Protein AF-A0A956DE21-F1 (afdb_monomer_lite)

Sequence (713 aa):
ADLAAIERRLLRELGPLFAAHRTHAARNLVLLPLVAMPHPAAAKDGADIAAKARELARSIAKTPSRERAIPQLFLVEDVSELTVLSEPELAQQVRNFASFVLYGLPALESGEALLYGREPHEPLATFACATAEIPRSKLRRYGTARVALEVLDAVVDAPRQDAELARIDVLEEVELAGLDAIDSSEGDVRALLERYAPTVERDDEPRWWTRGETLRERYGPDHGDASRDPAQPPPDVPMGWALERMQEIEKGWRLLQRRRFDDLVARERRAVEEARDRVLGQVKSFVDRTLWQRPDPEAFRRASELVALVARHVDDRLAEAVRERDAIAPPPAPSFDAFRDAHAEFLDAARRKPDLGRLLVFGALAVAGFVSFGPELLVALADVLGVGQGDALDAVLRDQAPWTAFGLGTVFVIGTLAPRFRKAVRAVRERFHAMFAALEQTVVGANGSLLDYFRSRLRLARQVARVEALLALQATVRRDAERLALLDRAARRARADLKDELRRLGVVDDDPSGVLGAGDESLVEPLVGPEGGDRLRALLPSSERRTRVLDVLGTLATESGFAQRWREEVPFTDVAALRRATTEHAAPVIEWDPTATPEGADAVARQIATFVRRQARSLGVALGYRAHEARDTTGVSTFARGDAVVPRALVEPVRRALAEDGAAGRAVVTVHAGPEPDRAYYLVAHGDIAEAAVASLAVGDDLRFEIEEGEDA

Foldseek 3Di:
DDPVVVQVVLCVVQVVQVPPDDDDDDLDDQPQQADEQEFCVPDPCLQVSLVVLVVVQQVQLPAFLVRDNHQAHEYHYQDFPPDGNDPLQSVQQVVQVSVCLRFVLVQFPCSVCLRRPPDSRFRYKYKGKFKAFFPLVLLLLLLLLVLLLLQLCLLLVPDADPCPVVLVVLCVLLPPVLLVDDQCLLVVLVVVCVVQADDPDADDFDDLQDALVNVDVQLHPDPDDLPDPDQDAFDPDDDDNLVVLVVSRVVSLVVCVPPVLVVVLVVLLVSSVVSLVSSLVSLVVVLLCLCAVQHASNSLSVSLVSLVSLLVVLVVVLVVLVVQLVPQDQDPAFDCNQLSRLSSQLSSLSSNQDNPVVLVVVLVVQLVVLLVPQLVVLLVVCVVVVPDPPDPSCCLSHVCRNVNSSVVSNCVSCVPVVVVNVVSSVSNSVSSVSNSVSSVCQDSNDPSHSSSNSSSVSSSSSSVSSSVSSVVVSVSSVLVSVLSVVLSVLSVVLSVVSVVVQVVCPQDPNQNQSVQPPDPNPRYHRLAPSCVRVVLVVLQDPVCSNVSNSQLSNCLVPVVVCSPCSSPDRSSNPSVSSSVSSSVVSCSSSVPDLCPDVVSLLRSLLSLLVVLLVCCVPVLSRPNLVVLQVVFPPGKDWSANFAKAAAQVNQVSNQVSCVVVDSPPDDDHHYTHGPDHGMMMTMTMITSGDLRSDPSSVPDDDDDDPPPPPPDD

pLDDT: mean 78.58, std 14.47, range [29.14, 95.44]

Radius of gyration: 59.22 Å; chains: 1; bounding box: 106×65×191 Å

Structure (mmCIF, N/CA/C/O backbone):
data_AF-A0A956DE21-F1
#
_entry.id   AF-A0A956DE21-F1
#
loop_
_atom_site.group_PDB
_atom_site.id
_atom_site.type_symbol
_atom_site.label_atom_id
_atom_site.label_alt_id
_atom_site.label_comp_id
_atom_site.label_asym_id
_atom_site.label_entity_id
_atom_site.label_seq_id
_atom_site.pdbx_PDB_ins_code
_atom_site.Cartn_x
_atom_site.Cartn_y
_atom_site.Cartn_z
_atom_site.occupancy
_atom_site.B_iso_or_equiv
_atom_site.auth_seq_id
_atom_site.auth_comp_id
_atom_site.auth_asym_id
_atom_site.auth_atom_id
_atom_site.pdbx_PDB_model_num
ATOM 1 N N . ALA A 1 1 ? 1.057 -1.438 -47.981 1.00 39.25 1 ALA A N 1
ATOM 2 C CA . ALA A 1 1 ? 0.556 -0.362 -47.095 1.00 39.25 1 ALA A CA 1
ATOM 3 C C . ALA A 1 1 ? 0.990 0.981 -47.672 1.00 39.25 1 ALA A C 1
ATOM 5 O O . ALA A 1 1 ? 2.047 1.050 -48.277 1.00 39.25 1 ALA A O 1
ATOM 6 N N . ASP A 1 2 ? 0.126 1.989 -47.580 1.00 40.19 2 ASP A N 1
ATOM 7 C CA . ASP A 1 2 ? 0.072 3.148 -48.482 1.00 40.19 2 ASP A CA 1
ATOM 8 C C . ASP A 1 2 ? 1.381 3.964 -48.515 1.00 40.19 2 ASP A C 1
ATOM 10 O O . ASP A 1 2 ? 1.769 4.547 -47.500 1.00 40.19 2 ASP A O 1
ATOM 14 N N . LEU A 1 3 ? 2.037 4.053 -49.679 1.00 37.69 3 LEU A N 1
ATOM 15 C CA . LEU A 1 3 ? 3.184 4.943 -49.947 1.00 37.69 3 LEU A CA 1
ATOM 16 C C . LEU A 1 3 ? 2.921 6.368 -49.423 1.00 37.69 3 LEU A C 1
ATOM 18 O O . LEU A 1 3 ? 3.796 6.994 -48.827 1.00 37.69 3 LEU A O 1
ATOM 22 N N . ALA A 1 4 ? 1.664 6.808 -49.506 1.00 39.53 4 ALA A N 1
ATOM 23 C CA . ALA A 1 4 ? 1.168 8.076 -48.985 1.00 39.53 4 ALA A CA 1
ATOM 24 C C . ALA A 1 4 ? 1.316 8.254 -47.456 1.00 39.53 4 ALA A C 1
ATOM 26 O O . ALA A 1 4 ? 1.310 9.378 -46.955 1.00 39.53 4 ALA A O 1
ATOM 27 N N . ALA A 1 5 ? 1.386 7.184 -46.658 1.00 40.78 5 ALA A N 1
ATOM 28 C CA . ALA A 1 5 ? 1.588 7.263 -45.206 1.00 40.78 5 ALA A CA 1
ATOM 29 C C . ALA A 1 5 ? 3.070 7.446 -44.839 1.00 40.78 5 ALA A C 1
ATOM 31 O O . ALA A 1 5 ? 3.382 8.216 -43.926 1.00 40.78 5 ALA A O 1
ATOM 32 N N . ILE A 1 6 ? 3.968 6.784 -45.575 1.00 42.41 6 ILE A N 1
ATOM 33 C CA . ILE A 1 6 ? 5.424 6.946 -45.455 1.00 42.41 6 ILE A CA 1
ATOM 34 C C . ILE A 1 6 ? 5.821 8.333 -45.966 1.00 42.41 6 ILE A C 1
ATOM 36 O O . ILE A 1 6 ? 6.495 9.073 -45.255 1.00 42.41 6 ILE A O 1
ATOM 40 N N . GLU A 1 7 ? 5.295 8.742 -47.121 1.00 44.06 7 GLU A N 1
ATOM 41 C CA . GLU A 1 7 ? 5.448 10.082 -47.692 1.00 44.06 7 GLU A CA 1
ATOM 42 C C . GLU A 1 7 ? 4.989 11.174 -46.712 1.00 44.06 7 GLU A C 1
ATOM 44 O O . GLU A 1 7 ? 5.756 12.074 -46.382 1.00 44.06 7 GLU A O 1
ATOM 49 N N . ARG A 1 8 ? 3.782 11.064 -46.134 1.00 45.72 8 ARG A N 1
ATOM 50 C CA . ARG A 1 8 ? 3.286 12.023 -45.123 1.00 45.72 8 ARG A CA 1
ATOM 51 C C . ARG A 1 8 ? 4.151 12.094 -43.866 1.00 45.72 8 ARG A C 1
ATOM 53 O O . ARG A 1 8 ? 4.140 13.121 -43.185 1.00 45.72 8 ARG A O 1
ATOM 60 N N . ARG A 1 9 ? 4.845 11.013 -43.512 1.00 45.00 9 ARG A N 1
ATOM 61 C CA . ARG A 1 9 ? 5.749 10.977 -42.360 1.00 45.00 9 ARG A CA 1
ATOM 62 C C . ARG A 1 9 ? 7.097 11.610 -42.696 1.00 45.00 9 ARG A C 1
ATOM 64 O O . ARG A 1 9 ? 7.533 12.474 -41.941 1.00 45.00 9 ARG A O 1
ATOM 71 N N . LEU A 1 10 ? 7.675 11.274 -43.851 1.00 45.25 10 LEU A N 1
ATOM 72 C CA . LEU A 1 10 ? 8.877 11.917 -44.386 1.00 45.25 10 LEU A CA 1
ATOM 73 C C . LEU A 1 10 ? 8.643 13.428 -44.546 1.00 45.25 10 LEU A C 1
ATOM 75 O O . LEU A 1 10 ? 9.401 14.234 -44.031 1.00 45.25 10 LEU A O 1
ATOM 79 N N . LEU A 1 11 ? 7.522 13.863 -45.114 1.00 47.97 11 LEU A N 1
ATOM 80 C CA . LEU A 1 11 ? 7.223 15.295 -45.224 1.00 47.97 11 LEU A CA 1
ATOM 81 C C . LEU A 1 11 ? 7.140 16.019 -43.871 1.00 47.97 11 LEU A C 1
ATOM 83 O O . LEU A 1 11 ? 7.554 17.174 -43.760 1.00 47.97 11 LEU A O 1
ATOM 87 N N . ARG A 1 12 ? 6.619 15.347 -42.839 1.00 49.06 12 ARG A N 1
ATOM 88 C CA . ARG A 1 12 ? 6.460 15.916 -41.494 1.00 49.06 12 ARG A CA 1
ATOM 89 C C . ARG A 1 12 ? 7.783 16.005 -40.737 1.00 49.06 12 ARG A C 1
ATOM 91 O O . ARG A 1 12 ? 8.005 16.988 -40.039 1.00 49.06 12 ARG A O 1
ATOM 98 N N . GLU A 1 13 ? 8.630 14.988 -40.858 1.00 45.34 13 GLU A N 1
ATOM 99 C CA . GLU A 1 13 ? 9.920 14.914 -40.164 1.00 45.34 13 GLU A CA 1
ATOM 100 C C . GLU A 1 13 ? 11.003 15.734 -40.896 1.00 45.34 13 GLU A C 1
ATOM 102 O O . GLU A 1 13 ? 11.860 16.334 -40.252 1.00 45.34 13 GLU A O 1
ATOM 107 N N . LEU A 1 14 ? 10.949 15.803 -42.234 1.00 46.34 14 LEU A N 1
ATOM 108 C CA . LEU A 1 14 ? 12.048 16.294 -43.079 1.00 46.34 14 LEU A CA 1
ATOM 109 C C . LEU A 1 14 ? 11.824 17.713 -43.623 1.00 46.34 14 LEU A C 1
ATOM 111 O O . LEU A 1 14 ? 12.777 18.407 -43.974 1.00 46.34 14 LEU A O 1
ATOM 115 N N . GLY A 1 15 ? 10.571 18.178 -43.657 1.00 44.34 15 GLY A N 1
ATOM 116 C CA . GLY A 1 15 ? 10.193 19.514 -44.134 1.00 44.34 15 GLY A CA 1
ATOM 117 C C . GLY A 1 15 ? 10.964 20.698 -43.512 1.00 44.34 15 GLY A C 1
ATOM 118 O O . GLY A 1 15 ? 11.302 21.622 -44.255 1.00 44.34 15 GLY A O 1
ATOM 119 N N . PRO A 1 16 ? 11.290 20.702 -42.200 1.00 48.03 16 PRO A N 1
ATOM 120 C CA . PRO A 1 16 ? 12.010 21.809 -41.557 1.00 48.03 16 PRO A CA 1
ATOM 121 C C . PRO A 1 16 ? 13.488 21.961 -41.960 1.00 48.03 16 PRO A C 1
ATOM 123 O O . PRO A 1 16 ? 14.031 23.058 -41.854 1.00 48.03 16 PRO A O 1
ATOM 126 N N . LEU A 1 17 ? 14.149 20.895 -42.429 1.00 43.84 17 LEU A N 1
ATOM 127 C CA . LEU A 1 17 ? 15.589 20.899 -42.744 1.00 43.84 17 LEU A CA 1
ATOM 128 C C . LEU A 1 17 ? 15.919 21.660 -44.041 1.00 43.84 17 LEU A C 1
ATOM 130 O O . LEU A 1 17 ? 16.997 22.231 -44.178 1.00 43.84 17 LEU A O 1
ATOM 134 N N . PHE A 1 18 ? 14.964 21.767 -44.966 1.00 48.78 18 PHE A N 1
ATOM 135 C CA . PHE A 1 18 ? 15.138 22.457 -46.252 1.00 48.78 18 PHE A CA 1
ATOM 136 C C . PHE A 1 18 ? 14.811 23.967 -46.195 1.00 48.78 18 PHE A C 1
ATOM 138 O O . PHE A 1 18 ? 14.628 24.615 -47.231 1.00 48.78 18 PHE A O 1
ATOM 145 N N . ALA A 1 19 ? 14.711 24.536 -44.986 1.00 40.81 19 ALA A N 1
ATOM 146 C CA . ALA A 1 19 ? 14.233 25.895 -44.733 1.00 40.81 19 ALA A CA 1
ATOM 147 C C . ALA A 1 19 ? 15.251 27.014 -45.040 1.00 40.81 19 ALA A C 1
ATOM 149 O O . ALA A 1 19 ? 14.840 28.118 -45.392 1.00 40.81 19 ALA A O 1
ATOM 150 N N . ALA A 1 20 ? 16.563 26.763 -44.956 1.00 39.16 20 ALA A N 1
ATOM 151 C CA . ALA A 1 20 ? 17.572 27.837 -44.949 1.00 39.16 20 ALA A CA 1
ATOM 152 C C . ALA A 1 20 ? 17.877 28.480 -46.319 1.00 39.16 20 ALA A C 1
ATOM 154 O O . ALA A 1 20 ? 18.581 29.484 -46.389 1.00 39.16 20 ALA A O 1
ATOM 155 N N . HIS A 1 21 ? 17.345 27.947 -47.419 1.00 42.78 21 HIS A N 1
ATOM 156 C CA . HIS A 1 21 ? 17.734 28.372 -48.765 1.00 42.78 21 HIS A CA 1
ATOM 157 C C . HIS A 1 21 ? 16.591 28.951 -49.600 1.00 42.78 21 HIS A C 1
ATOM 159 O O . HIS A 1 21 ? 16.525 28.568 -50.754 1.00 42.78 21 HIS A O 1
ATOM 165 N N . ARG A 1 22 ? 15.644 29.785 -49.119 1.00 47.06 22 ARG A N 1
ATOM 166 C CA . ARG A 1 22 ? 14.419 30.063 -49.922 1.00 47.06 22 ARG A CA 1
ATOM 167 C C . ARG A 1 22 ? 13.854 31.497 -49.953 1.00 47.06 22 ARG A C 1
ATOM 169 O O . ARG A 1 22 ? 13.462 32.010 -48.918 1.00 47.06 22 ARG A O 1
ATOM 176 N N . THR A 1 23 ? 13.640 32.011 -51.181 1.00 37.53 23 THR A N 1
ATOM 177 C CA . THR A 1 23 ? 12.439 32.726 -51.716 1.00 37.53 23 THR A CA 1
ATOM 178 C C . THR A 1 23 ? 12.293 32.372 -53.229 1.00 37.53 23 THR A C 1
ATOM 180 O O . THR A 1 23 ? 13.266 31.891 -53.808 1.00 37.53 23 THR A O 1
ATOM 183 N N . HIS A 1 24 ? 11.134 32.397 -53.926 1.00 40.81 24 HIS A N 1
ATOM 184 C CA . HIS A 1 24 ? 10.095 33.441 -53.908 1.00 40.81 24 HIS A CA 1
ATOM 185 C C . HIS A 1 24 ? 8.598 33.089 -54.140 1.00 40.81 24 HIS A C 1
ATOM 187 O O . HIS A 1 24 ? 7.815 34.032 -54.106 1.00 40.81 24 HIS A O 1
ATOM 193 N N . ALA A 1 25 ? 8.119 31.844 -54.309 1.00 34.69 25 ALA A N 1
ATOM 194 C CA . ALA A 1 25 ? 6.644 31.645 -54.290 1.00 34.69 25 ALA A CA 1
ATOM 195 C C . ALA A 1 25 ? 6.115 30.288 -53.800 1.00 34.69 25 ALA A C 1
ATOM 197 O O . ALA A 1 25 ? 5.094 30.257 -53.126 1.00 34.69 25 ALA A O 1
ATOM 198 N N . ALA A 1 26 ? 6.774 29.168 -54.086 1.00 44.12 26 ALA A N 1
ATOM 199 C CA . ALA A 1 26 ? 6.237 27.853 -53.726 1.00 44.12 26 ALA A CA 1
ATOM 200 C C . ALA A 1 26 ? 7.331 26.789 -53.770 1.00 44.12 26 ALA A C 1
ATOM 202 O O . ALA A 1 26 ? 7.230 25.794 -54.472 1.00 44.12 26 ALA A O 1
ATOM 203 N N . ARG A 1 27 ? 8.405 26.965 -53.001 1.00 44.28 27 ARG A N 1
ATOM 204 C CA . ARG A 1 27 ? 9.458 25.943 -52.910 1.00 44.28 27 ARG A CA 1
ATOM 205 C C . ARG A 1 27 ? 8.957 24.672 -52.173 1.00 44.28 27 ARG A C 1
ATOM 207 O O . ARG A 1 27 ? 9.739 23.786 -51.879 1.00 44.28 27 ARG A O 1
ATOM 214 N N . ASN A 1 28 ? 7.666 24.605 -51.833 1.00 36.28 28 ASN A N 1
ATOM 215 C CA . ASN A 1 28 ? 6.866 23.439 -51.454 1.00 36.28 28 ASN A CA 1
ATOM 216 C C . ASN A 1 28 ? 7.575 22.099 -51.686 1.00 36.28 28 ASN A C 1
ATOM 218 O O . ASN A 1 28 ? 7.752 21.690 -52.822 1.00 36.28 28 ASN A O 1
ATOM 222 N N . LEU A 1 29 ? 7.955 21.480 -50.559 1.00 41.91 29 LEU A N 1
ATOM 223 C CA . LEU A 1 29 ? 8.242 20.056 -50.378 1.00 41.91 29 LEU A CA 1
ATOM 224 C C . LEU A 1 29 ? 9.246 19.471 -51.391 1.00 41.91 29 LEU A C 1
ATOM 226 O O . LEU A 1 29 ? 8.856 19.090 -52.486 1.00 41.91 29 LEU A O 1
ATOM 230 N N . VAL A 1 30 ? 10.521 19.295 -50.999 1.00 46.72 30 VAL A N 1
ATOM 231 C CA . VAL A 1 30 ? 11.379 18.304 -51.682 1.00 46.72 30 VAL A CA 1
ATOM 232 C C . VAL A 1 30 ? 10.818 16.929 -51.316 1.00 46.72 30 VAL A C 1
ATOM 234 O O . VAL A 1 30 ? 11.260 16.276 -50.377 1.00 46.72 30 VAL A O 1
ATOM 237 N N . LEU A 1 31 ? 9.752 16.543 -52.010 1.00 49.34 31 LEU A N 1
ATOM 238 C CA . LEU A 1 31 ? 9.394 15.154 -52.189 1.00 49.34 31 LEU A CA 1
ATOM 239 C C . LEU A 1 31 ? 10.507 14.583 -53.053 1.00 49.34 31 LEU A C 1
ATOM 241 O O . LEU A 1 31 ? 10.649 14.962 -54.211 1.00 49.34 31 LEU A O 1
ATOM 245 N N . LEU A 1 32 ? 11.334 13.725 -52.469 1.00 56.88 32 LEU A N 1
ATOM 246 C CA . LEU A 1 32 ? 12.062 12.737 -53.247 1.00 56.88 32 LEU A CA 1
ATOM 247 C C . LEU A 1 32 ? 11.009 11.683 -53.590 1.00 56.88 32 LEU A C 1
ATOM 249 O O . LEU A 1 32 ? 10.643 10.924 -52.688 1.00 56.88 32 LEU A O 1
ATOM 253 N N . PRO A 1 33 ? 10.429 11.647 -54.804 1.00 58.09 33 PRO A N 1
ATOM 254 C CA . PRO A 1 33 ? 9.650 10.490 -55.185 1.00 58.09 33 PRO A CA 1
ATOM 255 C C . PRO A 1 33 ? 10.632 9.326 -55.261 1.00 58.09 33 PRO A C 1
ATOM 257 O O . PRO A 1 33 ? 11.484 9.243 -56.146 1.00 58.09 33 PRO A O 1
ATOM 260 N N . LEU A 1 34 ? 10.542 8.478 -54.249 1.00 64.75 34 LEU A N 1
ATOM 261 C CA . LEU A 1 34 ? 11.227 7.207 -54.190 1.00 64.75 34 LEU A CA 1
ATOM 262 C C . LEU A 1 34 ? 10.227 6.192 -54.717 1.00 64.75 34 LEU A C 1
ATOM 264 O O . LEU A 1 34 ? 9.236 5.883 -54.052 1.00 64.75 34 LEU A O 1
ATOM 268 N N . VAL A 1 35 ? 10.449 5.739 -55.942 1.00 65.56 35 VAL A N 1
ATOM 269 C CA . VAL A 1 35 ? 9.608 4.732 -56.571 1.00 65.56 35 VAL A CA 1
ATOM 270 C C . VAL A 1 35 ? 10.406 3.442 -56.592 1.00 65.56 35 VAL A C 1
ATOM 272 O O . VAL A 1 35 ? 11.349 3.275 -57.362 1.00 65.56 35 VAL A O 1
ATOM 275 N N . ALA A 1 36 ? 10.028 2.535 -55.701 1.00 66.19 36 ALA A N 1
ATOM 276 C CA . ALA A 1 36 ? 10.477 1.163 -55.787 1.00 66.19 36 ALA A CA 1
ATOM 277 C C . ALA A 1 36 ? 9.646 0.450 -56.852 1.00 66.19 36 ALA A C 1
ATOM 279 O O . ALA A 1 36 ? 8.420 0.365 -56.738 1.00 66.19 36 ALA A O 1
ATOM 280 N N . MET A 1 37 ? 10.310 -0.005 -57.905 1.00 63.72 37 MET A N 1
ATOM 281 C CA . MET A 1 37 ? 9.672 -0.688 -59.017 1.00 63.72 37 MET A CA 1
ATOM 282 C C . MET A 1 37 ? 9.733 -2.194 -58.756 1.00 63.72 37 MET A C 1
ATOM 284 O O . MET A 1 37 ? 10.836 -2.743 -58.806 1.00 63.72 37 MET A O 1
ATOM 288 N N . PRO A 1 38 ? 8.596 -2.879 -58.509 1.00 56.69 38 PRO A N 1
ATOM 289 C CA . PRO A 1 38 ? 8.599 -4.336 -58.497 1.00 56.69 38 PRO A CA 1
ATOM 290 C C . PRO A 1 38 ? 9.046 -4.832 -59.874 1.00 56.69 38 PRO A C 1
ATOM 292 O O . PRO A 1 38 ? 8.777 -4.169 -60.885 1.00 56.69 38 PRO A O 1
ATOM 295 N N . HIS A 1 39 ? 9.691 -6.000 -59.943 1.00 56.00 39 HIS A N 1
ATOM 296 C CA . HIS A 1 39 ? 10.015 -6.590 -61.242 1.00 56.00 39 HIS A CA 1
ATOM 297 C C . HIS A 1 39 ? 8.731 -6.641 -62.096 1.00 56.00 39 HIS A C 1
ATOM 299 O O . HIS A 1 39 ? 7.709 -7.143 -61.619 1.00 56.00 39 HIS A O 1
ATOM 305 N N . PRO A 1 40 ? 8.746 -6.178 -63.362 1.00 50.22 40 PRO A N 1
ATOM 306 C CA . PRO A 1 40 ? 7.546 -6.168 -64.200 1.00 50.22 40 PRO A CA 1
ATOM 307 C C . PRO A 1 40 ? 6.859 -7.532 -64.387 1.00 50.22 40 PRO A C 1
ATOM 309 O O . PRO A 1 40 ? 5.675 -7.578 -64.701 1.00 50.22 40 PRO A O 1
ATOM 312 N N . ALA A 1 41 ? 7.582 -8.636 -64.173 1.00 50.22 41 ALA A N 1
ATOM 313 C CA . ALA A 1 41 ? 7.067 -10.001 -64.230 1.00 50.22 41 ALA A CA 1
ATOM 314 C C . ALA A 1 41 ? 6.409 -10.466 -62.911 1.00 50.22 41 ALA A C 1
ATOM 316 O O . ALA A 1 41 ? 5.707 -11.472 -62.903 1.00 50.22 41 ALA A O 1
ATOM 317 N N . ALA A 1 42 ? 6.614 -9.744 -61.803 1.00 51.75 42 ALA A N 1
ATOM 318 C CA . ALA A 1 42 ? 6.191 -10.138 -60.458 1.00 51.75 42 ALA A CA 1
ATOM 319 C C . ALA A 1 42 ? 4.905 -9.438 -59.969 1.00 51.75 42 ALA A C 1
ATOM 321 O O . ALA A 1 42 ? 4.287 -9.899 -59.009 1.00 51.75 42 ALA A O 1
ATOM 322 N N . ALA A 1 43 ? 4.466 -8.347 -60.612 1.00 59.56 43 ALA A N 1
ATOM 323 C CA . ALA A 1 43 ? 3.331 -7.539 -60.153 1.00 59.56 43 ALA A CA 1
ATOM 324 C C . ALA A 1 43 ? 2.239 -7.377 -61.224 1.00 59.56 43 ALA A C 1
ATOM 326 O O . ALA A 1 43 ? 2.502 -6.911 -62.330 1.00 59.56 43 ALA A O 1
ATOM 327 N N . LYS A 1 44 ? 0.983 -7.680 -60.859 1.00 61.53 44 LYS A N 1
ATOM 328 C CA . LYS A 1 44 ? -0.195 -7.557 -61.747 1.00 61.53 44 LYS A CA 1
ATOM 329 C C . LYS A 1 44 ? -0.423 -6.134 -62.279 1.00 61.53 44 LYS A C 1
ATOM 331 O O . LYS A 1 44 ? -0.920 -5.990 -63.388 1.00 61.53 44 LYS A O 1
ATOM 336 N N . ASP A 1 45 ? 0.001 -5.121 -61.525 1.00 63.03 45 ASP A N 1
ATOM 337 C CA . ASP A 1 45 ? -0.154 -3.699 -61.869 1.00 63.03 45 ASP A CA 1
ATOM 338 C C . ASP A 1 45 ? 1.145 -3.075 -62.433 1.00 63.03 45 ASP A C 1
ATOM 340 O O . ASP A 1 45 ? 1.254 -1.855 -62.566 1.00 63.03 45 ASP A O 1
ATOM 344 N N . GLY A 1 46 ? 2.163 -3.887 -62.754 1.00 64.88 46 GLY A N 1
ATOM 345 C CA . GLY A 1 46 ? 3.503 -3.409 -63.126 1.00 64.88 46 GLY A CA 1
ATOM 346 C C . GLY A 1 46 ? 3.530 -2.491 -64.356 1.00 64.88 46 GLY A C 1
ATOM 347 O O . GLY A 1 46 ? 4.265 -1.503 -64.372 1.00 64.88 46 GLY A O 1
ATOM 348 N N . ALA A 1 47 ? 2.685 -2.760 -65.357 1.00 68.25 47 ALA A N 1
ATOM 349 C CA . ALA A 1 47 ? 2.589 -1.942 -66.569 1.00 68.25 47 ALA A CA 1
ATOM 350 C C . ALA A 1 47 ? 2.032 -0.532 -66.293 1.00 68.25 47 ALA A C 1
ATOM 352 O O . ALA A 1 47 ? 2.548 0.453 -66.827 1.00 68.25 47 ALA A O 1
ATOM 353 N N . ASP A 1 48 ? 1.030 -0.421 -65.416 1.00 69.25 48 ASP A N 1
ATOM 354 C CA . ASP A 1 48 ? 0.423 0.859 -65.032 1.00 69.25 48 ASP A CA 1
ATOM 355 C C . ASP A 1 48 ? 1.388 1.709 -64.197 1.00 69.25 48 ASP A C 1
ATOM 357 O O . ASP A 1 48 ? 1.464 2.930 -64.370 1.00 69.25 48 ASP A O 1
ATOM 361 N N . ILE A 1 49 ? 2.155 1.074 -63.305 1.00 69.12 49 ILE A N 1
ATOM 362 C CA . ILE A 1 49 ? 3.187 1.744 -62.502 1.00 69.12 49 ILE A CA 1
ATOM 363 C C . ILE A 1 49 ? 4.309 2.261 -63.414 1.00 69.12 49 ILE A C 1
ATOM 365 O O . ILE A 1 49 ? 4.683 3.431 -63.309 1.00 69.12 49 ILE A O 1
ATOM 369 N N . ALA A 1 50 ? 4.793 1.442 -64.354 1.00 71.44 50 ALA A N 1
ATOM 370 C CA . ALA A 1 50 ? 5.813 1.849 -65.319 1.00 71.44 50 ALA A CA 1
ATOM 371 C C . ALA A 1 50 ? 5.333 3.010 -66.208 1.00 71.44 50 ALA A C 1
ATOM 373 O O . ALA A 1 50 ? 6.066 3.979 -66.409 1.00 71.44 50 ALA A O 1
ATOM 374 N N . ALA A 1 51 ? 4.086 2.971 -66.691 1.00 74.06 51 ALA A N 1
ATOM 375 C CA . ALA A 1 51 ? 3.506 4.055 -67.483 1.00 74.06 51 ALA A CA 1
ATOM 376 C C . ALA A 1 51 ? 3.455 5.384 -66.707 1.00 74.06 51 ALA A C 1
ATOM 378 O O . ALA A 1 51 ? 3.869 6.418 -67.236 1.00 74.06 51 ALA A O 1
ATOM 379 N N . LYS A 1 52 ? 3.025 5.354 -65.438 1.00 74.25 52 LYS A N 1
ATOM 380 C CA . LYS A 1 52 ? 3.005 6.536 -64.557 1.00 74.25 52 LYS A CA 1
ATOM 381 C C . LYS A 1 52 ? 4.406 7.054 -64.240 1.00 74.25 52 LYS A C 1
ATOM 383 O O . LYS A 1 52 ? 4.614 8.265 -64.220 1.00 74.25 52 LYS A O 1
ATOM 388 N N . ALA A 1 53 ? 5.373 6.163 -64.021 1.00 75.25 53 ALA A N 1
ATOM 389 C CA . ALA A 1 53 ? 6.764 6.543 -63.792 1.00 75.25 53 ALA A CA 1
ATOM 390 C C . ALA A 1 53 ? 7.373 7.238 -65.024 1.00 75.25 53 ALA A C 1
ATOM 392 O O . ALA A 1 53 ? 8.015 8.277 -64.872 1.00 75.25 53 ALA A O 1
ATOM 393 N N . ARG A 1 54 ? 7.100 6.747 -66.245 1.00 78.19 54 ARG A N 1
ATOM 394 C CA . ARG A 1 54 ? 7.498 7.422 -67.499 1.00 78.19 54 ARG A CA 1
ATOM 395 C C . ARG A 1 54 ? 6.831 8.784 -67.660 1.00 78.19 54 ARG A C 1
ATOM 397 O O . ARG A 1 54 ? 7.489 9.753 -68.029 1.00 78.19 54 ARG A O 1
ATOM 404 N N . GLU A 1 55 ? 5.527 8.875 -67.399 1.00 78.69 55 GLU A N 1
ATOM 405 C CA . GLU A 1 55 ? 4.797 10.146 -67.460 1.00 78.69 55 GLU A CA 1
ATOM 406 C C . GLU A 1 55 ? 5.405 11.175 -66.498 1.00 78.69 55 GLU A C 1
ATOM 408 O O . GLU A 1 55 ? 5.691 12.310 -66.896 1.00 78.69 55 GLU A O 1
ATOM 413 N N . LEU A 1 56 ? 5.692 10.751 -65.265 1.00 77.94 56 LEU A N 1
ATOM 414 C CA . LEU A 1 56 ? 6.328 11.578 -64.248 1.00 77.94 56 LEU A CA 1
ATOM 415 C C . LEU A 1 56 ? 7.747 11.997 -64.658 1.00 77.94 56 LEU A C 1
ATOM 417 O O . LEU A 1 56 ? 8.059 13.187 -64.612 1.00 77.94 56 LEU A O 1
ATOM 421 N N . ALA A 1 57 ? 8.583 11.064 -65.123 1.00 78.38 57 ALA A N 1
ATOM 422 C CA . ALA A 1 57 ? 9.937 11.351 -65.598 1.00 78.38 57 ALA A CA 1
ATOM 423 C C . ALA A 1 57 ? 9.929 12.384 -66.738 1.00 78.38 57 ALA A C 1
ATOM 425 O O . ALA A 1 57 ? 10.625 13.398 -66.673 1.00 78.38 57 ALA A O 1
ATOM 426 N N . ARG A 1 58 ? 9.062 12.207 -67.743 1.00 81.75 58 ARG A N 1
ATOM 427 C CA . ARG A 1 58 ? 8.914 13.151 -68.865 1.00 81.75 58 ARG A CA 1
ATOM 428 C C . ARG A 1 58 ? 8.388 14.513 -68.419 1.00 81.75 58 ARG A C 1
ATOM 430 O O . ARG A 1 58 ? 8.799 15.531 -68.975 1.00 81.75 58 ARG A O 1
ATOM 437 N N . SER A 1 59 ? 7.491 14.555 -67.433 1.00 77.50 59 SER A N 1
ATOM 438 C CA . SER A 1 59 ? 7.008 15.809 -66.844 1.00 77.50 59 SER A CA 1
ATOM 439 C C . SER A 1 59 ? 8.135 16.572 -66.138 1.00 77.50 59 SER A C 1
ATOM 441 O O . SER A 1 59 ? 8.253 17.790 -66.294 1.00 77.50 59 SER A O 1
ATOM 443 N N . ILE A 1 60 ? 8.994 15.866 -65.395 1.00 76.12 60 ILE A N 1
ATOM 444 C CA . ILE A 1 60 ? 10.149 16.467 -64.714 1.00 76.12 60 ILE A CA 1
ATOM 445 C C . ILE A 1 60 ? 11.171 16.976 -65.742 1.00 76.12 60 ILE A C 1
ATOM 447 O O . ILE A 1 60 ? 11.612 18.121 -65.640 1.00 76.12 60 ILE A O 1
ATOM 451 N N . ALA A 1 61 ? 11.491 16.183 -66.770 1.00 77.88 61 ALA A N 1
ATOM 452 C CA . ALA A 1 61 ? 12.451 16.547 -67.818 1.00 77.88 61 ALA A CA 1
ATOM 453 C C . ALA A 1 61 ? 12.038 17.810 -68.600 1.00 77.88 61 ALA A C 1
ATOM 455 O O . ALA A 1 61 ? 12.879 18.640 -68.9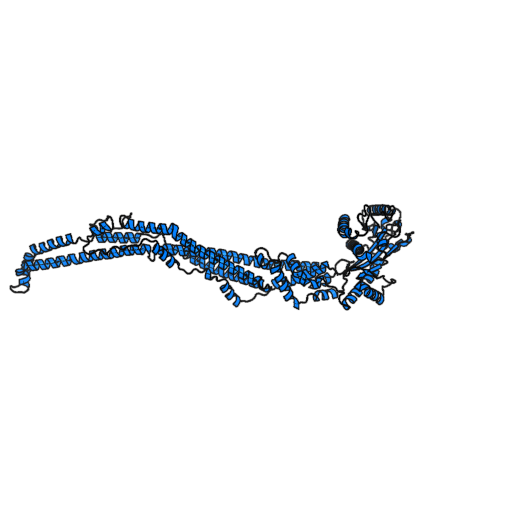42 1.00 77.88 61 ALA A O 1
ATOM 456 N N . LYS A 1 62 ? 10.733 17.991 -68.850 1.00 79.38 62 LYS A N 1
ATOM 457 C CA . LYS A 1 62 ? 10.177 19.178 -69.531 1.00 79.38 62 LYS A CA 1
ATOM 458 C C . LYS A 1 62 ? 10.171 20.440 -68.665 1.00 79.38 62 LYS A C 1
ATOM 460 O O . LYS A 1 62 ? 9.999 21.534 -69.197 1.00 79.38 62 LYS A O 1
ATOM 465 N N . THR A 1 63 ? 10.343 20.298 -67.352 1.00 70.81 63 THR A N 1
ATOM 466 C CA . THR A 1 63 ? 10.373 21.422 -66.415 1.00 70.81 63 THR A CA 1
ATOM 467 C C . THR A 1 63 ? 11.819 21.901 -66.235 1.00 70.81 63 THR A C 1
ATOM 469 O O . THR A 1 63 ? 12.687 21.081 -65.902 1.00 70.81 63 THR A O 1
ATOM 472 N N . PRO A 1 64 ? 12.120 23.204 -66.420 1.00 68.44 64 PRO A N 1
ATOM 473 C CA . PRO A 1 64 ? 13.458 23.744 -66.189 1.00 68.44 64 PRO A CA 1
ATOM 474 C C . PRO A 1 64 ? 13.968 23.402 -64.786 1.00 68.44 64 PRO A C 1
ATOM 476 O O . PRO A 1 64 ? 13.221 23.522 -63.817 1.00 68.44 64 PRO A O 1
ATOM 479 N N . SER A 1 65 ? 15.244 23.026 -64.649 1.00 63.88 65 SER A N 1
ATOM 480 C CA . SER A 1 65 ? 15.823 22.554 -63.374 1.00 63.88 65 SER A CA 1
ATOM 481 C C . SER A 1 65 ? 15.610 23.515 -62.196 1.00 63.88 65 SER A C 1
ATOM 483 O O . SER A 1 65 ? 15.388 23.077 -61.071 1.00 63.88 65 SER A O 1
ATOM 485 N N . ARG A 1 66 ? 15.595 24.829 -62.458 1.00 59.25 66 ARG A N 1
ATOM 486 C CA . ARG A 1 66 ? 15.354 25.892 -61.463 1.00 59.25 66 ARG A CA 1
ATOM 487 C C . ARG A 1 66 ? 13.890 26.031 -61.017 1.00 59.25 66 ARG A C 1
ATOM 489 O O . ARG A 1 66 ? 13.634 26.686 -60.011 1.00 59.25 66 ARG A O 1
ATOM 496 N N . GLU A 1 67 ? 12.954 25.439 -61.754 1.00 62.44 67 GLU A N 1
ATOM 497 C CA . GLU A 1 67 ? 11.499 25.534 -61.552 1.00 62.44 67 GLU A CA 1
ATOM 498 C C . GLU A 1 67 ? 10.870 24.190 -61.139 1.00 62.44 67 GLU A C 1
ATOM 500 O O . GLU A 1 67 ? 9.667 24.109 -60.894 1.00 62.44 67 GLU A O 1
ATOM 505 N N . ARG A 1 68 ? 11.678 23.127 -61.026 1.00 65.25 68 ARG A N 1
ATOM 506 C CA . ARG A 1 68 ? 11.235 21.790 -60.617 1.00 65.25 68 ARG A CA 1
ATOM 507 C C . ARG A 1 68 ? 10.772 21.760 -59.161 1.00 65.25 68 ARG A C 1
ATOM 509 O O . ARG A 1 68 ? 11.518 22.127 -58.256 1.00 65.25 68 ARG A O 1
ATOM 516 N N . ALA A 1 69 ? 9.571 21.229 -58.933 1.00 57.84 69 ALA A N 1
ATOM 517 C CA . ALA A 1 69 ? 9.108 20.840 -57.598 1.00 57.84 69 ALA A CA 1
ATOM 518 C C . ALA A 1 69 ? 9.743 19.513 -57.134 1.00 57.84 69 ALA A C 1
ATOM 520 O O . ALA A 1 69 ? 10.066 19.352 -55.961 1.00 57.84 69 ALA A O 1
ATOM 521 N N . ILE A 1 70 ? 9.963 18.590 -58.075 1.00 65.06 70 ILE A N 1
ATOM 522 C CA . ILE A 1 70 ? 10.638 17.304 -57.879 1.00 65.06 70 ILE A CA 1
ATOM 523 C C . ILE A 1 70 ? 11.977 17.352 -58.629 1.00 65.06 70 ILE A C 1
ATOM 525 O O . ILE A 1 70 ? 11.952 17.494 -59.854 1.00 65.06 70 ILE A O 1
ATOM 529 N N . PRO A 1 71 ? 13.128 17.255 -57.941 1.00 68.12 71 PRO A N 1
ATOM 530 C CA . PRO A 1 71 ? 14.420 17.511 -58.571 1.00 68.12 71 PRO A CA 1
ATOM 531 C C . PRO A 1 71 ? 14.957 16.309 -59.377 1.00 68.12 71 PRO A C 1
ATOM 533 O O . PRO A 1 71 ? 15.298 16.494 -60.546 1.00 68.12 71 PRO A O 1
ATOM 536 N N . GLN A 1 72 ? 14.929 15.097 -58.809 1.00 74.94 72 GLN A N 1
ATOM 537 C CA . GLN A 1 72 ? 15.181 13.815 -59.485 1.00 74.94 72 GLN A CA 1
ATOM 538 C C . GLN A 1 72 ? 14.165 12.757 -59.023 1.00 74.94 72 GLN A C 1
ATOM 540 O O . GLN A 1 72 ? 13.696 12.793 -57.882 1.00 74.94 72 GLN A O 1
ATOM 545 N N . LEU A 1 73 ? 13.823 11.825 -59.917 1.00 77.38 73 LEU A N 1
ATOM 546 C CA . LEU A 1 73 ? 13.005 10.645 -59.642 1.00 77.38 73 LEU A CA 1
ATOM 547 C C . LEU A 1 73 ? 13.922 9.457 -59.350 1.00 77.38 73 LEU A C 1
ATOM 549 O O . LEU A 1 73 ? 14.630 8.988 -60.239 1.00 77.38 73 LEU A O 1
ATOM 553 N N . PHE A 1 74 ? 13.898 8.972 -58.108 1.00 80.00 74 PHE A N 1
ATOM 554 C CA . PHE A 1 74 ? 14.719 7.839 -57.700 1.00 80.00 74 PHE A CA 1
ATOM 555 C C . PHE A 1 74 ? 13.969 6.535 -57.940 1.00 80.00 74 PHE A C 1
ATOM 557 O O . PHE A 1 74 ? 12.966 6.260 -57.276 1.00 80.00 74 PHE A O 1
ATOM 564 N N . LEU A 1 75 ? 14.475 5.742 -58.878 1.00 74.94 75 LEU A N 1
ATOM 565 C CA . LEU A 1 75 ? 13.971 4.419 -59.205 1.00 74.94 75 LEU A CA 1
ATOM 566 C C . LEU A 1 75 ? 14.882 3.364 -58.586 1.00 74.94 75 LEU A C 1
ATOM 568 O O . LEU A 1 75 ? 16.073 3.288 -58.897 1.00 74.94 75 LEU A O 1
ATOM 572 N N . VAL A 1 76 ? 14.311 2.554 -57.699 1.00 73.38 76 VAL A N 1
ATOM 573 C CA . VAL A 1 76 ? 14.979 1.379 -57.132 1.00 73.38 76 VAL A CA 1
ATOM 574 C C . VAL A 1 76 ? 14.361 0.163 -57.800 1.00 73.38 76 VAL A C 1
ATOM 576 O O . VAL A 1 76 ? 13.168 -0.089 -57.630 1.00 73.38 76 VAL A O 1
ATOM 579 N N . GLU A 1 77 ? 15.147 -0.542 -58.607 1.00 66.94 77 GLU A N 1
ATOM 580 C CA . GLU A 1 77 ? 14.703 -1.804 -59.188 1.00 66.94 77 GLU A CA 1
ATOM 581 C C . GLU A 1 77 ? 14.791 -2.898 -58.124 1.00 66.94 77 GLU A C 1
ATOM 583 O O . GLU A 1 77 ? 15.786 -3.003 -57.409 1.00 66.94 77 GLU A O 1
ATOM 588 N N . ASP A 1 78 ? 13.746 -3.715 -58.023 1.00 58.22 78 ASP A N 1
ATOM 589 C CA . ASP A 1 78 ? 13.660 -4.815 -57.057 1.00 58.22 78 ASP A CA 1
ATOM 590 C C . ASP A 1 78 ? 14.599 -5.992 -57.393 1.00 58.22 78 ASP A C 1
ATOM 592 O O . ASP A 1 78 ? 14.513 -7.049 -56.784 1.00 58.22 78 ASP A O 1
ATOM 596 N N . VAL A 1 79 ? 15.469 -5.852 -58.400 1.00 52.53 79 VAL A N 1
ATOM 597 C CA . VAL A 1 79 ? 16.183 -6.946 -59.069 1.00 52.53 79 VAL A CA 1
ATOM 598 C C . VAL A 1 79 ? 17.666 -6.608 -59.188 1.00 52.53 79 VAL A C 1
ATOM 600 O O . VAL A 1 79 ? 18.036 -5.572 -59.737 1.00 52.53 79 VAL A O 1
ATOM 603 N N . SER A 1 80 ? 18.517 -7.513 -58.714 1.00 52.91 80 SER A N 1
ATOM 604 C CA . SER A 1 80 ? 19.935 -7.586 -59.077 1.00 52.91 80 SER A CA 1
ATOM 605 C C . SER A 1 80 ? 20.173 -8.708 -60.095 1.00 52.91 80 SER A C 1
ATOM 607 O O . SER A 1 80 ? 19.278 -9.512 -60.341 1.00 52.91 80 SER A O 1
ATOM 609 N N . GLU A 1 81 ? 21.389 -8.826 -60.645 1.00 45.44 81 GLU A N 1
ATOM 610 C CA . GLU A 1 81 ? 21.758 -9.915 -61.574 1.00 45.44 81 GLU A CA 1
ATOM 611 C C . GLU A 1 81 ? 21.502 -11.333 -61.009 1.00 45.44 81 GLU A C 1
ATOM 613 O O . GLU A 1 81 ? 21.441 -12.283 -61.784 1.00 45.44 81 GLU A O 1
ATOM 618 N N . LEU A 1 82 ? 21.354 -11.496 -59.681 1.00 44.22 82 LEU A N 1
ATOM 619 C CA . LEU A 1 82 ? 21.235 -12.806 -59.019 1.00 44.22 82 LEU A CA 1
ATOM 620 C C . LEU A 1 82 ? 20.124 -12.917 -57.947 1.00 44.22 82 LEU A C 1
ATOM 622 O O . LEU A 1 82 ? 19.805 -14.035 -57.547 1.00 44.22 82 LEU A O 1
ATOM 626 N N . THR A 1 83 ? 19.531 -11.819 -57.456 1.00 54.56 83 THR A N 1
ATOM 627 C CA . THR A 1 83 ? 18.508 -11.843 -56.381 1.00 54.56 83 THR A CA 1
ATOM 628 C C . THR A 1 83 ? 17.496 -10.693 -56.459 1.00 54.56 83 THR A C 1
ATOM 630 O O . THR A 1 83 ? 17.836 -9.587 -56.883 1.00 54.56 83 THR A O 1
ATOM 633 N N . VAL A 1 84 ? 16.267 -10.947 -55.989 1.00 60.88 84 VAL A N 1
ATOM 634 C CA . VAL A 1 84 ? 15.207 -9.942 -55.776 1.00 60.88 84 VAL A CA 1
ATOM 635 C C . VAL A 1 84 ? 15.297 -9.407 -54.342 1.00 60.88 84 VAL A C 1
ATOM 637 O O . VAL A 1 84 ? 15.451 -10.209 -53.417 1.00 60.88 84 VAL A O 1
ATOM 640 N N . LEU A 1 85 ? 15.227 -8.085 -54.143 1.00 63.16 85 LEU A N 1
ATOM 641 C CA . LEU A 1 85 ? 15.192 -7.500 -52.797 1.00 63.16 85 LEU A CA 1
ATOM 642 C C . LEU A 1 85 ? 13.865 -7.861 -52.118 1.00 63.16 85 LEU A C 1
ATOM 644 O O . LEU A 1 85 ? 12.795 -7.828 -52.713 1.00 63.16 85 LEU A O 1
ATOM 648 N N . SER A 1 86 ? 13.905 -8.217 -50.839 1.00 66.62 86 SER A N 1
ATOM 649 C CA . SER A 1 86 ? 12.659 -8.401 -50.092 1.00 66.62 86 SER A CA 1
ATOM 650 C C . SER A 1 86 ? 12.029 -7.042 -49.729 1.00 66.62 86 SER A C 1
ATOM 652 O O . SER A 1 86 ? 12.730 -6.045 -49.549 1.00 66.62 86 SER A O 1
ATOM 654 N N . GLU A 1 87 ? 10.701 -6.982 -49.551 1.00 67.44 87 GLU A N 1
ATOM 655 C CA . GLU A 1 87 ? 9.996 -5.771 -49.078 1.00 67.44 87 GLU A CA 1
ATOM 656 C C . GLU A 1 87 ? 10.666 -5.092 -47.853 1.00 67.44 87 GLU A C 1
ATOM 658 O O . GLU A 1 87 ? 10.825 -3.866 -47.876 1.00 67.44 87 GLU A O 1
ATOM 663 N N . PRO A 1 88 ? 11.113 -5.817 -46.798 1.00 67.31 88 PRO A N 1
ATOM 664 C CA . PRO A 1 88 ? 11.821 -5.196 -45.677 1.00 67.31 88 PRO A CA 1
ATOM 665 C C . PRO A 1 88 ? 13.201 -4.638 -46.054 1.00 67.31 88 PRO A C 1
ATOM 667 O O . PRO A 1 88 ? 13.594 -3.598 -45.527 1.00 67.31 88 PRO A O 1
ATOM 670 N N . GLU A 1 89 ? 13.926 -5.271 -46.976 1.00 70.69 89 GLU A N 1
ATOM 671 C CA . GLU A 1 89 ? 15.236 -4.796 -47.440 1.00 70.69 89 GLU A CA 1
ATOM 672 C C . GLU A 1 89 ? 15.116 -3.511 -48.242 1.00 70.69 89 GLU A C 1
ATOM 674 O O . GLU A 1 89 ? 15.833 -2.543 -47.988 1.00 70.69 89 GLU A O 1
ATOM 679 N N . LEU A 1 90 ? 14.151 -3.471 -49.153 1.00 70.75 90 LEU A N 1
ATOM 680 C CA . LEU A 1 90 ? 13.816 -2.292 -49.933 1.00 70.75 90 LEU A CA 1
ATOM 681 C C . LEU A 1 90 ? 13.384 -1.124 -49.031 1.00 70.75 90 LEU A C 1
ATOM 683 O O . LEU A 1 90 ? 13.886 -0.004 -49.163 1.00 70.75 90 LEU A O 1
ATOM 687 N N . ALA A 1 91 ? 12.499 -1.384 -48.061 1.00 70.81 91 ALA A N 1
ATOM 688 C CA . ALA A 1 91 ? 12.087 -0.383 -47.079 1.00 70.81 91 ALA A CA 1
ATOM 689 C C . ALA A 1 91 ? 13.278 0.134 -46.254 1.00 70.81 91 ALA A C 1
ATOM 691 O O . ALA A 1 91 ? 13.362 1.333 -45.961 1.00 70.81 91 ALA A O 1
ATOM 692 N N . GLN A 1 92 ? 14.223 -0.746 -45.911 1.00 73.81 92 GLN A N 1
ATOM 693 C CA . GLN A 1 92 ? 15.423 -0.380 -45.170 1.00 73.81 92 GLN A CA 1
ATOM 694 C C . GLN A 1 92 ? 16.408 0.437 -46.018 1.00 73.81 92 GLN A C 1
ATOM 696 O O . GLN A 1 92 ? 16.930 1.433 -45.517 1.00 73.81 92 GLN A O 1
ATOM 701 N N . GLN A 1 93 ? 16.611 0.106 -47.300 1.00 75.88 93 GLN A N 1
ATOM 702 C CA . GLN A 1 93 ? 17.410 0.926 -48.223 1.00 75.88 93 GLN A CA 1
ATOM 703 C C . GLN A 1 93 ? 16.841 2.338 -48.345 1.00 75.88 93 GLN A C 1
ATOM 705 O O . GLN A 1 93 ? 17.574 3.318 -48.200 1.00 75.88 93 GLN A O 1
ATOM 710 N N . VAL A 1 94 ? 15.526 2.446 -48.549 1.00 75.88 94 VAL A N 1
ATOM 711 C CA . VAL A 1 94 ? 14.811 3.726 -48.623 1.00 75.88 94 VAL A CA 1
ATOM 712 C C . VAL A 1 94 ? 14.998 4.532 -47.337 1.00 75.88 94 VAL A C 1
ATOM 714 O O . VAL A 1 94 ? 15.322 5.719 -47.387 1.00 75.88 94 VAL A O 1
ATOM 717 N N . ARG A 1 95 ? 14.847 3.896 -46.171 1.00 77.06 95 ARG A N 1
ATOM 718 C CA . ARG A 1 95 ? 15.016 4.548 -44.866 1.00 77.06 95 ARG A CA 1
ATOM 719 C C . ARG A 1 95 ? 16.456 5.003 -44.616 1.00 77.06 95 ARG A C 1
ATOM 721 O O . ARG A 1 95 ? 16.660 6.105 -44.099 1.00 77.06 95 ARG A O 1
ATOM 728 N N . ASN A 1 96 ? 17.434 4.173 -44.970 1.00 81.12 96 ASN A N 1
ATOM 729 C CA . ASN A 1 96 ? 18.859 4.476 -44.853 1.00 81.12 96 ASN A CA 1
ATOM 730 C C . ASN A 1 96 ? 19.233 5.660 -45.748 1.00 81.12 96 ASN A C 1
ATOM 732 O O . ASN A 1 96 ? 19.831 6.621 -45.270 1.00 81.12 96 ASN A O 1
ATOM 736 N N . PHE A 1 97 ? 18.801 5.644 -47.011 1.00 82.19 97 PHE A N 1
ATOM 737 C CA . PHE A 1 97 ? 19.065 6.726 -47.956 1.00 82.19 97 PHE A CA 1
ATOM 738 C C . PHE A 1 97 ? 18.375 8.027 -47.559 1.00 82.19 97 PHE A C 1
ATOM 740 O O . PHE A 1 97 ? 19.000 9.082 -47.588 1.00 82.19 97 PHE A O 1
ATOM 747 N N . ALA A 1 98 ? 17.119 7.967 -47.108 1.00 78.94 98 ALA A N 1
ATOM 748 C CA . ALA A 1 98 ? 16.442 9.140 -46.570 1.00 78.94 98 ALA A CA 1
ATOM 749 C C . ALA A 1 98 ? 17.217 9.715 -45.374 1.00 78.94 98 ALA A C 1
ATOM 751 O O . ALA A 1 98 ? 17.493 10.909 -45.350 1.00 78.94 98 ALA A O 1
ATOM 752 N N . SER A 1 99 ? 17.638 8.869 -44.426 1.00 78.75 99 SER A N 1
ATOM 753 C CA . SER A 1 99 ? 18.458 9.287 -43.275 1.00 78.75 99 SER A CA 1
ATOM 754 C C . SER A 1 99 ? 19.768 9.941 -43.720 1.00 78.75 99 SER A C 1
ATOM 756 O O . SER A 1 99 ? 20.116 11.020 -43.238 1.00 78.75 99 SER A O 1
ATOM 758 N N . PHE A 1 100 ? 20.445 9.346 -44.702 1.00 83.50 100 PHE A N 1
ATOM 759 C CA . PHE A 1 100 ? 21.643 9.907 -45.306 1.00 83.50 100 PHE A CA 1
ATOM 760 C C . PHE A 1 100 ? 21.385 11.285 -45.937 1.00 83.50 100 PHE A C 1
ATOM 762 O O . PHE A 1 100 ? 22.120 12.227 -45.657 1.00 83.50 100 PHE A O 1
ATOM 769 N N . VAL A 1 101 ? 20.329 11.453 -46.737 1.00 79.06 101 VAL A N 1
ATOM 770 C CA . VAL A 1 101 ? 20.017 12.739 -47.387 1.00 79.06 101 VAL A CA 1
ATOM 771 C C . VAL A 1 101 ? 19.784 13.859 -46.364 1.00 79.06 101 VAL A C 1
ATOM 773 O O . VAL A 1 101 ? 20.093 15.021 -46.622 1.00 79.06 101 VAL A O 1
ATOM 776 N N . LEU A 1 102 ? 19.265 13.523 -45.186 1.00 73.88 102 LEU A N 1
ATOM 777 C CA . LEU A 1 102 ? 18.918 14.503 -44.158 1.00 73.88 102 LEU A CA 1
ATOM 778 C C . LEU A 1 102 ? 20.084 14.930 -43.301 1.00 73.88 102 LEU A C 1
ATOM 780 O O . LEU A 1 102 ? 20.190 16.100 -42.938 1.00 73.88 102 LEU A O 1
ATOM 784 N N . TYR A 1 103 ? 20.909 13.958 -42.937 1.00 75.94 103 TYR A N 1
ATOM 785 C CA . TYR A 1 103 ? 21.927 14.151 -41.925 1.00 75.94 103 TYR A CA 1
ATOM 786 C C . TYR A 1 103 ? 23.330 14.041 -42.518 1.00 75.94 103 TYR A C 1
ATOM 788 O O . TYR A 1 103 ? 24.212 14.783 -42.108 1.00 75.94 103 TYR A O 1
ATOM 796 N N . GLY A 1 104 ? 23.541 13.189 -43.522 1.00 74.25 104 GLY A N 1
ATOM 797 C CA . GLY A 1 104 ? 24.844 12.904 -44.129 1.00 74.25 104 GLY A CA 1
ATOM 798 C C . GLY A 1 104 ? 25.158 13.644 -45.434 1.00 74.25 104 GLY A C 1
ATOM 799 O O . GLY A 1 104 ? 26.334 13.752 -45.777 1.00 74.25 104 GLY A O 1
ATOM 800 N N . LEU A 1 105 ? 24.162 14.189 -46.145 1.00 78.44 105 LEU A N 1
ATOM 801 C CA . LEU A 1 105 ? 24.341 14.803 -47.472 1.00 78.44 105 LEU A CA 1
ATOM 802 C C . LEU A 1 105 ? 25.447 15.871 -47.556 1.00 78.44 105 LEU A C 1
ATOM 804 O O . LEU A 1 105 ? 26.192 15.840 -48.535 1.00 78.44 105 LEU A O 1
ATOM 808 N N . PRO A 1 106 ? 25.626 16.776 -46.565 1.00 79.62 106 PRO A N 1
ATOM 809 C CA . PRO A 1 106 ? 26.680 17.793 -46.623 1.00 79.62 106 PRO A CA 1
ATOM 810 C C . PRO A 1 106 ? 28.106 17.227 -46.664 1.00 79.62 106 PRO A C 1
ATOM 812 O O . PRO A 1 106 ? 29.042 17.973 -46.934 1.00 79.62 106 PRO A O 1
ATOM 815 N N . ALA A 1 107 ? 28.290 15.938 -46.356 1.00 80.69 107 ALA A N 1
ATOM 816 C CA . ALA A 1 107 ? 29.589 15.279 -46.425 1.00 80.69 107 ALA A CA 1
ATOM 817 C C . ALA A 1 107 ? 30.005 14.910 -47.859 1.00 80.69 107 ALA A C 1
ATOM 819 O O . ALA A 1 107 ? 31.181 14.639 -48.078 1.00 80.69 107 ALA A O 1
ATOM 820 N N . LEU A 1 108 ? 29.075 14.892 -48.823 1.00 80.19 108 LEU A N 1
ATOM 821 C CA . LEU A 1 108 ? 29.381 14.636 -50.230 1.00 80.19 108 LEU A CA 1
ATOM 822 C C . LEU A 1 108 ? 29.592 15.946 -50.989 1.00 80.19 108 LEU A C 1
ATOM 824 O O . LEU A 1 108 ? 28.697 16.787 -51.059 1.00 80.19 108 LEU A O 1
ATOM 828 N N . GLU A 1 109 ? 30.737 16.065 -51.662 1.00 73.38 109 GLU A N 1
ATOM 829 C CA . GLU A 1 109 ? 31.045 17.199 -52.548 1.00 73.38 109 GLU A CA 1
ATOM 830 C C . GLU A 1 109 ? 30.035 17.329 -53.706 1.00 73.38 109 GLU A C 1
ATOM 832 O O . GLU A 1 109 ? 29.762 18.425 -54.190 1.00 73.38 109 GLU A O 1
ATOM 837 N N . SER A 1 110 ? 29.432 16.212 -54.123 1.00 72.38 110 SER A N 1
ATOM 838 C CA . SER A 1 110 ? 28.407 16.118 -55.168 1.00 72.38 110 SER A CA 1
ATOM 839 C C . SER A 1 110 ? 26.966 16.200 -54.636 1.00 72.38 110 SER A C 1
ATOM 841 O O . SER A 1 110 ? 26.038 15.897 -55.383 1.00 72.38 110 SER A O 1
ATOM 843 N N . GLY A 1 111 ? 26.740 16.604 -53.379 1.00 71.94 111 GLY A N 1
ATOM 844 C CA . GLY A 1 111 ? 25.428 16.519 -52.719 1.00 71.94 111 GLY A CA 1
ATOM 845 C C . GLY A 1 111 ? 24.286 17.257 -53.433 1.00 71.94 111 GLY A C 1
ATOM 846 O O . GLY A 1 111 ? 23.178 16.731 -53.528 1.00 71.94 111 GLY A O 1
ATOM 847 N N . GLU A 1 112 ? 24.541 18.439 -54.005 1.00 71.81 112 GLU A N 1
ATOM 848 C CA . GLU A 1 112 ? 23.537 19.143 -54.820 1.00 71.81 112 GLU A CA 1
ATOM 849 C C . GLU A 1 112 ? 23.250 18.400 -56.132 1.00 71.81 112 GLU A C 1
ATOM 851 O O . GLU A 1 112 ? 22.093 18.256 -56.524 1.00 71.81 112 GLU A O 1
ATOM 856 N N . ALA A 1 113 ? 24.282 17.856 -56.778 1.00 72.81 113 ALA A N 1
ATOM 857 C CA . ALA A 1 113 ? 24.129 17.073 -58.002 1.00 72.81 113 ALA A CA 1
ATOM 858 C C . ALA A 1 113 ? 23.385 15.747 -57.751 1.00 72.81 113 ALA A C 1
ATOM 860 O O . ALA A 1 113 ? 22.591 15.331 -58.587 1.00 72.81 113 ALA A O 1
ATOM 861 N N . LEU A 1 114 ? 23.550 15.132 -56.573 1.00 77.31 114 LEU A N 1
ATOM 862 C CA . LEU A 1 114 ? 22.780 13.955 -56.159 1.00 77.31 114 LEU A CA 1
ATOM 863 C C . LEU A 1 114 ? 21.279 14.252 -56.047 1.00 77.31 114 LEU A C 1
ATOM 865 O O . LEU A 1 114 ? 20.473 13.358 -56.268 1.00 77.31 114 LEU A O 1
ATOM 869 N N . LEU A 1 115 ? 20.881 15.481 -55.709 1.00 75.69 115 LEU A N 1
ATOM 870 C CA . LEU A 1 115 ? 19.467 15.849 -55.616 1.00 75.69 115 LEU A CA 1
ATOM 871 C C . LEU A 1 115 ? 18.901 16.335 -56.951 1.00 75.69 115 LEU A C 1
ATOM 873 O O . LEU A 1 115 ? 17.784 15.954 -57.287 1.00 75.69 115 LEU A O 1
ATOM 877 N N . TYR A 1 116 ? 19.651 17.140 -57.708 1.00 74.62 116 TYR A N 1
ATOM 878 C CA . TYR A 1 116 ? 19.146 17.883 -58.873 1.00 74.62 116 TYR A CA 1
ATOM 879 C C . TYR A 1 116 ? 19.600 17.360 -60.245 1.00 74.62 116 TYR A C 1
ATOM 881 O O . TYR A 1 116 ? 19.109 17.867 -61.255 1.00 74.62 116 TYR A O 1
ATOM 889 N N . GLY A 1 117 ? 20.485 16.364 -60.289 1.00 73.88 117 GLY A N 1
ATOM 890 C CA . GLY A 1 117 ? 21.104 15.861 -61.516 1.00 73.88 117 GLY A CA 1
ATOM 891 C C . GLY A 1 117 ? 22.167 16.824 -62.048 1.00 73.88 117 GLY A C 1
ATOM 892 O O . GLY A 1 117 ? 22.286 17.965 -61.585 1.00 73.88 117 GLY A O 1
ATOM 893 N N . ARG A 1 118 ? 22.969 16.380 -63.018 1.00 75.00 118 ARG A N 1
ATOM 894 C CA . ARG A 1 118 ? 23.839 17.273 -63.810 1.00 75.00 118 ARG A CA 1
ATOM 895 C C . ARG A 1 118 ? 23.216 17.584 -65.160 1.00 75.00 118 ARG A C 1
ATOM 897 O O . ARG A 1 118 ? 23.487 18.655 -65.707 1.00 75.00 118 ARG A O 1
ATOM 904 N N . GLU A 1 119 ? 22.350 16.707 -65.657 1.00 74.31 119 GLU A N 1
ATOM 905 C CA . GLU A 1 119 ? 21.722 16.837 -66.960 1.00 74.31 119 GLU A CA 1
ATOM 906 C C . GLU A 1 119 ? 20.248 17.256 -66.845 1.00 74.31 119 GLU A C 1
ATOM 908 O O . GLU A 1 119 ? 19.424 16.588 -66.218 1.00 74.31 119 GLU A O 1
ATOM 913 N N . PRO A 1 120 ? 19.840 18.371 -67.481 1.00 67.81 120 PRO A N 1
ATOM 914 C CA . PRO A 1 120 ? 18.447 18.804 -67.453 1.00 67.81 120 PRO A CA 1
ATOM 915 C C . PRO A 1 120 ? 17.486 17.833 -68.148 1.00 67.81 120 PRO A C 1
ATOM 917 O O . PRO A 1 120 ? 16.289 17.891 -67.890 1.00 67.81 120 PRO A O 1
ATOM 920 N N . HIS A 1 121 ? 17.953 16.968 -69.042 1.00 73.12 121 HIS A N 1
ATOM 921 C CA . HIS A 1 121 ? 17.071 16.135 -69.861 1.00 73.12 121 HIS A CA 1
ATOM 922 C C . HIS A 1 121 ? 16.824 14.739 -69.274 1.00 73.12 121 HIS A C 1
ATOM 924 O O . HIS A 1 121 ? 15.930 14.045 -69.753 1.00 73.12 121 HIS A O 1
ATOM 930 N N . GLU A 1 122 ? 17.522 14.379 -68.192 1.00 75.38 122 GLU A N 1
ATOM 931 C CA . GLU A 1 122 ? 17.544 13.018 -67.646 1.00 75.38 122 GLU A CA 1
ATOM 932 C C . GLU A 1 122 ? 17.316 13.028 -66.132 1.00 75.38 122 GLU A C 1
ATOM 934 O O . GLU A 1 122 ? 18.247 13.045 -65.337 1.00 75.38 122 GLU A O 1
ATOM 939 N N . PRO A 1 123 ? 16.052 13.068 -65.681 1.00 77.12 123 PRO A N 1
ATOM 940 C CA . PRO A 1 123 ? 15.741 13.272 -64.272 1.00 77.12 123 PRO A CA 1
ATOM 941 C C . PRO A 1 123 ? 15.770 11.986 -63.433 1.00 77.12 123 PRO A C 1
ATOM 943 O O . PRO A 1 123 ? 15.309 12.021 -62.291 1.00 77.12 123 PRO A O 1
ATOM 946 N N . LEU A 1 124 ? 16.212 10.851 -63.983 1.00 80.44 124 LEU A N 1
ATOM 947 C CA . LEU A 1 124 ? 16.185 9.557 -63.300 1.00 80.44 124 LEU A CA 1
ATOM 948 C C . LEU A 1 124 ? 17.485 9.309 -62.533 1.00 80.44 124 LEU A C 1
ATOM 950 O O . LEU A 1 124 ? 18.579 9.544 -63.043 1.00 80.44 124 LEU A O 1
ATOM 954 N N . ALA A 1 125 ? 17.344 8.783 -61.320 1.00 81.06 125 ALA A N 1
ATOM 955 C CA . ALA A 1 125 ? 18.448 8.393 -60.455 1.00 81.06 125 ALA A CA 1
ATOM 956 C C . ALA A 1 125 ? 18.171 7.058 -59.763 1.00 81.06 125 ALA A C 1
ATOM 958 O O . ALA A 1 125 ? 17.030 6.612 -59.664 1.00 81.06 125 ALA A O 1
ATOM 959 N N . THR A 1 126 ? 19.214 6.426 -59.241 1.00 80.31 126 THR A N 1
ATOM 960 C CA . THR A 1 126 ? 19.120 5.201 -58.444 1.00 80.31 126 THR A CA 1
ATOM 961 C C . THR A 1 126 ? 20.173 5.193 -57.337 1.00 80.31 126 THR A C 1
ATOM 963 O O . THR A 1 126 ? 21.197 5.880 -57.426 1.00 80.31 126 THR A O 1
ATOM 966 N N . PHE A 1 127 ? 19.927 4.432 -56.270 1.00 82.00 127 PHE A N 1
ATOM 967 C CA . PHE A 1 127 ? 20.827 4.353 -55.123 1.00 82.00 127 PHE A CA 1
ATOM 968 C C . PHE A 1 127 ? 20.783 2.986 -54.432 1.00 82.00 127 PHE A C 1
ATOM 970 O O . PHE A 1 127 ? 19.772 2.294 -54.464 1.00 82.00 127 PHE A O 1
ATOM 977 N N . ALA A 1 128 ? 21.859 2.663 -53.715 1.00 80.75 128 ALA A N 1
ATOM 978 C CA . ALA A 1 128 ? 21.881 1.658 -52.657 1.00 80.75 128 ALA A CA 1
ATOM 979 C C . ALA A 1 128 ? 22.575 2.247 -51.429 1.00 80.75 128 ALA A C 1
ATOM 981 O O . ALA A 1 128 ? 23.669 2.812 -51.532 1.00 80.75 128 ALA A O 1
ATOM 982 N N . CYS A 1 129 ? 21.935 2.114 -50.267 1.00 83.75 129 CYS A N 1
ATOM 983 C CA . CYS A 1 129 ? 22.423 2.684 -49.017 1.00 83.75 129 CYS A CA 1
ATOM 984 C C . CYS A 1 129 ? 22.331 1.670 -47.872 1.00 83.75 129 CYS A C 1
ATOM 986 O O . CYS A 1 129 ? 21.240 1.238 -47.488 1.00 83.75 129 CYS A O 1
ATOM 988 N N . ALA A 1 130 ? 23.486 1.331 -47.304 1.00 85.50 130 ALA A N 1
ATOM 989 C CA . ALA A 1 130 ? 23.585 0.602 -46.046 1.00 85.50 130 ALA A CA 1
ATOM 990 C C . ALA A 1 130 ? 24.096 1.527 -44.943 1.00 85.50 130 ALA A C 1
ATOM 992 O O . ALA A 1 130 ? 24.883 2.444 -45.201 1.00 85.50 130 ALA A O 1
ATOM 993 N N . THR A 1 131 ? 23.683 1.240 -43.711 1.00 88.31 131 THR A N 1
ATOM 994 C CA . THR A 1 131 ? 24.056 2.025 -42.534 1.00 88.31 131 THR A CA 1
ATOM 995 C C . THR A 1 131 ? 24.656 1.107 -41.481 1.00 88.31 131 THR A C 1
ATOM 997 O O . THR A 1 131 ? 24.116 0.040 -41.206 1.00 88.31 131 THR A O 1
ATOM 1000 N N . ALA A 1 132 ? 25.738 1.542 -40.850 1.00 88.88 132 ALA A N 1
ATOM 1001 C CA . ALA A 1 132 ? 26.138 1.032 -39.552 1.00 88.88 132 ALA A CA 1
ATOM 1002 C C . ALA A 1 132 ? 25.798 2.087 -38.494 1.00 88.88 132 ALA A C 1
ATOM 1004 O O . ALA A 1 132 ? 26.160 3.252 -38.667 1.00 88.88 132 ALA A O 1
ATOM 1005 N N . GLU A 1 133 ? 25.100 1.722 -37.415 1.00 88.06 133 GLU A N 1
ATOM 1006 C CA . GLU A 1 133 ? 24.706 2.679 -36.371 1.00 88.06 133 GLU A CA 1
ATOM 1007 C C . GLU A 1 133 ? 24.942 2.194 -34.935 1.00 88.06 133 GLU A C 1
ATOM 1009 O O . GLU A 1 133 ? 25.025 0.999 -34.651 1.00 88.06 133 GLU A O 1
ATOM 1014 N N . ILE A 1 134 ? 25.036 3.154 -34.011 1.00 88.00 134 ILE A N 1
ATOM 1015 C CA . ILE A 1 134 ? 24.824 2.933 -32.579 1.00 88.00 134 ILE A CA 1
ATOM 1016 C C . ILE A 1 134 ? 23.338 3.203 -32.307 1.00 88.00 134 ILE A C 1
ATOM 1018 O O . ILE A 1 134 ? 22.890 4.348 -32.435 1.00 88.00 134 ILE A O 1
ATOM 1022 N N . PRO A 1 135 ? 22.539 2.200 -31.901 1.00 86.62 135 PRO A N 1
ATOM 1023 C CA . PRO A 1 135 ? 21.100 2.375 -31.749 1.00 86.62 135 PRO A CA 1
ATOM 1024 C C . PRO A 1 135 ? 20.759 3.109 -30.438 1.00 86.62 135 PRO A C 1
ATOM 1026 O O . PRO A 1 135 ? 20.271 2.517 -29.473 1.00 86.62 135 PRO A O 1
ATOM 1029 N N . ARG A 1 136 ? 20.973 4.434 -30.400 1.00 86.75 136 ARG A N 1
ATOM 1030 C CA . ARG A 1 136 ? 20.795 5.305 -29.215 1.00 86.75 136 ARG A CA 1
ATOM 1031 C C . ARG A 1 136 ? 19.439 5.150 -28.527 1.00 86.75 136 ARG A C 1
ATOM 1033 O O . ARG A 1 136 ? 19.346 5.119 -27.301 1.00 86.75 136 ARG A O 1
ATOM 1040 N N . SER A 1 137 ? 18.369 5.010 -29.307 1.00 86.38 137 SER A N 1
ATOM 1041 C CA . SER A 1 137 ? 17.019 4.811 -28.768 1.00 86.38 137 SER A CA 1
ATOM 1042 C C . SER A 1 137 ? 16.849 3.448 -28.080 1.00 86.38 137 SER A C 1
ATOM 1044 O O . SER A 1 137 ? 16.199 3.379 -27.032 1.00 86.38 137 SER A O 1
ATOM 1046 N N . LYS A 1 138 ? 17.462 2.382 -28.621 1.00 88.81 138 LYS A N 1
ATOM 1047 C CA . LYS A 1 138 ? 17.481 1.043 -28.009 1.00 88.81 138 LYS A CA 1
ATOM 1048 C C . LYS A 1 138 ? 18.353 1.039 -26.754 1.00 88.81 138 LYS A C 1
ATOM 1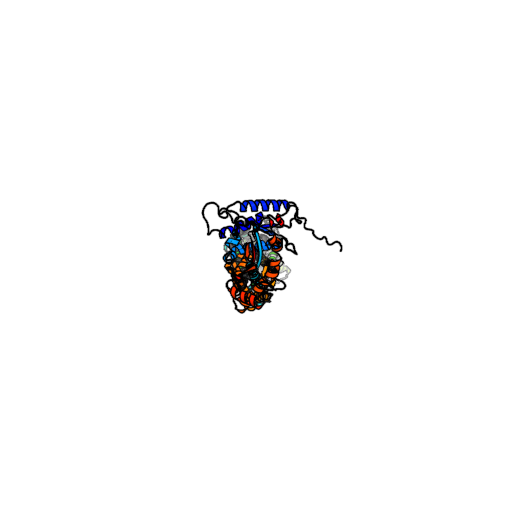050 O O . LYS A 1 138 ? 17.891 0.549 -25.729 1.00 88.81 138 LYS A O 1
ATOM 1055 N N . LEU A 1 139 ? 19.532 1.671 -26.790 1.00 90.81 139 LEU A N 1
ATOM 1056 C CA . LEU A 1 139 ? 20.416 1.822 -25.625 1.00 90.81 139 LEU A CA 1
ATOM 1057 C C . LEU A 1 139 ? 19.728 2.546 -24.467 1.00 90.81 139 LEU A C 1
ATOM 1059 O O . LEU A 1 139 ? 19.794 2.088 -23.330 1.00 90.81 139 LEU A O 1
ATOM 1063 N N . ARG A 1 140 ? 18.985 3.624 -24.748 1.00 91.75 140 ARG A N 1
ATOM 1064 C CA . ARG A 1 140 ? 18.230 4.340 -23.711 1.00 91.75 140 ARG A CA 1
ATOM 1065 C C . ARG A 1 140 ? 17.149 3.484 -23.062 1.00 91.75 140 ARG A C 1
ATOM 1067 O O . ARG A 1 140 ? 16.991 3.509 -21.839 1.00 91.75 140 ARG A O 1
ATOM 1074 N N . ARG A 1 141 ? 16.402 2.725 -23.866 1.00 91.94 141 ARG A N 1
ATOM 1075 C CA . ARG A 1 141 ? 15.399 1.782 -23.351 1.00 91.94 141 ARG A CA 1
ATOM 1076 C C . ARG A 1 141 ? 16.049 0.662 -22.546 1.00 91.94 141 ARG A C 1
ATOM 1078 O O . ARG A 1 141 ? 15.590 0.386 -21.448 1.00 91.94 141 ARG A O 1
ATOM 1085 N N . TYR A 1 142 ? 17.137 0.088 -23.053 1.00 93.44 142 TYR A N 1
ATOM 1086 C CA . TYR A 1 142 ? 17.905 -0.947 -22.369 1.00 93.44 142 TYR A CA 1
ATOM 1087 C C . TYR A 1 142 ? 18.442 -0.458 -21.017 1.00 93.44 142 TYR A C 1
ATOM 1089 O O . TYR A 1 142 ? 18.158 -1.086 -20.003 1.00 93.44 142 TYR A O 1
ATOM 1097 N N . GLY A 1 143 ? 19.141 0.682 -20.973 1.00 93.19 143 GLY A N 1
ATOM 1098 C CA . GLY A 1 143 ? 19.736 1.215 -19.743 1.00 93.19 143 GLY A CA 1
ATOM 1099 C C . GLY A 1 143 ? 18.693 1.500 -18.661 1.00 93.19 143 GLY A C 1
ATOM 1100 O O . GLY A 1 143 ? 18.820 1.022 -17.536 1.00 93.19 143 GLY A O 1
ATOM 1101 N N . THR A 1 144 ? 17.615 2.209 -19.014 1.00 95.12 144 THR A N 1
ATOM 1102 C CA . THR A 1 144 ? 16.529 2.506 -18.059 1.00 95.12 144 THR A CA 1
ATOM 1103 C C . THR A 1 144 ? 15.796 1.243 -17.603 1.00 95.12 144 THR A C 1
ATOM 1105 O O . THR A 1 144 ? 15.549 1.079 -16.410 1.00 95.12 144 THR A O 1
ATOM 1108 N N . ALA A 1 145 ? 15.498 0.306 -18.510 1.00 94.44 145 ALA A N 1
ATOM 1109 C CA . ALA A 1 145 ? 14.869 -0.964 -18.152 1.00 94.44 145 ALA A CA 1
ATOM 1110 C C . ALA A 1 145 ? 15.780 -1.846 -17.285 1.00 94.44 145 ALA A C 1
ATOM 1112 O O . ALA A 1 145 ? 15.295 -2.488 -16.355 1.00 94.44 145 ALA A O 1
ATOM 1113 N N . ARG A 1 146 ? 17.096 -1.859 -17.538 1.00 94.62 146 ARG A N 1
ATOM 1114 C CA . ARG A 1 146 ? 18.057 -2.654 -16.766 1.00 94.62 146 ARG A CA 1
ATOM 1115 C C . ARG A 1 146 ? 18.173 -2.156 -15.330 1.00 94.62 146 ARG A C 1
ATOM 1117 O O . ARG A 1 146 ? 18.048 -2.964 -14.416 1.00 94.62 146 ARG A O 1
ATOM 1124 N N . VAL A 1 147 ? 18.342 -0.850 -15.124 1.00 95.06 147 VAL A N 1
ATOM 1125 C CA . VAL A 1 147 ? 18.392 -0.266 -13.772 1.00 95.06 147 VAL A CA 1
ATOM 1126 C C . VAL A 1 147 ? 17.046 -0.439 -13.055 1.00 95.06 147 VAL A C 1
ATOM 1128 O O . VAL A 1 147 ? 17.014 -0.818 -11.886 1.00 95.06 147 VAL A O 1
ATOM 1131 N N . ALA A 1 148 ? 15.920 -0.256 -13.753 1.00 95.44 148 ALA A N 1
ATOM 1132 C CA . ALA A 1 148 ? 14.593 -0.513 -13.188 1.00 95.44 148 ALA A CA 1
ATOM 1133 C C . ALA A 1 148 ? 14.425 -1.974 -12.734 1.00 95.44 148 ALA A C 1
ATOM 1135 O O . ALA A 1 148 ? 13.862 -2.234 -11.670 1.00 95.44 148 ALA A O 1
ATOM 1136 N N . LEU A 1 149 ? 14.942 -2.933 -13.508 1.00 94.62 149 LEU A N 1
ATOM 1137 C CA . LEU A 1 149 ? 14.951 -4.343 -13.126 1.00 94.62 149 LEU A CA 1
ATOM 1138 C C . LEU A 1 149 ? 15.841 -4.616 -11.916 1.00 94.62 149 LEU A C 1
ATOM 1140 O O . LEU A 1 149 ? 15.424 -5.386 -11.060 1.00 94.62 149 LEU A O 1
ATOM 1144 N N . GLU A 1 150 ? 17.005 -3.971 -11.785 1.00 94.38 150 GLU A N 1
ATOM 1145 C CA . GLU A 1 150 ? 17.849 -4.122 -10.589 1.00 94.38 150 GLU A CA 1
ATOM 1146 C C . GLU A 1 150 ? 17.092 -3.759 -9.304 1.00 94.38 150 GLU A C 1
ATOM 1148 O O . GLU A 1 150 ? 17.212 -4.485 -8.311 1.00 94.38 150 GLU A O 1
ATOM 1153 N N . VAL A 1 151 ? 16.300 -2.679 -9.351 1.00 94.50 151 VAL A N 1
ATOM 1154 C CA . VAL A 1 151 ? 15.436 -2.202 -8.257 1.00 94.50 151 VAL A CA 1
ATOM 1155 C C . VAL A 1 151 ? 14.313 -3.193 -7.976 1.00 94.50 151 VAL A C 1
ATOM 1157 O O . VAL A 1 151 ? 14.131 -3.614 -6.835 1.00 94.50 151 VAL A O 1
ATOM 1160 N N . LEU A 1 152 ? 13.570 -3.600 -9.007 1.00 95.00 152 LEU A N 1
ATOM 1161 C CA . LEU A 1 152 ? 12.440 -4.516 -8.844 1.00 95.00 152 LEU A CA 1
ATOM 1162 C C . LEU A 1 152 ? 12.883 -5.912 -8.395 1.00 95.00 152 LEU A C 1
ATOM 1164 O O . LEU A 1 152 ? 12.211 -6.510 -7.562 1.00 95.00 152 LEU A O 1
ATOM 1168 N N . ASP A 1 153 ? 14.008 -6.419 -8.899 1.00 94.31 153 ASP A N 1
ATOM 1169 C CA . ASP A 1 153 ? 14.615 -7.667 -8.433 1.00 94.31 153 ASP A CA 1
ATOM 1170 C C . ASP A 1 153 ? 14.991 -7.549 -6.954 1.00 94.31 153 ASP A C 1
ATOM 1172 O O . ASP A 1 153 ? 14.639 -8.422 -6.169 1.00 94.31 153 ASP A O 1
ATOM 1176 N N . ALA A 1 154 ? 15.629 -6.446 -6.545 1.00 93.38 154 ALA A N 1
ATOM 1177 C CA . ALA A 1 154 ? 15.994 -6.240 -5.147 1.00 93.38 154 ALA A CA 1
ATOM 1178 C C . ALA A 1 154 ? 14.765 -6.208 -4.221 1.00 93.38 154 ALA A C 1
ATOM 1180 O O . ALA A 1 154 ? 14.808 -6.788 -3.141 1.00 93.38 154 ALA A O 1
ATOM 1181 N N . VAL A 1 155 ? 13.667 -5.565 -4.638 1.00 91.88 155 VAL A N 1
ATOM 1182 C CA . VAL A 1 155 ? 12.416 -5.490 -3.856 1.00 91.88 155 VAL A CA 1
ATOM 1183 C C . VAL A 1 155 ? 11.687 -6.837 -3.819 1.00 91.88 155 VAL A C 1
ATOM 1185 O O . VAL A 1 155 ? 11.220 -7.266 -2.763 1.00 91.88 155 VAL A O 1
ATOM 1188 N N . VAL A 1 156 ? 11.568 -7.523 -4.960 1.00 92.12 156 VAL A N 1
ATOM 1189 C CA . VAL A 1 156 ? 10.842 -8.801 -5.052 1.00 92.12 156 VAL A CA 1
ATOM 1190 C C . VAL A 1 156 ? 11.590 -9.911 -4.317 1.00 92.12 156 VAL A C 1
ATOM 1192 O O . VAL A 1 156 ? 10.954 -10.677 -3.585 1.00 92.12 156 VAL A O 1
ATOM 1195 N N . ASP A 1 157 ? 12.913 -9.961 -4.476 1.00 91.56 157 ASP A N 1
ATOM 1196 C CA . ASP A 1 157 ? 13.783 -11.008 -3.937 1.00 91.56 157 ASP A CA 1
ATOM 1197 C C . ASP A 1 157 ? 14.319 -10.658 -2.527 1.00 91.56 157 ASP A C 1
ATOM 1199 O O . ASP A 1 157 ? 15.129 -11.399 -1.968 1.00 91.56 157 ASP A O 1
ATOM 1203 N N . ALA A 1 158 ? 13.846 -9.557 -1.921 1.00 88.06 158 ALA A N 1
ATOM 1204 C CA . ALA A 1 158 ? 14.208 -9.159 -0.562 1.00 88.06 158 ALA A CA 1
ATOM 1205 C C . ALA A 1 158 ? 13.884 -10.275 0.458 1.00 88.06 158 ALA A C 1
ATOM 1207 O O . ALA A 1 158 ? 12.746 -10.774 0.475 1.00 88.06 158 ALA A O 1
ATOM 1208 N N . PRO A 1 159 ? 14.847 -10.660 1.322 1.00 83.25 159 PRO A N 1
ATOM 1209 C CA . PRO A 1 159 ? 14.652 -11.723 2.300 1.00 83.25 159 PRO A CA 1
ATOM 1210 C C . PRO A 1 159 ? 13.640 -11.319 3.378 1.00 83.25 159 PRO A C 1
ATOM 1212 O O . PRO A 1 159 ? 13.468 -10.141 3.694 1.00 83.25 159 PRO A O 1
ATOM 1215 N N . ARG A 1 160 ? 12.987 -12.322 3.976 1.00 74.25 160 ARG A N 1
ATOM 1216 C CA . ARG A 1 160 ? 12.242 -12.134 5.228 1.00 74.25 160 ARG A CA 1
ATOM 1217 C C . ARG A 1 160 ? 13.240 -11.920 6.358 1.00 74.25 160 ARG A C 1
ATOM 1219 O O . ARG A 1 160 ? 14.233 -12.643 6.426 1.00 74.25 160 ARG A O 1
ATOM 1226 N N . GLN A 1 161 ? 12.977 -10.956 7.230 1.00 66.56 161 GLN A N 1
ATOM 1227 C CA . GLN A 1 161 ? 13.810 -10.733 8.405 1.00 66.56 161 GLN A CA 1
ATOM 1228 C C . GLN A 1 161 ? 13.137 -11.372 9.624 1.00 66.56 161 GLN A C 1
ATOM 1230 O O . GLN A 1 161 ? 12.036 -10.989 10.011 1.00 66.56 161 GLN A O 1
ATOM 1235 N N . ASP A 1 162 ? 13.806 -12.339 10.257 1.00 54.06 162 ASP A N 1
ATOM 1236 C CA . ASP A 1 162 ? 13.378 -12.867 11.555 1.00 54.06 162 ASP A CA 1
ATOM 1237 C C . ASP A 1 162 ? 13.670 -11.825 12.638 1.00 54.06 162 ASP A C 1
ATOM 1239 O O . ASP A 1 162 ? 14.757 -11.759 13.208 1.00 54.06 162 ASP A O 1
ATOM 1243 N N . ALA A 1 163 ? 12.698 -10.952 12.886 1.00 54.75 163 ALA A N 1
ATOM 1244 C CA . ALA A 1 163 ? 12.876 -9.794 13.747 1.00 54.75 163 ALA A CA 1
ATOM 1245 C C . ALA A 1 163 ? 12.060 -9.917 15.040 1.00 54.75 163 ALA A C 1
ATOM 1247 O O . ALA A 1 163 ? 11.166 -9.115 15.274 1.00 54.75 163 ALA A O 1
ATOM 1248 N N . GLU A 1 164 ? 12.340 -10.910 15.892 1.00 54.62 164 GLU A N 1
ATOM 1249 C CA . GLU A 1 164 ? 11.679 -11.026 17.207 1.00 54.62 164 GLU A CA 1
ATOM 1250 C C . GLU A 1 164 ? 11.851 -9.770 18.077 1.00 54.62 164 GLU A C 1
ATOM 1252 O O . GLU A 1 164 ? 10.894 -9.351 18.720 1.00 54.62 164 GLU A O 1
ATOM 1257 N N . LEU A 1 165 ? 13.019 -9.120 18.027 1.00 51.09 165 LEU A N 1
ATOM 1258 C CA . LEU A 1 165 ? 13.285 -7.860 18.736 1.00 51.09 165 LEU A CA 1
ATOM 1259 C C . LEU A 1 165 ? 12.463 -6.686 18.184 1.00 51.09 165 LEU A C 1
ATOM 1261 O O . LEU A 1 165 ? 11.884 -5.936 18.961 1.00 51.09 165 LEU A O 1
ATOM 1265 N N . ALA A 1 166 ? 12.298 -6.587 16.860 1.00 56.91 166 ALA A N 1
ATOM 1266 C CA . ALA A 1 166 ? 11.456 -5.545 16.272 1.00 56.91 166 ALA A CA 1
ATOM 1267 C C . ALA A 1 166 ? 9.972 -5.731 16.631 1.00 56.91 166 ALA A C 1
ATOM 1269 O O . ALA A 1 166 ? 9.240 -4.754 16.690 1.00 56.91 166 ALA A O 1
ATOM 1270 N N . ARG A 1 167 ? 9.504 -6.962 16.902 1.00 59.56 167 ARG A N 1
ATOM 1271 C CA . ARG A 1 167 ? 8.099 -7.213 17.286 1.00 59.56 167 ARG A CA 1
ATOM 1272 C C . ARG A 1 167 ? 7.713 -6.525 18.595 1.00 59.56 167 ARG A C 1
ATOM 1274 O O . ARG A 1 167 ? 6.570 -6.093 18.710 1.00 59.56 167 ARG A O 1
ATOM 1281 N N . ILE A 1 168 ? 8.631 -6.470 19.560 1.00 59.34 168 ILE A N 1
ATOM 1282 C CA . ILE A 1 168 ? 8.387 -5.857 20.872 1.00 59.34 168 ILE A CA 1
ATOM 1283 C C . ILE A 1 168 ? 8.314 -4.337 20.709 1.00 59.34 168 ILE A C 1
ATOM 1285 O O . ILE A 1 168 ? 7.291 -3.752 21.054 1.00 59.34 168 ILE A O 1
ATOM 1289 N N . ASP A 1 169 ? 9.311 -3.741 20.052 1.00 61.94 169 ASP A N 1
ATOM 1290 C CA . ASP A 1 169 ? 9.372 -2.295 19.798 1.00 61.94 169 ASP A CA 1
ATOM 1291 C C . ASP A 1 169 ? 8.129 -1.779 19.049 1.00 61.94 169 ASP A C 1
ATOM 1293 O O . ASP A 1 169 ? 7.607 -0.708 19.344 1.00 61.94 169 ASP A O 1
ATOM 1297 N N . VAL A 1 170 ? 7.599 -2.564 18.107 1.00 64.12 170 VAL A N 1
ATOM 1298 C CA . VAL A 1 170 ? 6.401 -2.211 17.323 1.00 64.12 170 VAL A CA 1
ATOM 1299 C C . VAL A 1 170 ? 5.142 -2.180 18.177 1.00 64.12 170 VAL A C 1
ATOM 1301 O O . VAL A 1 170 ? 4.304 -1.295 18.019 1.00 64.12 170 VAL A O 1
ATOM 1304 N N . LEU A 1 171 ? 4.966 -3.177 19.045 1.00 65.56 171 LEU A N 1
ATOM 1305 C CA . LEU A 1 171 ? 3.791 -3.251 19.910 1.00 65.56 171 LEU A CA 1
ATOM 1306 C C . LEU A 1 171 ? 3.853 -2.199 21.021 1.00 65.56 171 LEU A C 1
ATOM 1308 O O . LEU A 1 171 ? 2.803 -1.686 21.411 1.00 65.56 171 LEU A O 1
ATOM 1312 N N . GLU A 1 172 ? 5.057 -1.856 21.481 1.00 63.41 172 GLU A N 1
ATOM 1313 C CA . GLU A 1 172 ? 5.286 -0.733 22.389 1.00 63.41 172 GLU A CA 1
ATOM 1314 C C . GLU A 1 172 ? 4.996 0.613 21.705 1.00 63.41 172 GLU A C 1
ATOM 1316 O O . GLU A 1 172 ? 4.246 1.413 22.255 1.00 63.41 172 GLU A O 1
ATOM 1321 N N . GLU A 1 173 ? 5.487 0.854 20.483 1.00 61.75 173 GLU A N 1
ATOM 1322 C CA . GLU A 1 173 ? 5.305 2.139 19.782 1.00 61.75 173 GLU A CA 1
ATOM 1323 C C . GLU A 1 173 ? 3.851 2.394 19.335 1.00 61.75 173 GLU A C 1
ATOM 1325 O O . GLU A 1 173 ? 3.407 3.543 19.272 1.00 61.75 173 GLU A O 1
ATOM 1330 N N . VAL A 1 174 ? 3.082 1.338 19.043 1.00 64.50 174 VAL A N 1
ATOM 1331 C CA . VAL A 1 174 ? 1.662 1.449 18.655 1.00 64.50 174 VAL A CA 1
ATOM 1332 C C . VAL A 1 174 ? 0.733 1.595 19.878 1.00 64.50 174 VAL A C 1
ATOM 1334 O O . VAL A 1 174 ? -0.454 1.860 19.702 1.00 64.50 174 VAL A O 1
ATOM 1337 N N . GLU A 1 175 ? 1.255 1.457 21.107 1.00 72.12 175 GLU A N 1
ATOM 1338 C CA . GLU A 1 175 ? 0.536 1.623 22.384 1.00 72.12 175 GLU A CA 1
ATOM 1339 C C . GLU A 1 175 ? -0.906 1.072 22.354 1.00 72.12 175 GLU A C 1
ATOM 1341 O O . GLU A 1 175 ? -1.854 1.723 22.797 1.00 72.12 175 GLU A O 1
ATOM 1346 N N . LEU A 1 176 ? -1.108 -0.153 21.843 1.00 68.00 176 LEU A N 1
ATOM 1347 C CA . LEU A 1 176 ? -2.455 -0.749 21.727 1.00 68.00 176 LEU A CA 1
ATOM 1348 C C . LEU A 1 176 ? -3.161 -0.871 23.088 1.00 68.00 176 LEU A C 1
ATOM 1350 O O . LEU A 1 176 ? -4.390 -0.875 23.148 1.00 68.00 176 LEU A O 1
ATOM 1354 N N . ALA A 1 177 ? -2.386 -0.885 24.176 1.00 68.06 177 ALA A N 1
ATOM 1355 C CA . ALA A 1 177 ? -2.869 -0.793 25.550 1.00 68.06 177 ALA A CA 1
ATOM 1356 C C . ALA A 1 177 ? -3.676 0.490 25.834 1.00 68.06 177 ALA A C 1
ATOM 1358 O O . ALA A 1 177 ? -4.506 0.496 26.734 1.00 68.06 177 ALA A O 1
ATOM 1359 N N . GLY A 1 178 ? -3.503 1.564 25.057 1.00 68.81 178 GLY A N 1
ATOM 1360 C CA . GLY A 1 178 ? -4.308 2.783 25.164 1.00 68.81 178 GLY A CA 1
ATOM 1361 C C . GLY A 1 178 ? -5.792 2.591 24.817 1.00 68.81 178 GLY A C 1
ATOM 1362 O O . GLY A 1 178 ? -6.607 3.449 25.154 1.00 68.81 178 GLY A O 1
ATOM 1363 N N . LEU A 1 179 ? -6.155 1.476 24.166 1.00 71.75 179 LEU A N 1
ATOM 1364 C CA . LEU A 1 179 ? -7.543 1.062 23.915 1.00 71.75 179 LEU A CA 1
ATOM 1365 C C . LEU A 1 179 ? -8.100 0.129 25.003 1.00 71.75 179 LEU A C 1
ATOM 1367 O O . LEU A 1 179 ? -9.299 -0.171 24.998 1.00 71.75 179 LEU A O 1
ATOM 1371 N N . ASP A 1 180 ? -7.257 -0.335 25.926 1.00 70.56 180 ASP A N 1
ATOM 1372 C CA . ASP A 1 180 ? -7.680 -1.139 27.065 1.00 70.56 180 ASP A CA 1
ATOM 1373 C C . ASP A 1 180 ? -8.221 -0.193 28.150 1.00 70.56 180 ASP A C 1
ATOM 1375 O O . ASP A 1 180 ? -7.510 0.643 28.709 1.00 70.56 180 ASP A O 1
ATOM 1379 N N . ALA A 1 181 ? -9.524 -0.278 28.422 1.00 61.06 181 ALA A N 1
ATOM 1380 C CA . ALA A 1 181 ? -10.169 0.595 29.394 1.00 61.06 181 ALA A CA 1
ATOM 1381 C C . ALA A 1 181 ? -9.798 0.183 30.828 1.00 61.06 181 ALA A C 1
ATOM 1383 O O . ALA A 1 181 ? -10.024 -0.959 31.232 1.00 61.06 181 ALA A O 1
ATOM 1384 N N . ILE A 1 182 ? -9.323 1.135 31.636 1.00 62.94 182 ILE A N 1
ATOM 1385 C CA . ILE A 1 182 ? -9.313 0.985 33.096 1.00 62.94 182 ILE A CA 1
ATOM 1386 C C . ILE A 1 182 ? -10.778 0.994 33.549 1.00 62.94 182 ILE A C 1
ATOM 1388 O O . ILE A 1 182 ? -11.497 1.965 33.303 1.00 62.94 182 ILE A O 1
ATOM 1392 N N . ASP A 1 183 ? -11.252 -0.080 34.188 1.00 67.19 183 ASP A N 1
ATOM 1393 C CA . ASP A 1 183 ? -12.641 -0.154 34.655 1.00 67.19 183 ASP A CA 1
ATOM 1394 C C . ASP A 1 183 ? -12.866 0.758 35.875 1.00 67.19 183 ASP A C 1
ATOM 1396 O O . ASP A 1 183 ? -12.807 0.334 37.026 1.00 67.19 183 ASP A O 1
ATOM 1400 N N . SER A 1 184 ? -13.126 2.041 35.614 1.00 73.88 184 SER A N 1
ATOM 1401 C CA . SER A 1 184 ? -13.532 3.044 36.609 1.00 73.88 184 SER A CA 1
ATOM 1402 C C . SER A 1 184 ? -15.054 3.162 36.764 1.00 73.88 184 SER A C 1
ATOM 1404 O O . SER A 1 184 ? -15.535 4.067 37.448 1.00 73.88 184 SER A O 1
ATOM 1406 N N . SER A 1 185 ? -15.834 2.285 36.113 1.00 78.00 185 SER A N 1
ATOM 1407 C CA . SER A 1 185 ? -17.281 2.474 35.912 1.00 78.00 185 SER A CA 1
ATOM 1408 C C . SER A 1 185 ? -18.059 2.613 37.220 1.00 78.00 185 SER A C 1
ATOM 1410 O O . SER A 1 185 ? -19.003 3.396 37.306 1.00 78.00 185 SER A O 1
ATOM 1412 N N . GLU A 1 186 ? -17.639 1.900 38.262 1.00 81.38 186 GLU A N 1
ATOM 1413 C CA . GLU A 1 186 ? -18.237 2.002 39.589 1.00 81.38 186 GLU A CA 1
ATOM 1414 C C . GLU A 1 186 ? -17.994 3.369 40.240 1.00 81.38 186 GLU A C 1
ATOM 1416 O O . GLU A 1 186 ? -18.927 3.951 40.792 1.00 81.38 186 GLU A O 1
ATOM 1421 N N . GLY A 1 187 ? -16.769 3.897 40.157 1.00 83.38 187 GLY A N 1
ATOM 1422 C CA . GLY A 1 187 ? -16.417 5.202 40.721 1.00 83.38 187 GLY A CA 1
ATOM 1423 C C . GLY A 1 187 ? -17.160 6.342 40.029 1.00 83.38 187 GLY A C 1
ATOM 1424 O O . GLY A 1 187 ? -17.729 7.203 40.699 1.00 83.38 187 GLY A O 1
ATOM 1425 N N . ASP A 1 188 ? -17.235 6.296 38.697 1.00 83.56 188 ASP A N 1
ATOM 1426 C CA . ASP A 1 188 ? -17.905 7.323 37.893 1.00 83.56 188 ASP A CA 1
ATOM 1427 C C . ASP A 1 188 ? -19.419 7.350 38.143 1.00 83.56 188 ASP A C 1
ATOM 1429 O O . ASP A 1 188 ? -20.014 8.419 38.312 1.00 83.56 188 ASP A O 1
ATOM 1433 N N . VAL A 1 189 ? -20.055 6.175 38.219 1.00 85.00 189 VAL A N 1
ATOM 1434 C CA . VAL A 1 189 ? -21.491 6.073 38.517 1.00 85.00 189 VAL A CA 1
ATOM 1435 C C . VAL A 1 189 ? -21.779 6.431 39.974 1.00 85.00 189 VAL A C 1
ATOM 1437 O O . VAL A 1 189 ? -22.762 7.124 40.231 1.00 85.00 189 VAL A O 1
ATOM 1440 N N . ARG A 1 190 ? -20.928 6.032 40.928 1.00 85.50 190 ARG A N 1
ATOM 1441 C CA . ARG A 1 190 ? -21.079 6.413 42.341 1.00 85.50 190 ARG A CA 1
ATOM 1442 C C . ARG A 1 190 ? -21.009 7.931 42.513 1.00 85.50 190 ARG A C 1
ATOM 1444 O O . ARG A 1 190 ? -21.913 8.496 43.117 1.00 85.50 190 ARG A O 1
ATOM 1451 N N . ALA A 1 191 ? -20.037 8.599 41.891 1.00 85.62 191 ALA A N 1
ATOM 1452 C CA . ALA A 1 191 ? -19.932 10.060 41.914 1.00 85.62 191 ALA A CA 1
ATOM 1453 C C . ALA A 1 191 ? -21.151 10.756 41.272 1.00 85.62 191 ALA A C 1
ATOM 1455 O O . ALA A 1 191 ? -21.595 11.814 41.725 1.00 85.62 191 ALA A O 1
ATOM 1456 N N . LEU A 1 192 ? -21.719 10.164 40.215 1.00 84.94 192 LEU A N 1
ATOM 1457 C CA . LEU A 1 192 ? -22.941 10.657 39.578 1.00 84.94 192 LEU A CA 1
ATOM 1458 C C . LEU A 1 192 ? -24.160 10.508 40.506 1.00 84.94 192 LEU A C 1
ATOM 1460 O O . LEU A 1 192 ? -24.967 11.431 40.615 1.00 84.94 192 LEU A O 1
ATOM 1464 N N . LEU A 1 193 ? -24.285 9.365 41.185 1.00 83.12 193 LEU A N 1
ATOM 1465 C CA . LEU A 1 193 ? -25.365 9.101 42.135 1.00 83.12 193 LEU A CA 1
ATOM 1466 C C . LEU A 1 193 ? -25.257 9.993 43.372 1.00 83.12 193 LEU A C 1
ATOM 1468 O O . LEU A 1 193 ? -26.249 10.609 43.735 1.00 83.12 193 LEU A O 1
ATOM 1472 N N . GLU A 1 194 ? -24.074 10.164 43.959 1.00 83.38 194 GLU A N 1
ATOM 1473 C CA . GLU A 1 194 ? -23.864 11.069 45.102 1.00 83.38 194 GLU A CA 1
ATOM 1474 C C . GLU A 1 194 ? -24.287 12.514 44.801 1.00 83.38 194 GLU A C 1
ATOM 1476 O O . GLU A 1 194 ? -24.740 13.236 45.686 1.00 83.38 194 GLU A O 1
ATOM 1481 N N . ARG A 1 195 ? -24.164 12.948 43.541 1.00 82.44 195 ARG A N 1
ATOM 1482 C CA . ARG A 1 195 ? -24.472 14.323 43.135 1.00 82.44 195 ARG A CA 1
ATOM 1483 C C . ARG A 1 195 ? -25.941 14.564 42.787 1.00 82.44 195 ARG A C 1
ATOM 1485 O O . ARG A 1 195 ? -26.386 15.710 42.838 1.00 82.44 195 ARG A O 1
ATOM 1492 N N . TYR A 1 196 ? -26.664 13.532 42.354 1.00 78.31 196 TYR A N 1
ATOM 1493 C CA . TYR A 1 196 ? -27.981 13.691 41.721 1.00 78.31 196 TYR A CA 1
ATOM 1494 C C . TYR A 1 196 ? -29.061 12.732 42.228 1.00 78.31 196 TYR A C 1
ATOM 1496 O O . TYR A 1 196 ? -30.240 12.978 41.962 1.00 78.31 196 TYR A O 1
ATOM 1504 N N . ALA A 1 197 ? -28.701 11.647 42.915 1.00 73.88 197 ALA A N 1
ATOM 1505 C CA . ALA A 1 197 ? -29.681 10.818 43.600 1.00 73.88 197 ALA A CA 1
ATOM 1506 C C . ALA A 1 197 ? -30.197 11.573 44.839 1.00 73.88 197 ALA A C 1
ATOM 1508 O O . ALA A 1 197 ? -29.422 12.266 45.500 1.00 73.88 197 ALA A O 1
ATOM 1509 N N . PRO A 1 198 ? -31.498 11.475 45.156 1.00 71.44 198 PRO A N 1
ATOM 1510 C CA . PRO A 1 198 ? -32.030 12.078 46.368 1.00 71.44 198 PRO A CA 1
ATOM 1511 C C . PRO A 1 198 ? -31.375 11.447 47.601 1.00 71.44 198 PRO A C 1
ATOM 1513 O O . PRO A 1 198 ? -31.298 10.222 47.717 1.00 71.44 198 PRO A O 1
ATOM 1516 N N . THR A 1 199 ? -30.909 12.287 48.523 1.00 72.56 199 THR A N 1
ATOM 1517 C CA . THR A 1 199 ? -30.340 11.839 49.794 1.00 72.56 199 THR A CA 1
ATOM 1518 C C . THR A 1 199 ? -31.442 11.200 50.631 1.00 72.56 199 THR A C 1
ATOM 1520 O O . THR A 1 199 ? -32.453 11.836 50.932 1.00 72.56 199 THR A O 1
ATOM 1523 N N . VAL A 1 200 ? -31.260 9.936 51.011 1.00 70.69 200 VAL A N 1
ATOM 1524 C CA . VAL A 1 200 ? -32.172 9.262 51.937 1.00 70.69 200 VAL A CA 1
ATOM 1525 C C . VAL A 1 200 ? -31.870 9.778 53.343 1.00 70.69 200 VAL A C 1
ATOM 1527 O O . VAL A 1 200 ? -30.984 9.274 54.027 1.00 70.69 200 VAL A O 1
ATOM 1530 N N . GLU A 1 201 ? -32.574 10.826 53.767 1.00 76.62 201 GLU A N 1
ATOM 1531 C CA . GLU A 1 201 ? -32.520 11.275 55.158 1.00 76.62 201 GLU A CA 1
ATOM 1532 C C . GLU A 1 201 ? -33.239 10.262 56.045 1.00 76.62 201 GLU A C 1
ATOM 1534 O O . GLU A 1 201 ? -34.428 9.970 55.878 1.00 76.62 201 GLU A O 1
ATOM 1539 N N . ARG A 1 202 ? -32.484 9.691 56.980 1.00 80.75 202 ARG A N 1
ATOM 1540 C CA . ARG A 1 202 ? -32.996 8.702 57.911 1.00 80.75 202 ARG A CA 1
ATOM 1541 C C . ARG A 1 202 ? -33.695 9.390 59.076 1.00 80.75 202 ARG A C 1
ATOM 1543 O O . ARG A 1 202 ? -33.081 10.174 59.792 1.00 80.75 202 ARG A O 1
ATOM 1550 N N . ASP A 1 203 ? -34.957 9.036 59.289 1.00 84.00 203 ASP A N 1
ATOM 1551 C CA . ASP A 1 203 ? -35.721 9.517 60.439 1.00 84.00 203 ASP A CA 1
ATOM 1552 C C . ASP A 1 203 ? -35.150 8.975 61.766 1.00 84.00 203 ASP A C 1
ATOM 1554 O O . ASP A 1 203 ? -34.606 7.865 61.828 1.00 84.00 203 ASP A O 1
ATOM 1558 N N . ASP A 1 204 ? -35.323 9.746 62.847 1.00 85.00 204 ASP A N 1
ATOM 1559 C CA . ASP A 1 204 ? -34.944 9.338 64.205 1.00 85.00 204 ASP A CA 1
ATOM 1560 C C . ASP A 1 204 ? -35.607 8.013 64.613 1.00 85.00 204 ASP A C 1
ATOM 1562 O O . ASP A 1 204 ? -36.788 7.763 64.343 1.00 85.00 204 ASP A O 1
ATOM 1566 N N . GLU A 1 205 ? -34.862 7.175 65.342 1.00 86.81 205 GLU A N 1
ATOM 1567 C CA . GLU A 1 205 ? -35.354 5.872 65.788 1.00 86.81 205 GLU A CA 1
ATOM 1568 C C . GLU A 1 205 ? -36.629 6.011 66.652 1.00 86.81 205 GLU A C 1
ATOM 1570 O O . GLU A 1 205 ? -36.673 6.823 67.589 1.00 86.81 205 GLU A O 1
ATOM 1575 N N . PRO A 1 206 ? -37.663 5.172 66.425 1.00 87.38 206 PRO A N 1
ATOM 1576 C CA . PRO A 1 206 ? -38.852 5.156 67.259 1.00 87.38 206 PRO A CA 1
ATOM 1577 C C . PRO A 1 206 ? -38.513 4.957 68.742 1.00 87.38 206 PRO A C 1
ATOM 1579 O O . PRO A 1 206 ? -37.979 3.928 69.192 1.00 87.38 206 PRO A O 1
ATOM 1582 N N . ARG A 1 207 ? -38.889 5.952 69.546 1.00 87.69 207 ARG A N 1
ATOM 1583 C CA . ARG A 1 207 ? -38.819 5.877 71.006 1.00 87.69 207 ARG A CA 1
ATOM 1584 C C . ARG A 1 207 ? -39.767 4.784 71.509 1.00 87.69 207 ARG A C 1
ATOM 1586 O O . ARG A 1 207 ? -40.814 4.505 70.920 1.00 87.69 207 ARG A O 1
ATOM 1593 N N . TRP A 1 208 ? -39.407 4.128 72.614 1.00 82.69 208 TRP A N 1
ATOM 1594 C CA . TRP A 1 208 ? -40.161 2.969 73.112 1.00 82.69 208 TRP A CA 1
ATOM 1595 C C . TRP A 1 208 ? -41.622 3.316 73.451 1.00 82.69 208 TRP A C 1
ATOM 1597 O O . TRP A 1 208 ? -42.506 2.485 73.237 1.00 82.69 208 TRP A O 1
ATOM 1607 N N . TRP A 1 209 ? -41.885 4.561 73.865 1.00 81.69 209 TRP A N 1
ATOM 1608 C CA . TRP A 1 209 ? -43.211 5.084 74.211 1.00 81.69 209 TRP A CA 1
ATOM 1609 C C . TRP A 1 209 ? -44.056 5.581 73.028 1.00 81.69 209 TRP A C 1
ATOM 1611 O O . TRP A 1 209 ? -45.230 5.889 73.219 1.00 81.69 209 TRP A O 1
ATOM 1621 N N . THR A 1 210 ? -43.509 5.664 71.812 1.00 86.44 210 THR A N 1
ATOM 1622 C CA . THR A 1 210 ? -44.271 6.103 70.630 1.00 86.44 210 THR A CA 1
ATOM 1623 C C . THR A 1 210 ? -45.388 5.105 70.319 1.00 86.44 210 THR A C 1
ATOM 1625 O O . THR A 1 210 ? -45.136 3.899 70.277 1.00 86.44 210 THR A O 1
ATOM 1628 N N . ARG A 1 211 ? -46.625 5.559 70.094 1.00 84.94 211 ARG A N 1
ATOM 1629 C CA . ARG A 1 211 ? -47.753 4.653 69.817 1.00 84.94 211 ARG A CA 1
ATOM 1630 C C . ARG A 1 211 ? -47.630 4.019 68.429 1.00 84.94 211 ARG A C 1
ATOM 1632 O O . ARG A 1 211 ? -47.109 4.633 67.500 1.00 84.94 211 ARG A O 1
ATOM 1639 N N . GLY A 1 212 ? -48.145 2.797 68.277 1.00 83.75 212 GLY A N 1
ATOM 1640 C CA . GLY A 1 212 ? -48.222 2.136 66.969 1.00 83.75 212 GLY A CA 1
ATOM 1641 C C . GLY A 1 212 ? -49.052 2.946 65.966 1.00 83.75 212 GLY A C 1
ATOM 1642 O O . GLY A 1 212 ? -48.635 3.131 64.831 1.00 83.75 212 GLY A O 1
ATOM 1643 N N . GLU A 1 213 ? -50.168 3.528 66.418 1.00 84.44 213 GLU A N 1
ATOM 1644 C CA . GLU A 1 213 ? -51.020 4.445 65.638 1.00 84.44 213 GLU A CA 1
ATOM 1645 C C . GLU A 1 213 ? -50.231 5.629 65.060 1.00 84.44 213 GLU A C 1
ATOM 1647 O O . GLU A 1 213 ? -50.254 5.827 63.852 1.00 84.44 213 GLU A O 1
ATOM 1652 N N . THR A 1 214 ? -49.427 6.318 65.877 1.00 86.50 214 THR A N 1
ATOM 1653 C CA . THR A 1 214 ? -48.627 7.470 65.418 1.00 86.50 214 THR A CA 1
ATOM 1654 C C . THR A 1 214 ? -47.550 7.102 64.394 1.00 86.50 214 THR A C 1
ATOM 1656 O O . THR A 1 214 ? -47.191 7.920 63.553 1.00 86.50 214 THR A O 1
ATOM 1659 N N . LEU A 1 215 ? -47.017 5.875 64.448 1.00 86.94 215 LEU A N 1
ATOM 1660 C CA . LEU A 1 215 ? -46.062 5.398 63.441 1.00 86.94 215 LEU A CA 1
ATOM 1661 C C . LEU A 1 215 ? -46.773 5.098 62.121 1.00 86.94 215 LEU A C 1
ATOM 1663 O O . LEU A 1 215 ? -46.261 5.446 61.064 1.00 86.94 215 LEU A O 1
ATOM 1667 N N . ARG A 1 216 ? -47.968 4.505 62.177 1.00 86.81 216 ARG A N 1
ATOM 1668 C CA . ARG A 1 216 ? -48.776 4.247 60.983 1.00 86.81 216 ARG A CA 1
ATOM 1669 C C . ARG A 1 216 ? -49.196 5.554 60.321 1.00 86.81 216 ARG A C 1
ATOM 1671 O O . ARG A 1 216 ? -48.864 5.760 59.169 1.00 86.81 216 ARG A O 1
ATOM 1678 N N . GLU A 1 217 ? -49.765 6.495 61.072 1.00 85.56 217 GLU A N 1
ATOM 1679 C CA . GLU A 1 217 ? -50.140 7.822 60.552 1.00 85.56 217 GLU A CA 1
ATOM 1680 C C . GLU A 1 217 ? -48.984 8.544 59.840 1.00 85.56 217 GLU A C 1
ATOM 1682 O O . GLU A 1 217 ? -49.203 9.181 58.813 1.00 85.56 217 GLU A O 1
ATOM 1687 N N . ARG A 1 218 ? -47.751 8.412 60.349 1.00 86.00 218 ARG A N 1
ATOM 1688 C CA . ARG A 1 218 ? -46.562 9.034 59.750 1.00 86.00 218 ARG A CA 1
ATOM 1689 C C . ARG A 1 218 ? -46.064 8.319 58.491 1.00 86.00 218 ARG A C 1
ATOM 1691 O O . ARG A 1 218 ? -45.676 8.990 57.541 1.00 86.00 218 ARG A O 1
ATOM 1698 N N . TYR A 1 219 ? -46.022 6.986 58.490 1.00 85.75 219 TYR A N 1
ATOM 1699 C CA . TYR A 1 219 ? -45.375 6.205 57.425 1.00 85.75 219 TYR A CA 1
ATOM 1700 C C . TYR A 1 219 ? -46.353 5.571 56.423 1.00 85.75 219 TYR A C 1
ATOM 1702 O O . TYR A 1 219 ? -45.904 4.963 55.454 1.00 85.75 219 TYR A O 1
ATOM 1710 N N . GLY A 1 220 ? -47.667 5.729 56.584 1.00 77.50 220 GLY A N 1
ATOM 1711 C CA . GLY A 1 220 ? -48.632 5.454 55.518 1.00 77.50 220 GLY A CA 1
ATOM 1712 C C . GLY A 1 220 ? -50.034 5.056 55.991 1.00 77.50 220 GLY A C 1
ATOM 1713 O O . GLY A 1 220 ? -50.233 4.670 57.141 1.00 77.50 220 GLY A O 1
ATOM 1714 N N . PRO A 1 221 ? -51.035 5.093 55.097 1.00 72.25 221 PRO A N 1
ATOM 1715 C CA . PRO A 1 221 ? -52.325 4.486 55.390 1.00 72.25 221 PRO A CA 1
ATOM 1716 C C . PRO A 1 221 ? -52.139 2.972 55.569 1.00 72.25 221 PRO A C 1
ATOM 1718 O O . PRO A 1 221 ? -51.762 2.258 54.643 1.00 72.25 221 PRO A O 1
ATOM 1721 N N . ASP A 1 222 ? -52.371 2.490 56.788 1.00 70.94 222 ASP A N 1
ATOM 1722 C CA . ASP A 1 222 ? -52.311 1.071 57.118 1.00 70.94 222 ASP A CA 1
ATOM 1723 C C . ASP A 1 222 ? -53.649 0.393 56.788 1.00 70.94 222 ASP A C 1
ATOM 1725 O O . ASP A 1 222 ? -54.659 0.652 57.444 1.00 70.94 222 ASP A O 1
ATOM 1729 N N . HIS A 1 223 ? -53.657 -0.472 55.772 1.00 66.25 223 HIS A N 1
ATOM 1730 C CA . HIS A 1 223 ? -54.857 -1.185 55.319 1.00 66.25 223 HIS A CA 1
ATOM 1731 C C . HIS A 1 223 ? -55.092 -2.520 56.012 1.00 66.25 223 HIS A C 1
ATOM 1733 O O . HIS A 1 223 ? -56.126 -3.151 55.784 1.00 66.25 223 HIS A O 1
ATOM 1739 N N . GLY A 1 224 ? -54.140 -2.988 56.812 1.00 69.06 224 GLY A N 1
ATOM 1740 C CA . GLY A 1 224 ? -54.278 -4.310 57.373 1.00 69.06 224 GLY A CA 1
ATOM 1741 C C . GLY A 1 224 ? -55.083 -4.333 58.665 1.00 69.06 224 GLY A C 1
ATOM 1742 O O . GLY A 1 224 ? -55.105 -3.409 59.475 1.00 69.06 224 GLY A O 1
ATOM 1743 N N . ASP A 1 225 ? -55.765 -5.453 58.852 1.00 72.50 225 ASP A N 1
ATOM 1744 C CA . ASP A 1 225 ? -56.544 -5.735 60.050 1.00 72.50 225 ASP A CA 1
ATOM 1745 C C . ASP A 1 225 ? -55.644 -6.129 61.241 1.00 72.50 225 ASP A C 1
ATOM 1747 O O . ASP A 1 225 ? -54.718 -6.935 61.098 1.00 72.50 225 ASP A O 1
ATOM 1751 N N . ALA A 1 226 ? -55.917 -5.561 62.421 1.00 66.94 226 ALA A N 1
ATOM 1752 C CA . ALA A 1 226 ? -55.231 -5.881 63.675 1.00 66.94 226 ALA A CA 1
ATOM 1753 C C . ALA A 1 226 ? -55.667 -7.233 64.266 1.00 66.94 226 ALA A C 1
ATOM 1755 O O . ALA A 1 226 ? -54.960 -7.778 65.110 1.00 66.94 226 ALA A O 1
ATOM 1756 N N . SER A 1 227 ? -56.805 -7.774 63.820 1.00 66.31 227 SER A N 1
ATOM 1757 C CA . SER A 1 227 ? -57.338 -9.070 64.257 1.00 66.31 227 SER A CA 1
ATOM 1758 C C . SER A 1 227 ? -56.684 -10.277 63.570 1.00 66.31 227 SER A C 1
ATOM 1760 O O . SER A 1 227 ? -56.900 -11.414 63.983 1.00 66.31 227 SER A O 1
ATOM 1762 N N . ARG A 1 228 ? -55.878 -10.052 62.523 1.00 71.38 228 ARG A N 1
ATOM 1763 C CA . ARG A 1 228 ? -55.205 -11.116 61.769 1.00 71.38 228 ARG A CA 1
ATOM 1764 C C . ARG A 1 228 ? -53.810 -11.398 62.331 1.00 71.38 228 ARG A C 1
ATOM 1766 O O . ARG A 1 228 ? -52.933 -10.535 62.310 1.00 71.38 228 ARG A O 1
ATOM 1773 N N . ASP A 1 229 ? -53.594 -12.643 62.746 1.00 64.44 229 ASP A N 1
ATOM 1774 C CA . ASP A 1 229 ? -52.293 -13.145 63.206 1.00 64.44 229 ASP A CA 1
ATOM 1775 C C . ASP A 1 229 ? -51.200 -13.264 62.115 1.00 64.44 229 ASP A C 1
ATOM 1777 O O . ASP A 1 229 ? -50.039 -12.980 62.431 1.00 64.44 229 ASP A O 1
ATOM 1781 N N . PRO A 1 230 ? -51.478 -13.646 60.845 1.00 77.44 230 PRO A N 1
ATOM 1782 C CA . PRO A 1 230 ? -50.435 -13.701 59.817 1.00 77.44 230 PRO A CA 1
ATOM 1783 C C . PRO A 1 230 ? -50.030 -12.305 59.319 1.00 77.44 230 PRO A C 1
ATOM 1785 O O . PRO A 1 230 ? -50.811 -11.354 59.380 1.00 77.44 230 PRO A O 1
ATOM 1788 N N . ALA A 1 231 ? -48.775 -12.168 58.867 1.00 74.94 231 ALA A N 1
ATOM 1789 C CA . ALA A 1 231 ? -48.294 -10.954 58.196 1.00 74.94 231 ALA A CA 1
ATOM 1790 C C . ALA A 1 231 ? -49.066 -10.735 56.888 1.00 74.94 231 ALA A C 1
ATOM 1792 O O . ALA A 1 231 ? -49.422 -11.704 56.213 1.00 74.94 231 ALA A O 1
ATOM 1793 N N . GLN A 1 232 ? -49.360 -9.481 56.562 1.00 78.69 232 GLN A N 1
ATOM 1794 C CA . GLN A 1 232 ? -50.119 -9.117 55.376 1.00 78.69 232 GLN A CA 1
ATOM 1795 C C . GLN A 1 232 ? -49.164 -8.704 54.254 1.00 78.69 232 GLN A C 1
ATOM 1797 O O . GLN A 1 232 ? -48.182 -8.008 54.515 1.00 78.69 232 GLN A O 1
ATOM 1802 N N . PRO A 1 233 ? -49.423 -9.149 53.012 1.00 76.31 233 PRO A N 1
ATOM 1803 C CA . PRO A 1 233 ? -48.606 -8.748 51.878 1.00 76.31 233 PRO A CA 1
ATOM 1804 C C . PRO A 1 233 ? -48.713 -7.230 51.650 1.00 76.31 233 PRO A C 1
ATOM 1806 O O . PRO A 1 233 ? -49.718 -6.620 52.038 1.00 76.31 233 PRO A O 1
ATOM 1809 N N . PRO A 1 234 ? -47.702 -6.610 51.016 1.00 78.69 234 PRO A N 1
ATOM 1810 C CA . PRO A 1 234 ? -47.772 -5.202 50.646 1.00 78.69 234 PRO A CA 1
ATOM 1811 C C . PRO A 1 234 ? -48.991 -4.933 49.744 1.00 78.69 234 PRO A C 1
ATOM 1813 O O . PRO A 1 234 ? -49.402 -5.810 48.982 1.00 78.69 234 PRO A O 1
ATOM 1816 N N . PRO A 1 235 ? -49.570 -3.720 49.784 1.00 74.56 235 PRO A N 1
ATOM 1817 C CA . PRO A 1 235 ? -50.677 -3.361 48.904 1.00 74.56 235 PRO A CA 1
ATOM 1818 C C . PRO A 1 235 ? -50.233 -3.376 47.436 1.00 74.56 235 PRO A C 1
ATOM 1820 O O . PRO A 1 235 ? -49.119 -2.942 47.130 1.00 74.56 235 PRO A O 1
ATOM 1823 N N . ASP A 1 236 ? -51.118 -3.808 46.527 1.00 71.81 236 ASP A N 1
ATOM 1824 C CA . ASP A 1 236 ? -50.844 -3.882 45.079 1.00 71.81 236 ASP A CA 1
ATOM 1825 C C . ASP A 1 236 ? -50.381 -2.533 44.506 1.00 71.81 236 ASP A C 1
ATOM 1827 O O . ASP A 1 236 ? -49.453 -2.484 43.694 1.00 71.81 236 ASP A O 1
ATOM 1831 N N . VAL A 1 237 ? -50.970 -1.433 44.992 1.00 74.88 237 VAL A N 1
ATOM 1832 C CA . VAL A 1 237 ? -50.590 -0.057 44.654 1.00 74.88 237 VAL A CA 1
ATOM 1833 C C . VAL A 1 237 ? -49.938 0.610 45.874 1.00 74.88 237 VAL A C 1
ATOM 1835 O O . VAL A 1 237 ? -50.580 0.706 46.922 1.00 74.88 237 VAL A O 1
ATOM 1838 N N . PRO A 1 238 ? -48.683 1.091 45.775 1.00 72.38 238 PRO A N 1
ATOM 1839 C CA . PRO A 1 238 ? -48.035 1.815 46.866 1.00 72.38 238 PRO A CA 1
ATOM 1840 C C . PRO A 1 238 ? -48.744 3.151 47.135 1.00 72.38 238 PRO A C 1
ATOM 1842 O O . PRO A 1 238 ? -49.119 3.854 46.198 1.00 72.38 238 PRO A O 1
ATOM 1845 N N . MET A 1 239 ? -48.907 3.525 48.409 1.00 77.25 239 MET A N 1
ATOM 1846 C CA . MET A 1 239 ? -49.555 4.779 48.826 1.00 77.25 239 MET A CA 1
ATOM 1847 C C . MET A 1 239 ? -48.829 5.452 50.002 1.00 77.25 239 MET A C 1
ATOM 1849 O O . MET A 1 239 ? -48.035 4.824 50.703 1.00 77.25 239 MET A O 1
ATOM 1853 N N . GLY A 1 240 ? -49.127 6.735 50.237 1.00 84.56 240 GLY A N 1
ATOM 1854 C CA . GLY A 1 240 ? -48.585 7.515 51.355 1.00 84.56 240 GLY A CA 1
ATOM 1855 C C . GLY A 1 240 ? -47.074 7.740 51.256 1.00 84.56 240 GLY A C 1
ATOM 1856 O O . GLY A 1 240 ? -46.540 7.936 50.166 1.00 84.56 240 GLY A O 1
ATOM 1857 N N . TRP A 1 241 ? -46.382 7.669 52.395 1.00 88.56 241 TRP A N 1
ATOM 1858 C CA . TRP A 1 241 ? -44.944 7.944 52.500 1.00 88.56 241 TRP A CA 1
ATOM 1859 C C . TRP A 1 241 ? -44.082 7.077 51.567 1.00 88.56 241 TRP A C 1
ATOM 1861 O O . TRP A 1 241 ? -43.163 7.579 50.923 1.00 88.56 241 TRP A O 1
ATOM 1871 N N . ALA A 1 242 ? -44.390 5.780 51.441 1.00 85.19 242 ALA A N 1
ATOM 1872 C CA . ALA A 1 242 ? -43.631 4.885 50.565 1.00 85.19 242 ALA A CA 1
ATOM 1873 C C . ALA A 1 242 ? -43.756 5.283 49.087 1.00 85.19 242 ALA A C 1
ATOM 1875 O O . ALA A 1 242 ? -42.762 5.264 48.362 1.00 85.19 242 ALA A O 1
ATOM 1876 N N . LEU A 1 243 ? -44.950 5.702 48.649 1.00 87.19 243 LEU A N 1
ATOM 1877 C CA . LEU A 1 243 ? -45.169 6.199 47.290 1.00 87.19 243 LEU A CA 1
ATOM 1878 C C . LEU A 1 243 ? -44.386 7.490 47.035 1.00 87.19 243 LEU A C 1
ATOM 1880 O O . LEU A 1 243 ? -43.763 7.618 45.985 1.00 87.19 243 LEU A O 1
ATOM 1884 N N . GLU A 1 244 ? -44.402 8.430 47.981 1.00 87.62 244 GLU A N 1
ATOM 1885 C CA . GLU A 1 244 ? -43.660 9.692 47.867 1.00 87.62 244 GLU A CA 1
ATOM 1886 C C . GLU A 1 244 ? -42.157 9.436 47.710 1.00 87.62 244 GLU A C 1
ATOM 1888 O O . GLU A 1 244 ? -41.545 9.933 46.762 1.00 87.62 244 GLU A O 1
ATOM 1893 N N . ARG A 1 245 ? -41.579 8.568 48.551 1.00 87.25 245 ARG A N 1
ATOM 1894 C CA . ARG A 1 245 ? -40.160 8.186 48.454 1.00 87.25 245 ARG A CA 1
ATOM 1895 C C . ARG A 1 245 ? -39.827 7.456 47.158 1.00 87.25 245 ARG A C 1
ATOM 1897 O O . ARG A 1 245 ? -38.824 7.775 46.521 1.00 87.25 245 ARG A O 1
ATOM 1904 N N . MET A 1 246 ? -40.680 6.531 46.718 1.00 86.81 246 MET A N 1
ATOM 1905 C CA . MET A 1 246 ? -40.508 5.861 45.426 1.00 86.81 246 MET A CA 1
ATOM 1906 C C . MET A 1 246 ? -40.537 6.862 44.264 1.00 86.81 246 MET A C 1
ATOM 1908 O O . MET A 1 246 ? -39.679 6.798 43.389 1.00 86.81 246 MET A O 1
ATOM 1912 N N . GLN A 1 247 ? -41.469 7.820 44.265 1.00 87.31 247 GLN A N 1
ATOM 1913 C CA . GLN A 1 247 ? -41.569 8.841 43.218 1.00 87.31 247 GLN A CA 1
ATOM 1914 C C . GLN A 1 247 ? -40.379 9.806 43.213 1.00 87.31 247 GLN A C 1
ATOM 1916 O O . GLN A 1 247 ? -39.952 10.231 42.139 1.00 87.31 247 GLN A O 1
ATOM 1921 N N . GLU A 1 248 ? -39.846 10.181 44.377 1.00 85.69 248 GLU A N 1
ATOM 1922 C CA . GLU A 1 248 ? -38.632 11.000 44.478 1.00 85.69 248 GLU A CA 1
ATOM 1923 C C . GLU A 1 248 ? -37.432 10.287 43.851 1.00 85.69 248 GLU A C 1
ATOM 1925 O O . GLU A 1 248 ? -36.757 10.854 42.983 1.00 85.69 248 GLU A O 1
ATOM 1930 N N . ILE A 1 249 ? -37.217 9.021 44.222 1.00 83.69 249 ILE A N 1
ATOM 1931 C CA . ILE A 1 249 ? -36.147 8.189 43.665 1.00 83.69 249 ILE A CA 1
ATOM 1932 C C . ILE A 1 249 ? -36.359 7.986 42.162 1.00 83.69 249 ILE A C 1
ATOM 1934 O O . ILE A 1 249 ? -35.427 8.177 41.385 1.00 83.69 249 ILE A O 1
ATOM 1938 N N . GLU A 1 250 ? -37.583 7.686 41.722 1.00 84.06 250 GLU A N 1
ATOM 1939 C CA . GLU A 1 250 ? -37.919 7.477 40.311 1.00 84.06 250 GLU A CA 1
ATOM 1940 C C . GLU A 1 250 ? -37.722 8.746 39.464 1.00 84.06 250 GLU A C 1
ATOM 1942 O O . GLU A 1 250 ? -37.217 8.670 38.340 1.00 84.06 250 GLU A O 1
ATOM 1947 N N . LYS A 1 251 ? -38.079 9.930 39.981 1.00 84.12 251 LYS A N 1
ATOM 1948 C CA . LYS A 1 251 ? -37.836 11.216 39.304 1.00 84.12 251 LYS A CA 1
ATOM 1949 C C . LYS A 1 251 ? -36.340 11.498 39.167 1.00 84.12 251 LYS A C 1
ATOM 1951 O O . LYS A 1 251 ? -35.903 11.863 38.072 1.00 84.12 251 LYS A O 1
ATOM 1956 N N . GLY A 1 252 ? -35.565 11.304 40.237 1.00 79.06 252 GLY A N 1
ATOM 1957 C CA . GLY A 1 252 ? -34.107 11.464 40.219 1.00 79.06 252 GLY A CA 1
ATOM 1958 C C . GLY A 1 252 ? -33.442 10.501 39.232 1.00 79.06 252 GLY A C 1
ATOM 1959 O O . GLY A 1 252 ? -32.678 10.912 38.358 1.00 79.06 252 GLY A O 1
ATOM 1960 N N . TRP A 1 253 ? -33.837 9.232 39.284 1.00 81.12 253 TRP A N 1
ATOM 1961 C CA . TRP A 1 253 ? -33.425 8.182 38.358 1.00 81.12 253 TRP A CA 1
ATOM 1962 C C . TRP A 1 253 ? -33.749 8.510 36.887 1.00 81.12 253 TRP A C 1
ATOM 1964 O O . TRP A 1 253 ? -32.875 8.427 36.023 1.00 81.12 253 TRP A O 1
ATOM 1974 N N . ARG A 1 254 ? -34.985 8.925 36.569 1.00 81.94 254 ARG A N 1
ATOM 1975 C CA . ARG A 1 254 ? -35.393 9.255 35.188 1.00 81.94 254 ARG A CA 1
ATOM 1976 C C . ARG A 1 254 ? -34.631 10.459 34.637 1.00 81.94 254 ARG A C 1
ATOM 1978 O O . ARG A 1 254 ? -34.328 10.496 33.442 1.00 81.94 254 ARG A O 1
ATOM 1985 N N . LEU A 1 255 ? -34.321 11.440 35.488 1.00 82.31 255 LEU A N 1
ATOM 1986 C CA . LEU A 1 255 ? -33.484 12.585 35.129 1.00 82.31 255 LEU A CA 1
ATOM 1987 C C . LEU A 1 255 ? -32.047 12.148 34.818 1.00 82.31 255 LEU A C 1
ATOM 1989 O O . LEU A 1 255 ? -31.480 12.582 33.810 1.00 82.31 255 LEU A O 1
ATOM 1993 N N . LEU A 1 256 ? -31.480 11.275 35.655 1.00 80.06 256 LEU A N 1
ATOM 1994 C CA . LEU A 1 256 ? -30.170 10.671 35.424 1.00 80.06 256 LEU A CA 1
ATOM 1995 C C . LEU A 1 256 ? -30.148 9.917 34.093 1.00 80.06 256 LEU A C 1
ATOM 1997 O O . LEU A 1 256 ? -29.283 10.189 33.265 1.00 80.06 256 LEU A O 1
ATOM 2001 N N . GLN A 1 257 ? -31.147 9.067 33.846 1.00 81.31 257 GLN A N 1
ATOM 2002 C CA . GLN A 1 257 ? -31.248 8.254 32.636 1.00 81.31 257 GLN A CA 1
ATOM 2003 C C . GLN A 1 257 ? -31.320 9.088 31.347 1.00 81.31 257 GLN A C 1
ATOM 2005 O O . GLN A 1 257 ? -30.686 8.712 30.374 1.00 81.31 257 GLN A O 1
ATOM 2010 N N . ARG A 1 258 ? -32.090 10.188 31.314 1.00 78.88 258 ARG A N 1
ATOM 2011 C CA . ARG A 1 258 ? -32.370 10.944 30.070 1.00 78.88 258 ARG A CA 1
ATOM 2012 C C . ARG A 1 258 ? -31.359 12.027 29.701 1.00 78.88 258 ARG A C 1
ATOM 2014 O O . ARG A 1 258 ? -31.426 12.552 28.595 1.00 78.88 258 ARG A O 1
ATOM 2021 N N . ARG A 1 259 ? -30.548 12.499 30.648 1.00 77.81 259 ARG A N 1
ATOM 2022 C CA . ARG A 1 259 ? -29.630 13.627 30.401 1.00 77.81 259 ARG A CA 1
ATOM 2023 C C . ARG A 1 259 ? -28.215 13.312 30.845 1.00 77.81 259 ARG A C 1
ATOM 2025 O O . ARG A 1 259 ? -27.292 13.397 30.054 1.00 77.81 259 ARG A O 1
ATOM 2032 N N . ARG A 1 260 ? -28.031 12.952 32.115 1.00 82.56 260 ARG A N 1
ATOM 2033 C CA . ARG A 1 260 ? -26.688 12.903 32.718 1.00 82.56 260 ARG A CA 1
ATOM 2034 C C . ARG A 1 260 ? -25.930 11.619 32.418 1.00 82.56 260 ARG A C 1
ATOM 2036 O O . ARG A 1 260 ? -24.719 11.665 32.238 1.00 82.56 260 ARG A O 1
ATOM 2043 N N . PHE A 1 261 ? -26.636 10.499 32.342 1.00 84.31 261 PHE A N 1
ATOM 2044 C CA . PHE A 1 261 ? -26.041 9.228 31.960 1.00 84.31 261 PHE A CA 1
ATOM 2045 C C . PHE A 1 261 ? -25.677 9.209 30.472 1.00 84.31 261 PHE A C 1
ATOM 2047 O O . PHE A 1 261 ? -24.585 8.776 30.125 1.00 84.31 261 PHE A O 1
ATOM 2054 N N . ASP A 1 262 ? -26.535 9.759 29.608 1.00 85.62 262 ASP A N 1
ATOM 2055 C CA . ASP A 1 262 ? -26.236 9.899 28.179 1.00 85.62 262 ASP A CA 1
ATOM 2056 C C . ASP A 1 262 ? -25.029 10.825 27.940 1.00 85.62 262 ASP A C 1
ATOM 2058 O O . ASP A 1 262 ? -24.157 10.485 27.142 1.00 85.62 262 ASP A O 1
ATOM 2062 N N . ASP A 1 263 ? -24.911 11.937 28.683 1.00 87.50 263 ASP A N 1
ATOM 2063 C CA . ASP A 1 263 ? -23.724 12.811 28.657 1.00 87.50 263 ASP A CA 1
ATOM 2064 C C . ASP A 1 263 ? -22.440 12.049 29.050 1.00 87.50 263 ASP A C 1
ATOM 2066 O O . ASP A 1 263 ? -21.384 12.240 28.439 1.00 87.50 263 ASP A O 1
ATOM 2070 N N . LEU A 1 264 ? -22.520 11.188 30.075 1.00 87.25 264 LEU A N 1
ATOM 2071 C CA . LEU A 1 264 ? -21.401 10.358 30.526 1.00 87.25 264 LEU A CA 1
ATOM 2072 C C . LEU A 1 264 ? -21.022 9.324 29.460 1.00 87.25 264 LEU A C 1
ATOM 2074 O O . LEU A 1 264 ? -19.861 9.253 29.072 1.00 87.25 264 LEU A O 1
ATOM 2078 N N . VAL A 1 265 ? -21.995 8.585 28.922 1.00 88.62 265 VAL A N 1
ATOM 2079 C CA . VAL A 1 265 ? -21.773 7.621 27.833 1.00 88.62 265 VAL A CA 1
ATOM 2080 C C . VAL A 1 265 ? -21.169 8.306 26.606 1.00 88.62 265 VAL A C 1
ATOM 2082 O O . VAL A 1 265 ? -20.241 7.771 26.002 1.00 88.62 265 VAL A O 1
ATOM 2085 N N . ALA A 1 266 ? -21.648 9.497 26.242 1.00 88.81 266 ALA A N 1
ATOM 2086 C CA . ALA A 1 266 ? -21.108 10.262 25.124 1.00 88.81 266 ALA A CA 1
ATOM 2087 C C . ALA A 1 266 ? -19.653 10.692 25.365 1.00 88.81 266 ALA A C 1
ATOM 2089 O O . ALA A 1 266 ? -18.840 10.632 24.444 1.00 88.81 266 ALA A O 1
ATOM 2090 N N . ARG A 1 267 ? -19.305 11.101 26.591 1.00 89.19 267 ARG A N 1
ATOM 2091 C CA . ARG A 1 267 ? -17.924 11.438 26.967 1.00 89.19 267 ARG A CA 1
ATOM 2092 C C . ARG A 1 267 ? -16.996 10.231 26.853 1.00 89.19 267 ARG A C 1
ATOM 2094 O O . ARG A 1 267 ? -15.924 10.354 26.274 1.00 89.19 267 ARG A O 1
ATOM 2101 N N . GLU A 1 268 ? -17.424 9.084 27.365 1.00 86.81 268 GLU A N 1
ATOM 2102 C CA . GLU A 1 268 ? -16.658 7.835 27.299 1.00 86.81 268 GLU A CA 1
ATOM 2103 C C . GLU A 1 268 ? -16.442 7.373 25.859 1.00 86.81 268 GLU A C 1
ATOM 2105 O O . GLU A 1 268 ? -15.328 7.027 25.475 1.00 86.81 268 GLU A O 1
ATOM 2110 N N . ARG A 1 269 ? -17.488 7.437 25.029 1.00 88.56 269 ARG A N 1
ATOM 2111 C CA . ARG A 1 269 ? -17.375 7.136 23.597 1.00 88.56 269 ARG A CA 1
ATOM 2112 C C . ARG A 1 269 ? -16.354 8.034 22.907 1.00 88.56 269 ARG A C 1
ATOM 2114 O O . ARG A 1 269 ? -15.494 7.516 22.206 1.00 88.56 269 ARG A O 1
ATOM 2121 N N . ARG A 1 270 ? -16.392 9.347 23.161 1.00 89.38 270 ARG A N 1
ATOM 2122 C CA . ARG A 1 270 ? -15.405 10.290 22.606 1.00 89.38 270 ARG A CA 1
ATOM 2123 C C . ARG A 1 270 ? -13.982 9.971 23.053 1.00 89.38 270 ARG A C 1
ATOM 2125 O O . ARG A 1 270 ? -13.083 10.011 22.228 1.00 89.38 270 ARG A O 1
ATOM 2132 N N . ALA A 1 271 ? -13.773 9.609 24.319 1.00 87.69 271 ALA A N 1
ATOM 2133 C CA . ALA A 1 271 ? -12.448 9.229 24.806 1.00 87.69 271 ALA A CA 1
ATOM 2134 C C . ALA A 1 271 ? -11.897 7.992 24.069 1.00 87.69 271 ALA A C 1
ATOM 2136 O O . ALA A 1 271 ? -10.726 7.966 23.690 1.00 87.69 271 ALA A O 1
ATOM 2137 N N . VAL A 1 272 ? -12.749 6.993 23.808 1.00 88.25 272 VAL A N 1
ATOM 2138 C CA . VAL A 1 272 ? -12.380 5.804 23.021 1.00 88.25 272 VAL A CA 1
ATOM 2139 C C . VAL A 1 272 ? -12.129 6.156 21.549 1.00 88.25 272 VAL A C 1
ATOM 2141 O O . VAL A 1 272 ? -11.183 5.646 20.953 1.00 88.25 272 VAL A O 1
ATOM 2144 N N . GLU A 1 273 ? -12.927 7.047 20.956 1.00 88.50 273 GLU A N 1
ATOM 2145 C CA . GLU A 1 273 ? -12.714 7.549 19.589 1.00 88.50 273 GLU A CA 1
ATOM 2146 C C . GLU A 1 273 ? -11.392 8.322 19.456 1.00 88.50 273 GLU A C 1
ATOM 2148 O O . GLU A 1 273 ? -10.639 8.091 18.512 1.00 88.50 273 GLU A O 1
ATOM 2153 N N . GLU A 1 274 ? -11.060 9.182 20.420 1.00 90.25 274 GLU A N 1
ATOM 2154 C CA . GLU A 1 274 ? -9.789 9.915 20.460 1.00 90.25 274 GLU A CA 1
ATOM 2155 C C . GLU A 1 274 ? -8.591 8.968 20.625 1.00 90.25 274 GLU A C 1
ATOM 2157 O O . GLU A 1 274 ? -7.560 9.148 19.971 1.00 90.25 274 GLU A O 1
ATOM 2162 N N . ALA A 1 275 ? -8.720 7.935 21.466 1.00 88.06 275 ALA A N 1
ATOM 2163 C CA . ALA A 1 275 ? -7.703 6.896 21.614 1.00 88.06 275 ALA A CA 1
ATOM 2164 C C . ALA A 1 275 ? -7.524 6.097 20.313 1.00 88.06 275 ALA A C 1
ATOM 2166 O O . ALA A 1 275 ? -6.395 5.902 19.862 1.00 88.06 275 ALA A O 1
ATOM 2167 N N . ARG A 1 276 ? -8.628 5.709 19.660 1.00 90.38 276 ARG A N 1
ATOM 2168 C CA . ARG A 1 276 ? -8.622 5.054 18.344 1.00 90.38 276 ARG A CA 1
ATOM 2169 C C . ARG A 1 276 ? -7.879 5.894 17.313 1.00 90.38 276 ARG A C 1
ATOM 2171 O O . ARG A 1 276 ? -7.028 5.362 16.607 1.00 90.38 276 ARG A O 1
ATOM 2178 N N . ASP A 1 277 ? -8.192 7.182 17.213 1.00 91.06 277 ASP A N 1
ATOM 2179 C CA . ASP A 1 277 ? -7.599 8.062 16.204 1.00 91.06 277 ASP A CA 1
ATOM 2180 C C . ASP A 1 277 ? -6.104 8.297 16.458 1.00 91.06 277 ASP A C 1
ATOM 2182 O O . ASP A 1 277 ? -5.316 8.337 15.509 1.00 91.06 277 ASP A O 1
ATOM 2186 N N . ARG A 1 278 ? -5.689 8.356 17.730 1.00 90.56 278 ARG A N 1
ATOM 2187 C CA . ARG A 1 278 ? -4.273 8.411 18.122 1.00 90.56 278 ARG A CA 1
ATOM 2188 C C . ARG A 1 278 ? -3.518 7.151 17.699 1.00 90.56 278 ARG A C 1
ATOM 2190 O O . ARG A 1 278 ? -2.505 7.268 17.010 1.00 90.56 278 ARG A O 1
ATOM 2197 N N . VAL A 1 279 ? -4.048 5.973 18.035 1.00 88.56 279 VAL A N 1
ATOM 2198 C CA . VAL A 1 279 ? -3.465 4.673 17.660 1.00 88.56 279 VAL A CA 1
ATOM 2199 C C . VAL A 1 279 ? -3.413 4.523 16.140 1.00 88.56 279 VAL A C 1
ATOM 2201 O O . VAL A 1 279 ? -2.388 4.139 15.584 1.00 88.56 279 VAL A O 1
ATOM 2204 N N . LEU A 1 280 ? -4.479 4.901 15.427 1.00 88.75 280 LEU A N 1
ATOM 2205 C CA . LEU A 1 280 ? -4.495 4.920 13.961 1.00 88.75 280 LEU A CA 1
ATOM 2206 C C . LEU A 1 280 ? -3.398 5.823 13.382 1.00 88.75 280 LEU A C 1
ATOM 2208 O O . LEU A 1 280 ? -2.747 5.449 12.405 1.00 88.75 280 LEU A O 1
ATOM 2212 N N . GLY A 1 281 ? -3.194 7.005 13.967 1.00 89.69 281 GLY A N 1
ATOM 2213 C CA . GLY A 1 281 ? -2.118 7.919 13.591 1.00 89.69 281 GLY A CA 1
ATOM 2214 C C . GLY A 1 281 ? -0.730 7.315 13.813 1.00 89.69 281 GLY A C 1
ATOM 2215 O O . GLY A 1 281 ? 0.116 7.403 12.921 1.00 89.69 281 GLY A O 1
ATOM 2216 N N . GLN A 1 282 ? -0.517 6.653 14.955 1.00 89.12 282 GLN A N 1
ATOM 2217 C CA . GLN A 1 282 ? 0.727 5.947 15.281 1.00 89.12 282 GLN A CA 1
ATOM 2218 C C . GLN A 1 282 ? 1.001 4.814 14.287 1.00 89.12 282 GLN A C 1
ATOM 2220 O O . GLN A 1 282 ? 2.071 4.804 13.682 1.00 89.12 282 GLN A O 1
ATOM 2225 N N . VAL A 1 283 ? 0.024 3.934 14.020 1.00 88.06 283 VAL A N 1
ATOM 2226 C CA . VAL A 1 283 ? 0.156 2.850 13.026 1.00 88.06 283 VAL A CA 1
ATOM 2227 C C . VAL A 1 283 ? 0.525 3.408 11.654 1.00 88.06 283 VAL A C 1
ATOM 2229 O O . VAL A 1 283 ? 1.475 2.935 11.032 1.00 88.06 283 VAL A O 1
ATOM 2232 N N . LYS A 1 284 ? -0.191 4.434 11.173 1.00 89.38 284 LYS A N 1
ATOM 2233 C CA . LYS A 1 284 ? 0.075 5.019 9.850 1.00 89.38 284 LYS A CA 1
ATOM 2234 C C . LYS A 1 284 ? 1.476 5.614 9.761 1.00 89.38 284 LYS A C 1
ATOM 2236 O O . LYS A 1 284 ? 2.209 5.279 8.834 1.00 89.38 284 LYS A O 1
ATOM 2241 N N . SER A 1 285 ? 1.842 6.443 10.739 1.00 89.12 285 SER A N 1
ATOM 2242 C CA . SER A 1 285 ? 3.162 7.077 10.835 1.00 89.12 285 SER A CA 1
ATOM 2243 C C . SER A 1 285 ? 4.279 6.040 10.896 1.00 89.12 285 SER A C 1
ATOM 2245 O O . SER A 1 285 ? 5.300 6.183 10.227 1.00 89.12 285 SER A O 1
ATOM 2247 N N . PHE A 1 286 ? 4.071 4.963 11.650 1.00 86.00 286 PHE A N 1
ATOM 2248 C CA . PHE A 1 286 ? 5.035 3.886 11.796 1.00 86.00 286 PHE A CA 1
ATOM 2249 C C . PHE A 1 286 ? 5.248 3.108 10.488 1.00 86.00 286 PHE A C 1
ATOM 2251 O O . PHE A 1 286 ? 6.389 2.872 10.082 1.00 86.00 286 PHE A O 1
ATOM 2258 N N . VAL A 1 287 ? 4.167 2.776 9.773 1.00 88.12 287 VAL A N 1
ATOM 2259 C CA . VAL A 1 287 ? 4.252 2.131 8.452 1.00 88.12 287 VAL A CA 1
ATOM 2260 C C . VAL A 1 287 ? 4.935 3.055 7.439 1.00 88.12 287 VAL A C 1
ATOM 2262 O O . VAL A 1 287 ? 5.828 2.615 6.716 1.00 88.12 287 VAL A O 1
ATOM 2265 N N . ASP A 1 288 ? 4.578 4.341 7.420 1.00 89.00 288 ASP A N 1
ATOM 2266 C CA . ASP A 1 288 ? 5.157 5.327 6.497 1.00 89.00 288 ASP A CA 1
ATOM 2267 C C . ASP A 1 288 ? 6.650 5.534 6.749 1.00 89.00 288 ASP A C 1
ATOM 2269 O O . ASP A 1 288 ? 7.452 5.538 5.812 1.00 89.00 288 ASP A O 1
ATOM 2273 N N . ARG A 1 289 ? 7.040 5.641 8.022 1.00 87.31 289 ARG A N 1
ATOM 2274 C CA . ARG A 1 289 ? 8.438 5.749 8.435 1.00 87.31 289 ARG A CA 1
ATOM 2275 C C . ARG A 1 289 ? 9.230 4.521 8.000 1.00 87.31 289 ARG A C 1
ATOM 2277 O O . ARG A 1 289 ? 10.305 4.671 7.424 1.00 87.31 289 ARG A O 1
ATOM 2284 N N . THR A 1 290 ? 8.677 3.331 8.235 1.00 86.44 290 THR A N 1
ATOM 2285 C CA . THR A 1 290 ? 9.312 2.063 7.860 1.00 86.44 290 THR A CA 1
ATOM 2286 C C . THR A 1 290 ? 9.559 1.982 6.359 1.00 86.44 290 THR A C 1
ATOM 2288 O O . THR A 1 290 ? 10.650 1.603 5.950 1.00 86.44 290 THR A O 1
ATOM 2291 N N . LEU A 1 291 ? 8.569 2.351 5.542 1.00 85.38 291 LEU A N 1
ATOM 2292 C CA . LEU A 1 291 ? 8.663 2.265 4.084 1.00 85.38 291 LEU A CA 1
ATOM 2293 C C . LEU A 1 291 ? 9.587 3.326 3.476 1.00 85.38 291 LEU A C 1
ATOM 2295 O O . LEU A 1 291 ? 10.343 3.019 2.558 1.00 85.38 291 LEU A O 1
ATOM 2299 N N . TRP A 1 292 ? 9.500 4.572 3.951 1.00 85.75 292 TRP A N 1
ATOM 2300 C CA . TRP A 1 292 ? 9.965 5.722 3.171 1.00 85.75 292 TRP A CA 1
ATOM 2301 C C . TRP A 1 292 ? 10.931 6.665 3.894 1.00 85.75 292 TRP A C 1
ATOM 2303 O O . TRP A 1 292 ? 11.500 7.530 3.235 1.00 85.75 292 TRP A O 1
ATOM 2313 N N . GLN A 1 293 ? 11.179 6.526 5.207 1.00 83.19 293 GLN A N 1
ATOM 2314 C CA . GLN A 1 293 ? 12.172 7.381 5.884 1.00 83.19 293 GLN A CA 1
ATOM 2315 C C . GLN A 1 293 ? 13.604 7.061 5.429 1.00 83.19 293 GLN A C 1
ATOM 2317 O O . GLN A 1 293 ? 14.431 7.958 5.273 1.00 83.19 293 GLN A O 1
ATOM 2322 N N . ARG A 1 294 ? 13.898 5.773 5.232 1.00 81.88 294 ARG A N 1
ATOM 2323 C CA . ARG A 1 294 ? 15.134 5.263 4.628 1.00 81.88 294 ARG A CA 1
ATOM 2324 C C . ARG A 1 294 ? 14.744 4.135 3.678 1.00 81.88 294 ARG A C 1
ATOM 2326 O O . ARG A 1 294 ? 14.754 2.979 4.097 1.00 81.88 294 ARG A O 1
ATOM 2333 N N . PRO A 1 295 ? 14.304 4.470 2.457 1.00 82.06 295 PRO A N 1
ATOM 2334 C CA . PRO A 1 295 ? 13.733 3.481 1.565 1.00 82.06 295 PRO A CA 1
ATOM 2335 C C . PRO A 1 295 ? 14.817 2.491 1.139 1.00 82.06 295 PRO A C 1
ATOM 2337 O O . PRO A 1 295 ? 15.805 2.849 0.502 1.00 82.06 295 PRO A O 1
ATOM 2340 N N . ASP A 1 296 ? 14.623 1.235 1.521 1.00 89.44 296 ASP A N 1
ATOM 2341 C CA . ASP A 1 296 ? 15.452 0.111 1.116 1.00 89.44 296 ASP A CA 1
ATOM 2342 C C . ASP A 1 296 ? 14.562 -1.050 0.639 1.00 89.44 296 ASP A C 1
ATOM 2344 O O . ASP A 1 296 ? 13.359 -1.073 0.912 1.00 89.44 296 ASP A O 1
ATOM 2348 N N . PRO A 1 297 ? 15.100 -2.020 -0.118 1.00 88.69 297 PRO A N 1
ATOM 2349 C CA . PRO A 1 297 ? 14.286 -3.124 -0.624 1.00 88.69 297 PRO A CA 1
ATOM 2350 C C . PRO A 1 297 ? 13.627 -3.960 0.484 1.00 88.69 297 PRO A C 1
ATOM 2352 O O . PRO A 1 297 ? 12.516 -4.466 0.324 1.00 88.69 297 PRO A O 1
ATOM 2355 N N . GLU A 1 298 ? 14.297 -4.072 1.630 1.00 89.00 298 GLU A N 1
ATOM 2356 C CA . GLU A 1 298 ? 13.851 -4.850 2.786 1.00 89.00 298 GLU A CA 1
ATOM 2357 C C . GLU A 1 298 ? 12.710 -4.148 3.548 1.00 89.00 298 GLU A C 1
ATOM 2359 O O . GLU A 1 298 ? 11.905 -4.807 4.206 1.00 89.00 298 GLU A O 1
ATOM 2364 N N . ALA A 1 299 ? 12.571 -2.825 3.428 1.00 87.62 299 ALA A N 1
ATOM 2365 C CA . ALA A 1 299 ? 11.538 -2.007 4.056 1.00 87.62 299 ALA A CA 1
ATOM 2366 C C . ALA A 1 299 ? 10.129 -2.446 3.652 1.00 87.62 299 ALA A C 1
ATOM 2368 O O . ALA A 1 299 ? 9.238 -2.498 4.497 1.00 87.62 299 ALA A O 1
ATOM 2369 N N . PHE A 1 300 ? 9.924 -2.834 2.390 1.00 87.06 300 PHE A N 1
ATOM 2370 C CA . PHE A 1 300 ? 8.627 -3.313 1.903 1.00 87.06 300 PHE A CA 1
ATOM 2371 C C . PHE A 1 300 ? 8.215 -4.640 2.555 1.00 87.06 300 PHE A C 1
ATOM 2373 O O . PHE A 1 300 ? 7.041 -4.839 2.895 1.00 87.06 300 PHE A O 1
ATOM 2380 N N . ARG A 1 301 ? 9.181 -5.547 2.765 1.00 86.06 301 ARG A N 1
ATOM 2381 C CA . ARG A 1 301 ? 8.961 -6.815 3.477 1.00 86.06 301 ARG A CA 1
ATOM 2382 C C . ARG A 1 301 ? 8.703 -6.562 4.956 1.00 86.06 301 ARG A C 1
ATOM 2384 O O . ARG A 1 301 ? 7.677 -7.020 5.455 1.00 86.06 301 ARG A O 1
ATOM 2391 N N . ARG A 1 302 ? 9.546 -5.748 5.602 1.00 85.75 302 ARG A N 1
ATOM 2392 C CA . ARG A 1 302 ? 9.365 -5.323 6.997 1.00 85.75 302 ARG A CA 1
ATOM 2393 C C . ARG A 1 302 ? 7.983 -4.718 7.213 1.00 85.75 302 ARG A C 1
ATOM 2395 O O . ARG A 1 302 ? 7.230 -5.217 8.035 1.00 85.75 302 ARG A O 1
ATOM 2402 N N . ALA A 1 303 ? 7.584 -3.721 6.426 1.00 88.19 303 ALA A N 1
ATOM 2403 C CA . ALA A 1 303 ? 6.266 -3.097 6.542 1.00 88.19 303 ALA A CA 1
ATOM 2404 C C . ALA A 1 303 ? 5.114 -4.109 6.405 1.00 88.19 303 ALA A C 1
ATOM 2406 O O . ALA A 1 303 ? 4.150 -4.049 7.164 1.00 88.19 303 ALA A O 1
ATOM 2407 N N . SER A 1 304 ? 5.225 -5.076 5.489 1.00 88.94 304 SER A N 1
ATOM 2408 C CA . SER A 1 304 ? 4.209 -6.127 5.317 1.00 88.94 304 SER A CA 1
ATOM 2409 C C . SER A 1 304 ? 4.099 -7.037 6.543 1.00 88.94 304 SER A C 1
ATOM 2411 O O . SER A 1 304 ? 2.996 -7.363 6.982 1.00 88.94 304 SER A O 1
ATOM 2413 N N . GLU A 1 305 ? 5.233 -7.437 7.116 1.00 85.62 305 GLU A N 1
ATOM 2414 C CA . GLU A 1 305 ? 5.289 -8.268 8.323 1.00 85.62 305 GLU A CA 1
ATOM 2415 C C . GLU A 1 305 ? 4.764 -7.521 9.554 1.00 85.62 305 GLU A C 1
ATOM 2417 O O . GLU A 1 305 ? 4.019 -8.092 10.354 1.00 85.62 305 GLU A O 1
ATOM 2422 N N . LEU A 1 306 ? 5.092 -6.234 9.665 1.00 85.50 306 LEU A N 1
ATOM 2423 C CA . LEU A 1 306 ? 4.631 -5.340 10.721 1.00 85.50 306 LEU A CA 1
ATOM 2424 C C . LEU A 1 306 ? 3.118 -5.144 10.677 1.00 85.50 306 LEU A C 1
ATOM 2426 O O . LEU A 1 306 ? 2.441 -5.352 11.680 1.00 85.50 306 LEU A O 1
ATOM 2430 N N . VAL A 1 307 ? 2.567 -4.827 9.504 1.00 89.75 307 VAL A N 1
ATOM 2431 C CA . VAL A 1 307 ? 1.116 -4.696 9.321 1.00 89.75 307 VAL A CA 1
ATOM 2432 C C . VAL A 1 307 ? 0.408 -6.017 9.629 1.00 89.75 307 VAL A C 1
ATOM 2434 O O . VAL A 1 307 ? -0.624 -6.011 10.297 1.00 89.75 307 VAL A O 1
ATOM 2437 N N . ALA A 1 308 ? 0.967 -7.161 9.221 1.00 88.69 308 ALA A N 1
ATOM 2438 C CA . ALA A 1 308 ? 0.408 -8.472 9.556 1.00 88.69 308 ALA A CA 1
ATOM 2439 C C . ALA A 1 308 ? 0.449 -8.768 11.066 1.00 88.69 308 ALA A C 1
ATOM 2441 O O . ALA A 1 308 ? -0.460 -9.401 11.602 1.00 88.69 308 ALA A O 1
ATOM 2442 N N . LEU A 1 309 ? 1.491 -8.318 11.767 1.00 86.94 309 LEU A N 1
ATOM 2443 C CA . LEU A 1 309 ? 1.600 -8.446 13.216 1.00 86.94 309 LEU A CA 1
ATOM 2444 C C . LEU A 1 309 ? 0.576 -7.572 13.943 1.00 86.94 309 LEU A C 1
ATOM 2446 O O . LEU A 1 309 ? -0.137 -8.086 14.804 1.00 86.94 309 LEU A O 1
ATOM 2450 N N . VAL A 1 310 ? 0.458 -6.299 13.558 1.00 88.25 310 VAL A N 1
ATOM 2451 C CA . VAL A 1 310 ? -0.558 -5.389 14.103 1.00 88.25 310 VAL A CA 1
ATOM 2452 C C . VAL A 1 310 ? -1.955 -5.947 13.832 1.00 88.25 310 VAL A C 1
ATOM 2454 O O . VAL A 1 310 ? -2.773 -5.985 14.744 1.00 88.25 310 VAL A O 1
ATOM 2457 N N . ALA A 1 311 ? -2.217 -6.464 12.627 1.00 90.25 311 ALA A N 1
ATOM 2458 C CA . ALA A 1 311 ? -3.498 -7.082 12.283 1.00 90.25 311 ALA A CA 1
ATOM 2459 C C . ALA A 1 311 ? -3.849 -8.242 13.221 1.00 90.25 311 ALA A C 1
ATOM 2461 O O . ALA A 1 311 ? -4.955 -8.277 13.748 1.00 90.25 311 ALA A O 1
ATOM 2462 N N . ARG A 1 312 ? -2.899 -9.154 13.480 1.00 89.38 312 ARG A N 1
ATOM 2463 C CA . ARG A 1 312 ? -3.107 -10.267 14.421 1.00 89.38 312 ARG A CA 1
ATOM 2464 C C . ARG A 1 312 ? -3.415 -9.776 15.832 1.00 89.38 312 ARG A C 1
ATOM 2466 O O . ARG A 1 312 ? -4.372 -10.247 16.429 1.00 89.38 312 ARG A O 1
ATOM 2473 N N . HIS A 1 313 ? -2.659 -8.804 16.343 1.00 88.75 313 HIS A N 1
ATOM 2474 C CA . HIS A 1 313 ? -2.901 -8.290 17.692 1.00 88.75 313 HIS A CA 1
ATOM 2475 C C . HIS A 1 313 ? -4.255 -7.577 17.802 1.00 88.75 313 HIS A C 1
ATOM 2477 O O . HIS A 1 313 ? -4.965 -7.738 18.790 1.00 88.75 313 HIS A O 1
ATOM 2483 N N . VAL A 1 314 ? -4.646 -6.817 16.776 1.00 90.50 314 VAL A N 1
ATOM 2484 C CA . VAL A 1 314 ? -5.970 -6.184 16.713 1.00 90.50 314 VAL A CA 1
ATOM 2485 C C . VAL A 1 314 ? -7.077 -7.238 16.654 1.00 90.50 314 VAL A C 1
ATOM 2487 O O . VAL A 1 314 ? -8.085 -7.077 17.336 1.00 90.50 314 VAL A O 1
ATOM 2490 N N . ASP A 1 315 ? -6.889 -8.323 15.899 1.00 91.31 315 ASP A N 1
ATOM 2491 C CA . ASP A 1 315 ? -7.841 -9.437 15.820 1.00 91.31 315 ASP A CA 1
ATOM 2492 C C . ASP A 1 315 ? -8.001 -10.143 17.182 1.00 91.31 315 ASP A C 1
ATOM 2494 O O . ASP A 1 315 ? -9.131 -10.370 17.624 1.00 91.31 315 ASP A O 1
ATOM 2498 N N . ASP A 1 316 ? -6.898 -10.416 17.885 1.00 90.94 316 ASP A N 1
ATOM 2499 C CA . ASP A 1 316 ? -6.908 -11.033 19.219 1.00 90.94 316 ASP A CA 1
ATOM 2500 C C . ASP A 1 316 ? -7.628 -10.145 20.246 1.00 90.94 316 ASP A C 1
ATOM 2502 O O . ASP A 1 316 ? -8.505 -10.606 20.987 1.00 90.94 316 ASP A O 1
ATOM 2506 N N . ARG A 1 317 ? -7.316 -8.843 20.251 1.00 90.44 317 ARG A N 1
ATOM 2507 C CA . ARG A 1 317 ? -7.952 -7.854 21.135 1.00 90.44 317 ARG A CA 1
ATOM 2508 C C . ARG A 1 317 ? -9.421 -7.637 20.806 1.00 90.44 317 ARG A C 1
ATOM 2510 O O . ARG A 1 317 ? -10.231 -7.478 21.713 1.00 90.44 317 ARG A O 1
ATOM 2517 N N . LEU A 1 318 ? -9.793 -7.664 19.528 1.00 92.81 318 LEU A N 1
ATOM 2518 C CA . LEU A 1 318 ? -11.189 -7.598 19.109 1.00 92.81 318 LEU A CA 1
ATOM 2519 C C . LEU A 1 318 ? -11.964 -8.821 19.611 1.00 92.81 318 LEU A C 1
ATOM 2521 O O . LEU A 1 318 ? -13.067 -8.669 20.135 1.00 92.81 318 LEU A O 1
ATOM 2525 N N . ALA A 1 319 ? -11.391 -10.021 19.500 1.00 93.50 319 ALA A N 1
ATOM 2526 C CA . ALA A 1 319 ? -12.011 -11.242 20.008 1.00 93.50 319 ALA A CA 1
ATOM 2527 C C . ALA A 1 319 ? -12.163 -11.223 21.540 1.00 93.50 319 ALA A C 1
ATOM 2529 O O . ALA A 1 319 ? -13.172 -11.687 22.074 1.00 93.50 319 AL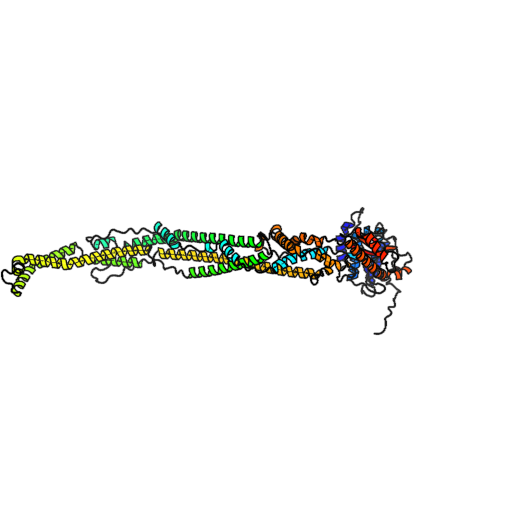A A O 1
ATOM 2530 N N . GLU A 1 320 ? -11.187 -10.678 22.266 1.00 91.56 320 GLU A N 1
ATOM 2531 C CA . GLU A 1 320 ? -11.290 -10.425 23.707 1.00 91.56 320 GLU A CA 1
ATOM 2532 C C . GLU A 1 320 ? -12.388 -9.403 24.038 1.00 91.56 320 GLU A C 1
ATOM 2534 O O . GLU A 1 320 ? -13.288 -9.720 24.813 1.00 91.56 320 GLU A O 1
ATOM 2539 N N . ALA A 1 321 ? -12.397 -8.238 23.388 1.00 90.19 321 ALA A N 1
ATOM 2540 C CA . ALA A 1 321 ? -13.390 -7.190 23.621 1.00 90.19 321 ALA A CA 1
ATOM 2541 C C . ALA A 1 321 ? -14.827 -7.649 23.307 1.00 90.19 321 ALA A C 1
ATOM 2543 O O . ALA A 1 321 ? -15.763 -7.305 24.029 1.00 90.19 321 ALA A O 1
ATOM 2544 N N . VAL A 1 322 ? -15.023 -8.466 22.264 1.00 93.25 322 VAL A N 1
ATOM 2545 C CA . VAL A 1 322 ? -16.329 -9.072 21.953 1.00 93.25 322 VAL A CA 1
ATOM 2546 C C . VAL A 1 322 ? -16.764 -10.034 23.059 1.00 93.25 322 VAL A C 1
ATOM 2548 O O . VAL A 1 322 ? -17.907 -9.956 23.505 1.00 93.25 322 VAL A O 1
ATOM 2551 N N . ARG A 1 323 ? -15.859 -10.888 23.558 1.00 93.12 323 ARG A N 1
ATOM 2552 C CA . ARG A 1 323 ? -16.158 -11.785 24.689 1.00 93.12 323 ARG A CA 1
ATOM 2553 C C . ARG A 1 323 ? -16.503 -11.008 25.959 1.00 93.12 323 ARG A C 1
ATOM 2555 O O . ARG A 1 323 ? -17.463 -11.360 26.635 1.00 93.12 323 ARG A O 1
ATOM 2562 N N . GLU A 1 324 ? -15.758 -9.949 26.271 1.00 90.06 324 GLU A N 1
ATOM 2563 C CA . GLU A 1 324 ? -16.035 -9.082 27.423 1.00 90.06 324 GLU A CA 1
ATOM 2564 C C . GLU A 1 324 ? -17.381 -8.365 27.298 1.00 90.06 324 GLU A C 1
ATOM 2566 O O . GLU A 1 324 ? -18.127 -8.298 28.274 1.00 90.06 324 GLU A O 1
ATOM 2571 N N . ARG A 1 325 ? -17.714 -7.853 26.107 1.00 90.88 325 ARG A N 1
ATOM 2572 C CA . ARG A 1 325 ? -19.019 -7.244 25.820 1.00 90.88 325 ARG A CA 1
ATOM 2573 C C . ARG A 1 325 ? -20.151 -8.245 26.042 1.00 90.88 325 ARG A C 1
ATOM 2575 O O . ARG A 1 325 ? -21.125 -7.914 26.710 1.00 90.88 325 ARG A O 1
ATOM 2582 N N . ASP A 1 326 ? -20.013 -9.448 25.491 1.00 92.00 326 ASP A N 1
ATOM 2583 C CA . ASP A 1 326 ? -21.057 -10.479 25.521 1.00 92.00 326 ASP A CA 1
ATOM 2584 C C . ASP A 1 326 ? -21.221 -11.106 26.916 1.00 92.00 326 ASP A C 1
ATOM 2586 O O . ASP A 1 326 ? -22.294 -11.607 27.247 1.00 92.00 326 ASP A O 1
ATOM 2590 N N . ALA A 1 327 ? -20.193 -11.026 27.767 1.00 91.06 327 ALA A N 1
ATOM 2591 C CA . ALA A 1 327 ? -20.270 -11.427 29.170 1.00 91.06 327 ALA A CA 1
ATOM 2592 C C . ALA A 1 327 ? -21.089 -10.453 30.043 1.00 91.06 327 ALA A C 1
ATOM 2594 O O . ALA A 1 327 ? -21.502 -10.818 31.145 1.00 91.06 327 ALA A O 1
ATOM 2595 N N . ILE A 1 328 ? -21.328 -9.216 29.589 1.00 88.44 328 ILE A N 1
ATOM 2596 C CA . ILE A 1 328 ? -22.078 -8.216 30.357 1.00 88.44 328 ILE A CA 1
ATOM 2597 C C . ILE A 1 328 ? -23.576 -8.409 30.116 1.00 88.44 328 ILE A C 1
ATOM 2599 O O . ILE A 1 328 ? -24.130 -7.960 29.114 1.00 88.44 328 ILE A O 1
ATOM 2603 N N . ALA A 1 329 ? -24.251 -9.023 31.085 1.00 84.00 329 ALA A N 1
ATOM 2604 C CA . ALA A 1 329 ? -25.706 -9.081 31.135 1.00 84.00 329 ALA A CA 1
ATOM 2605 C C . ALA A 1 329 ? -26.243 -7.884 31.945 1.00 84.00 329 ALA A C 1
ATOM 2607 O O . ALA A 1 329 ? -26.087 -7.871 33.168 1.00 84.00 329 ALA A O 1
ATOM 2608 N N . PRO A 1 330 ? -26.851 -6.857 31.314 1.00 77.88 330 PRO A N 1
ATOM 2609 C CA . PRO A 1 330 ? -27.417 -5.741 32.060 1.00 77.88 330 PRO A CA 1
ATOM 2610 C C . PRO A 1 330 ? -28.575 -6.240 32.941 1.00 77.88 330 PRO A C 1
ATOM 2612 O O . PRO A 1 330 ? -29.461 -6.937 32.435 1.00 77.88 330 PRO A O 1
ATOM 2615 N N . PRO A 1 331 ? -28.596 -5.894 34.242 1.00 80.94 331 PRO A N 1
ATOM 2616 C CA . PRO A 1 331 ? -29.680 -6.293 35.124 1.00 80.94 331 PRO A CA 1
ATOM 2617 C C . PRO A 1 331 ? -31.001 -5.639 34.679 1.00 80.94 331 PRO A C 1
ATOM 2619 O O . PRO A 1 331 ? -30.990 -4.599 34.002 1.00 80.94 331 PRO A O 1
ATOM 2622 N N . PRO A 1 332 ? -32.156 -6.227 35.044 1.00 78.62 332 PRO A N 1
ATOM 2623 C CA . PRO A 1 332 ? -33.452 -5.604 34.801 1.00 78.62 332 PRO A CA 1
ATOM 2624 C C . PRO A 1 332 ? -33.535 -4.227 35.470 1.00 78.62 332 PRO A C 1
ATOM 2626 O O . PRO A 1 332 ? -32.722 -3.876 36.328 1.00 78.62 332 PRO A O 1
ATOM 2629 N N . ALA A 1 333 ? -34.530 -3.431 35.069 1.00 76.75 333 ALA A N 1
ATOM 2630 C CA . ALA A 1 333 ? -34.772 -2.146 35.712 1.00 76.75 333 ALA A CA 1
ATOM 2631 C C . ALA A 1 333 ? -34.942 -2.339 37.236 1.00 76.75 333 ALA A C 1
ATOM 2633 O O . ALA A 1 333 ? -35.599 -3.298 37.648 1.00 76.75 333 ALA A O 1
ATOM 2634 N N . PRO A 1 334 ? -34.352 -1.457 38.058 1.00 75.75 334 PRO A N 1
ATOM 2635 C CA . PRO A 1 334 ? -34.351 -1.606 39.508 1.00 75.75 334 PRO A CA 1
ATOM 2636 C C . PRO A 1 334 ? -35.779 -1.670 40.061 1.00 75.75 334 PRO A C 1
ATOM 2638 O O . PRO A 1 334 ? -36.636 -0.860 39.697 1.00 75.75 334 PRO A O 1
ATOM 2641 N N . SER A 1 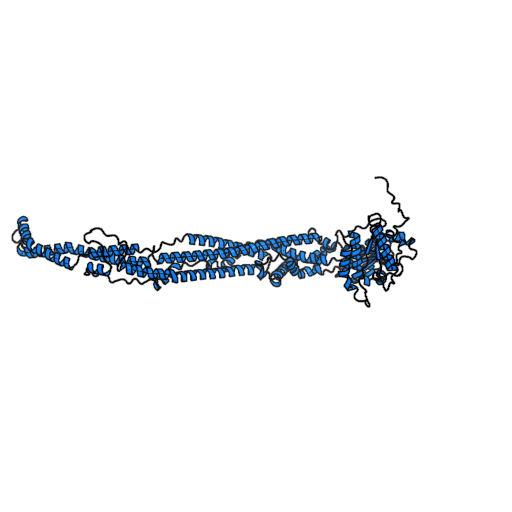335 ? -36.032 -2.652 40.927 1.00 80.69 335 SER A N 1
ATOM 2642 C CA . SER A 1 335 ? -37.342 -2.912 41.530 1.00 80.69 335 SER A CA 1
ATOM 2643 C C . SER A 1 335 ? -37.429 -2.328 42.938 1.00 80.69 335 SER A C 1
ATOM 2645 O O . SER A 1 335 ? -36.504 -2.481 43.734 1.00 80.69 335 SER A O 1
ATOM 2647 N N . PHE A 1 336 ? -38.579 -1.750 43.288 1.00 85.12 336 PHE A N 1
ATOM 2648 C CA . PHE A 1 336 ? -38.864 -1.283 44.651 1.00 85.12 336 PHE A CA 1
ATOM 2649 C C . PHE A 1 336 ? -39.468 -2.369 45.556 1.00 85.12 336 PHE A C 1
ATOM 2651 O O . PHE A 1 336 ? -39.855 -2.068 46.681 1.00 85.12 336 PHE A O 1
ATOM 2658 N N . ASP A 1 337 ? -39.559 -3.618 45.097 1.00 85.81 337 ASP A N 1
ATOM 2659 C CA . ASP A 1 337 ? -40.288 -4.681 45.802 1.00 85.81 337 ASP A CA 1
ATOM 2660 C C . ASP A 1 337 ? -39.697 -4.975 47.186 1.00 85.81 337 ASP A C 1
ATOM 2662 O O . ASP A 1 337 ? -40.428 -4.958 48.169 1.00 85.81 337 ASP A O 1
ATOM 2666 N N . ALA A 1 338 ? -38.368 -5.063 47.307 1.00 86.12 338 ALA A N 1
ATOM 2667 C CA . ALA A 1 338 ? -37.704 -5.246 48.603 1.00 86.12 338 ALA A CA 1
ATOM 2668 C C . ALA A 1 338 ? -37.992 -4.103 49.599 1.00 86.12 338 ALA A C 1
ATOM 2670 O O . ALA A 1 338 ? -38.119 -4.330 50.802 1.00 86.12 338 ALA A O 1
ATOM 2671 N N . PHE A 1 339 ? -38.121 -2.866 49.106 1.00 88.31 339 PHE A N 1
ATOM 2672 C CA . PHE A 1 339 ? -38.506 -1.723 49.934 1.00 88.31 339 PHE A CA 1
ATOM 2673 C C . PHE A 1 339 ? -39.990 -1.782 50.322 1.00 88.31 339 PHE A C 1
ATOM 2675 O O . PHE A 1 339 ? -40.325 -1.520 51.476 1.00 88.31 339 PHE A O 1
ATOM 2682 N N . ARG A 1 340 ? -40.872 -2.162 49.389 1.00 88.06 340 ARG A N 1
ATOM 2683 C CA . ARG A 1 340 ? -42.311 -2.335 49.644 1.00 88.06 340 ARG A CA 1
ATOM 2684 C C . ARG A 1 340 ? -42.571 -3.424 50.679 1.00 88.06 340 ARG A C 1
ATOM 2686 O O . ARG A 1 340 ? -43.372 -3.204 51.584 1.00 88.06 340 ARG A O 1
ATOM 2693 N N . ASP A 1 341 ? -41.866 -4.546 50.582 1.00 88.69 341 ASP A N 1
ATOM 2694 C CA . ASP A 1 341 ? -41.948 -5.646 51.541 1.00 88.69 341 ASP A CA 1
ATOM 2695 C C . ASP A 1 341 ? -41.485 -5.191 52.931 1.00 88.69 341 ASP A C 1
ATOM 2697 O O . ASP A 1 341 ? -42.215 -5.341 53.911 1.00 88.69 341 ASP A O 1
ATOM 2701 N N . ALA A 1 342 ? -40.319 -4.541 53.027 1.00 88.88 342 ALA A N 1
ATOM 2702 C CA . ALA A 1 342 ? -39.792 -4.051 54.302 1.00 88.88 342 ALA A CA 1
ATOM 2703 C C . ALA A 1 342 ? -40.676 -2.959 54.941 1.00 88.88 342 ALA A C 1
ATOM 2705 O O . ALA A 1 342 ? -40.815 -2.898 56.166 1.00 88.88 342 ALA A O 1
ATOM 2706 N N . HIS A 1 343 ? -41.301 -2.103 54.124 1.00 90.12 343 HIS A N 1
ATOM 2707 C CA . HIS A 1 343 ? -42.268 -1.097 54.574 1.00 90.12 343 HIS A CA 1
ATOM 2708 C C . HIS A 1 343 ? -43.564 -1.738 55.090 1.00 90.12 343 HIS A C 1
ATOM 2710 O O . HIS A 1 343 ? -44.036 -1.371 56.170 1.00 90.12 343 HIS A O 1
ATOM 2716 N N . ALA A 1 344 ? -44.095 -2.744 54.390 1.00 87.75 344 ALA A N 1
ATOM 2717 C CA . ALA A 1 344 ? -45.275 -3.490 54.825 1.00 87.75 344 ALA A CA 1
ATOM 2718 C C . ALA A 1 344 ? -45.023 -4.242 56.143 1.00 87.75 344 ALA A C 1
ATOM 2720 O O . ALA A 1 344 ? -45.825 -4.149 57.074 1.00 87.75 344 ALA A O 1
ATOM 2721 N N . GLU A 1 345 ? -43.871 -4.903 56.279 1.00 88.50 345 GLU A N 1
ATOM 2722 C CA . GLU A 1 345 ? -43.468 -5.571 57.522 1.00 88.50 345 GLU A CA 1
ATOM 2723 C C . GLU A 1 345 ? -43.310 -4.594 58.699 1.00 88.50 345 GLU A C 1
ATOM 2725 O O . GLU A 1 345 ? -43.617 -4.937 59.847 1.00 88.50 345 GLU A O 1
ATOM 2730 N N . PHE A 1 346 ? -42.837 -3.371 58.437 1.00 90.12 346 PHE A N 1
ATOM 2731 C CA . PHE A 1 346 ? -42.763 -2.315 59.443 1.00 90.12 346 PHE A CA 1
ATOM 2732 C C . PHE A 1 346 ? -44.156 -1.848 59.885 1.00 90.12 346 PHE A C 1
ATOM 2734 O O . PHE A 1 346 ? -44.403 -1.745 61.092 1.00 90.12 346 PHE A O 1
ATOM 2741 N N . LEU A 1 347 ? -45.080 -1.614 58.946 1.00 88.69 347 LEU A N 1
ATOM 2742 C CA . LEU A 1 347 ? -46.463 -1.243 59.264 1.00 88.69 347 LEU A CA 1
ATOM 2743 C C . LEU A 1 347 ? -47.188 -2.356 60.036 1.00 88.69 347 LEU A C 1
ATOM 2745 O O . LEU A 1 347 ? -47.862 -2.069 61.026 1.00 88.69 347 LEU A O 1
ATOM 2749 N N . ASP A 1 348 ? -46.977 -3.621 59.672 1.00 87.38 348 ASP A N 1
ATOM 2750 C CA . ASP A 1 348 ? -47.502 -4.779 60.402 1.00 87.38 348 ASP A CA 1
ATOM 2751 C C . ASP A 1 348 ? -46.938 -4.872 61.831 1.00 87.38 348 ASP A C 1
ATOM 2753 O O . ASP A 1 348 ? -47.679 -5.117 62.792 1.00 87.38 348 ASP A O 1
ATOM 2757 N N . ALA A 1 349 ? -45.634 -4.634 62.010 1.00 87.38 349 ALA A N 1
ATOM 2758 C CA . ALA A 1 349 ? -45.018 -4.582 63.334 1.00 87.38 349 ALA A CA 1
ATOM 2759 C C . ALA A 1 349 ? -45.573 -3.417 64.173 1.00 87.38 349 ALA A C 1
ATOM 2761 O O . ALA A 1 349 ? -45.833 -3.583 65.369 1.00 87.38 349 ALA A O 1
ATOM 2762 N N . ALA A 1 350 ? -45.795 -2.252 63.555 1.00 87.50 350 ALA A N 1
ATOM 2763 C CA . ALA A 1 350 ? -46.395 -1.090 64.203 1.00 87.50 350 ALA A CA 1
ATOM 2764 C C . ALA A 1 350 ? -47.864 -1.335 64.585 1.00 87.50 350 ALA A C 1
ATOM 2766 O O . ALA A 1 350 ? -48.281 -0.914 65.665 1.00 87.50 350 ALA A O 1
ATOM 2767 N N . ARG A 1 351 ? -48.629 -2.067 63.762 1.00 85.75 351 ARG A N 1
ATOM 2768 C CA . ARG A 1 351 ? -50.021 -2.456 64.044 1.00 85.75 351 ARG A CA 1
ATOM 2769 C C . ARG A 1 351 ? -50.128 -3.383 65.250 1.00 85.75 351 ARG A C 1
ATOM 2771 O O . ARG A 1 351 ? -50.999 -3.200 66.095 1.00 85.75 351 ARG A O 1
ATOM 2778 N N . ARG A 1 352 ? -49.220 -4.358 65.356 1.00 84.00 352 ARG A N 1
ATOM 2779 C CA . ARG A 1 352 ? -49.173 -5.318 66.473 1.00 84.00 352 ARG A CA 1
ATOM 2780 C C . ARG A 1 352 ? -48.568 -4.739 67.751 1.00 84.00 352 ARG A C 1
ATOM 2782 O O . ARG A 1 352 ? -48.585 -5.413 68.781 1.00 84.00 352 ARG A O 1
ATOM 2789 N N . LYS A 1 353 ? -48.017 -3.519 67.716 1.00 86.44 353 LYS A N 1
ATOM 2790 C CA . LYS A 1 353 ? -47.449 -2.868 68.899 1.00 86.44 353 LYS A CA 1
ATOM 2791 C C . LYS A 1 353 ? -48.576 -2.501 69.878 1.00 86.44 353 LYS A C 1
ATOM 2793 O O . LYS A 1 353 ? -49.382 -1.625 69.563 1.00 86.44 353 LYS A O 1
ATOM 2798 N N . PRO A 1 354 ? -48.621 -3.100 71.082 1.00 80.12 354 PRO A N 1
ATOM 2799 C CA . PRO A 1 354 ? -49.650 -2.763 72.054 1.00 80.12 354 PRO A CA 1
ATOM 2800 C C . PRO A 1 354 ? -49.441 -1.337 72.582 1.00 80.12 354 PRO A C 1
ATOM 2802 O O . PRO A 1 354 ? -48.310 -0.920 72.850 1.00 80.12 354 PRO A O 1
ATOM 2805 N N . ASP A 1 355 ? -50.534 -0.584 72.731 1.00 82.50 355 ASP A N 1
ATOM 2806 C CA . ASP A 1 355 ? -50.496 0.765 73.300 1.00 82.50 355 ASP A CA 1
ATOM 2807 C C . ASP A 1 355 ? -50.107 0.694 74.780 1.00 82.50 355 ASP A C 1
ATOM 2809 O O . ASP A 1 355 ? -50.777 0.037 75.579 1.00 82.50 355 ASP A O 1
ATOM 2813 N N . LEU A 1 356 ? -49.028 1.392 75.140 1.00 81.75 356 LEU A N 1
ATOM 2814 C CA . LEU A 1 356 ? -48.521 1.468 76.507 1.00 81.75 356 LEU A CA 1
ATOM 2815 C C . LEU A 1 356 ? -49.599 1.984 77.470 1.00 81.75 356 LEU A C 1
ATOM 2817 O O . LEU A 1 356 ? -49.721 1.461 78.573 1.00 81.75 356 LEU A O 1
ATOM 2821 N N . GLY A 1 357 ? -50.408 2.962 77.045 1.00 81.81 357 GLY A N 1
ATOM 2822 C CA . GLY A 1 357 ? -51.484 3.512 77.872 1.00 81.81 357 GLY A CA 1
ATOM 2823 C C . GLY A 1 357 ? -52.544 2.460 78.196 1.00 81.81 357 GLY A C 1
ATOM 2824 O O . GLY A 1 357 ? -52.847 2.223 79.362 1.00 81.81 357 GLY A O 1
ATOM 2825 N N . ARG A 1 358 ? -53.051 1.762 77.171 1.00 81.50 358 ARG A N 1
ATOM 2826 C CA . ARG A 1 358 ? -54.024 0.671 77.350 1.00 81.50 358 ARG A CA 1
ATOM 2827 C C . ARG A 1 358 ? -53.437 -0.486 78.158 1.00 81.50 358 ARG A C 1
ATOM 2829 O O . ARG A 1 358 ? -54.111 -1.018 79.030 1.00 81.50 358 ARG A O 1
ATOM 2836 N N . LEU A 1 359 ? -52.184 -0.854 77.908 1.00 83.56 359 LEU A N 1
ATOM 2837 C CA . LEU A 1 359 ? -51.507 -1.954 78.594 1.00 83.56 359 LEU A CA 1
ATOM 2838 C C . LEU A 1 359 ? -51.296 -1.656 80.086 1.00 83.56 359 LEU A C 1
ATOM 2840 O O . LEU A 1 359 ? -51.506 -2.546 80.905 1.00 83.56 359 LEU A O 1
ATOM 2844 N N . LEU A 1 360 ? -50.962 -0.414 80.452 1.00 84.19 360 LEU A N 1
ATOM 2845 C CA . LEU A 1 360 ? -50.893 0.014 81.853 1.00 84.19 360 LEU A CA 1
ATOM 2846 C C . LEU A 1 360 ? -52.273 0.002 82.524 1.00 84.19 360 LEU A C 1
ATOM 2848 O O . LEU A 1 360 ? -52.377 -0.444 83.661 1.00 84.19 360 LEU A O 1
ATOM 2852 N N . VAL A 1 361 ? -53.332 0.423 81.822 1.00 87.12 361 VAL A N 1
ATOM 2853 C CA . VAL A 1 361 ? -54.712 0.389 82.342 1.00 87.12 361 VAL A CA 1
ATOM 2854 C C . VAL A 1 361 ? -55.192 -1.047 82.568 1.00 87.12 361 VAL A C 1
ATOM 2856 O O . VAL A 1 361 ? -55.653 -1.372 83.659 1.00 87.12 361 VAL A O 1
ATOM 2859 N N . PHE A 1 362 ? -55.043 -1.936 81.581 1.00 84.12 362 PHE A N 1
ATOM 2860 C CA . PHE A 1 362 ? -55.415 -3.348 81.730 1.00 84.12 362 PHE A CA 1
ATOM 2861 C C . PHE A 1 362 ? -54.519 -4.082 82.728 1.00 84.12 362 PHE A C 1
ATOM 2863 O O . PHE A 1 362 ? -55.000 -4.941 83.461 1.00 84.12 362 PHE A O 1
ATOM 2870 N N . GLY A 1 363 ? -53.236 -3.720 82.801 1.00 85.00 363 GLY A N 1
ATOM 2871 C CA . GLY A 1 363 ? -52.325 -4.210 83.826 1.00 85.00 363 GLY A CA 1
ATOM 2872 C C . GLY A 1 363 ? -52.779 -3.805 85.228 1.00 85.00 363 GLY A C 1
ATOM 2873 O O . GLY A 1 363 ? -52.858 -4.659 86.104 1.00 85.00 363 GLY A O 1
ATOM 2874 N N . ALA A 1 364 ? -53.158 -2.540 85.430 1.00 87.50 364 ALA A N 1
ATOM 2875 C CA . ALA A 1 364 ? -53.694 -2.054 86.700 1.00 87.50 364 ALA A CA 1
ATOM 2876 C C . ALA A 1 364 ? -55.023 -2.733 87.070 1.00 87.50 364 ALA A C 1
ATOM 2878 O O . ALA A 1 364 ? -55.201 -3.119 88.221 1.00 87.50 364 ALA A O 1
ATOM 2879 N N . LEU A 1 365 ? -55.924 -2.947 86.102 1.00 88.75 365 LEU A N 1
ATOM 2880 C CA . LEU A 1 365 ? -57.171 -3.696 86.306 1.00 88.75 365 LEU A CA 1
ATOM 2881 C C . LEU A 1 365 ? -56.915 -5.163 86.679 1.00 88.75 365 LEU A C 1
ATOM 2883 O O . LEU A 1 365 ? -57.580 -5.693 87.564 1.00 88.75 365 LEU A O 1
ATOM 2887 N N . ALA A 1 366 ? -55.935 -5.813 86.046 1.00 85.44 366 ALA A N 1
ATOM 2888 C CA . ALA A 1 366 ? -55.544 -7.175 86.392 1.00 85.44 366 ALA A CA 1
ATOM 2889 C C . ALA A 1 366 ? -54.967 -7.244 87.814 1.00 85.44 366 ALA A C 1
ATOM 2891 O O . ALA A 1 366 ? -55.396 -8.091 88.592 1.00 85.44 366 ALA A O 1
ATOM 2892 N N . VAL A 1 367 ? -54.064 -6.325 88.187 1.00 88.25 367 VAL A N 1
ATOM 2893 C CA . VAL A 1 367 ? -53.542 -6.225 89.564 1.00 88.25 367 VAL A CA 1
ATOM 2894 C C . VAL A 1 367 ? -54.675 -5.968 90.561 1.00 88.25 367 VAL A C 1
ATOM 2896 O O . VAL A 1 367 ? -54.716 -6.621 91.598 1.00 88.25 367 VAL A O 1
ATOM 2899 N N . ALA A 1 368 ? -55.628 -5.087 90.240 1.00 87.00 368 ALA A N 1
ATOM 2900 C CA . ALA A 1 368 ? -56.805 -4.857 91.075 1.00 87.00 368 ALA A CA 1
ATOM 2901 C C . ALA A 1 368 ? -57.629 -6.142 91.265 1.00 87.00 368 ALA A C 1
ATOM 2903 O O . ALA A 1 368 ? -58.004 -6.454 92.389 1.00 87.00 368 ALA A O 1
ATOM 2904 N N . GLY A 1 369 ? -57.821 -6.944 90.211 1.00 85.81 369 GLY A N 1
ATOM 2905 C CA . GLY A 1 369 ? -58.452 -8.264 90.311 1.00 85.81 369 GLY A CA 1
ATOM 2906 C C . GLY A 1 369 ? -57.691 -9.233 91.225 1.00 85.81 369 GLY A C 1
ATOM 2907 O O . GLY A 1 369 ? -58.304 -9.891 92.063 1.00 85.81 369 GLY A O 1
ATOM 2908 N N . PHE A 1 370 ? -56.357 -9.279 91.132 1.00 85.12 370 PHE A N 1
ATOM 2909 C CA . PHE A 1 370 ? -55.525 -10.060 92.058 1.00 85.12 370 PHE A CA 1
ATOM 2910 C C . PHE A 1 370 ? -55.682 -9.594 93.509 1.00 85.12 370 PHE A C 1
ATOM 2912 O O . PHE A 1 370 ? -55.731 -10.429 94.401 1.00 85.12 370 PHE A O 1
ATOM 2919 N N . VAL A 1 371 ? -55.805 -8.293 93.766 1.00 87.38 371 VAL A N 1
ATOM 2920 C CA . VAL A 1 371 ? -56.021 -7.768 95.124 1.00 87.38 371 VAL A CA 1
ATOM 2921 C C . VAL A 1 371 ? -57.434 -8.055 95.634 1.00 87.38 371 VAL A C 1
ATOM 2923 O O . VAL A 1 371 ? -57.601 -8.325 96.818 1.00 87.38 371 VAL A O 1
ATOM 2926 N N . SER A 1 372 ? -58.449 -8.022 94.767 1.00 86.44 372 SER A N 1
ATOM 2927 C CA . SER A 1 372 ? -59.841 -8.270 95.162 1.00 86.44 372 SER A CA 1
ATOM 2928 C C . SER A 1 372 ? -60.148 -9.745 95.431 1.00 86.44 372 SER A C 1
ATOM 2930 O O . SER A 1 372 ? -60.925 -10.026 96.332 1.00 86.44 372 SER A O 1
ATOM 2932 N N . PHE A 1 373 ? -59.550 -10.676 94.678 1.00 83.88 373 PHE A N 1
ATOM 2933 C CA . PHE A 1 373 ? -59.856 -12.114 94.782 1.00 83.88 373 PHE A CA 1
ATOM 2934 C C . PHE A 1 373 ? -58.695 -12.965 95.321 1.00 83.88 373 PHE A C 1
ATOM 2936 O O . PHE A 1 373 ? -58.903 -14.072 95.811 1.00 83.88 373 PHE A O 1
ATOM 2943 N N . GLY A 1 374 ? -57.457 -12.475 95.232 1.00 82.00 374 GLY A N 1
ATOM 2944 C CA . GLY A 1 374 ? -56.255 -13.201 95.645 1.00 82.00 374 GLY A CA 1
ATOM 2945 C C . GLY A 1 374 ? -56.125 -13.449 97.151 1.00 82.00 374 GLY A C 1
ATOM 2946 O O . GLY A 1 374 ? -55.702 -14.546 97.500 1.00 82.00 374 GLY A O 1
ATOM 2947 N N . PRO A 1 375 ? -56.496 -12.520 98.056 1.00 84.94 375 PRO A N 1
ATOM 2948 C CA . PRO A 1 375 ? -56.357 -12.745 99.496 1.00 84.94 375 PRO A CA 1
ATOM 2949 C C . PRO A 1 375 ? -57.173 -13.941 99.994 1.00 84.94 375 PRO A C 1
ATOM 2951 O O . PRO A 1 375 ? -56.650 -14.768 100.732 1.00 84.94 375 PRO A O 1
ATOM 2954 N N . GLU A 1 376 ? -58.418 -14.087 99.531 1.00 82.50 376 GLU A N 1
ATOM 2955 C CA . GLU A 1 376 ? -59.270 -15.236 99.874 1.00 82.50 376 GLU A CA 1
ATOM 2956 C C . GLU A 1 376 ? -58.682 -16.555 99.347 1.00 82.50 376 GLU A C 1
ATOM 2958 O O . GLU A 1 376 ? -58.670 -17.564 100.050 1.00 82.50 376 GLU A O 1
ATOM 2963 N N . LEU A 1 377 ? -58.116 -16.531 98.137 1.00 81.12 377 LEU A N 1
ATOM 2964 C CA . LEU A 1 377 ? -57.417 -17.667 97.531 1.00 81.12 377 LEU A CA 1
ATOM 2965 C C . LEU A 1 377 ? -56.132 -18.048 98.281 1.00 81.12 377 LEU A C 1
ATOM 2967 O O . LEU A 1 377 ? -55.839 -19.234 98.403 1.00 81.12 377 LEU A O 1
ATOM 2971 N N . LEU A 1 378 ? -55.370 -17.075 98.791 1.00 82.00 378 LEU A N 1
ATOM 2972 C CA . LEU A 1 378 ? -54.142 -17.315 99.560 1.00 82.00 378 LEU A CA 1
ATOM 2973 C C . LEU A 1 378 ? -54.439 -17.882 100.952 1.00 82.00 378 LEU A C 1
ATOM 2975 O O . LEU A 1 378 ? -53.738 -18.793 101.391 1.00 82.00 378 LEU A O 1
ATOM 2979 N N . VAL A 1 379 ? -55.506 -17.410 101.605 1.00 80.56 379 VAL A N 1
ATOM 2980 C CA . VAL A 1 379 ? -55.984 -17.968 102.879 1.00 80.56 379 VAL A CA 1
ATOM 2981 C C . VAL A 1 379 ? -56.464 -19.407 102.682 1.00 80.56 379 VAL A C 1
ATOM 2983 O O . VAL A 1 379 ? -56.015 -20.302 103.397 1.00 80.56 379 VAL A O 1
ATOM 2986 N N . ALA A 1 380 ? -57.277 -19.661 101.651 1.00 81.25 380 ALA A N 1
ATOM 2987 C CA . ALA A 1 380 ? -57.715 -21.014 101.309 1.00 81.25 380 ALA A CA 1
ATOM 2988 C C . ALA A 1 380 ? -56.534 -21.939 100.949 1.00 81.25 380 ALA A C 1
ATOM 2990 O O . ALA A 1 380 ? -56.519 -23.111 101.320 1.00 81.25 380 ALA A O 1
ATOM 2991 N N . LEU A 1 381 ? -55.509 -21.422 100.261 1.00 79.19 381 LEU A N 1
ATOM 2992 C CA . LEU A 1 381 ? -54.287 -22.168 99.956 1.00 79.19 381 LEU A CA 1
ATOM 2993 C C . LEU A 1 381 ? -53.485 -22.500 101.227 1.00 79.19 381 LEU A C 1
ATOM 2995 O O . LEU A 1 381 ? -52.943 -23.599 101.325 1.00 79.19 381 LEU A O 1
ATOM 2999 N N . ALA A 1 382 ? -53.435 -21.593 102.208 1.00 77.62 382 ALA A N 1
ATOM 3000 C CA . ALA A 1 382 ? -52.799 -21.845 103.501 1.00 77.62 382 ALA A CA 1
ATOM 3001 C C . ALA A 1 382 ? -53.519 -22.941 104.299 1.00 77.62 382 ALA A C 1
ATOM 3003 O O . ALA A 1 382 ? -52.856 -23.764 104.930 1.00 77.62 382 ALA A O 1
ATOM 3004 N N . ASP A 1 383 ? -54.856 -22.967 104.252 1.00 78.56 383 ASP A N 1
ATOM 3005 C CA . ASP A 1 383 ? -55.669 -24.026 104.864 1.00 78.56 383 ASP A CA 1
ATOM 3006 C C . ASP A 1 383 ? -55.408 -25.392 104.209 1.00 78.56 383 ASP A C 1
ATOM 3008 O O . ASP A 1 383 ? -55.251 -26.395 104.904 1.00 78.56 383 ASP A O 1
ATOM 3012 N N . VAL A 1 384 ? -55.295 -25.439 102.877 1.00 81.19 384 VAL A N 1
ATOM 3013 C CA . VAL A 1 384 ? -55.016 -26.679 102.128 1.00 81.19 384 VAL A CA 1
ATOM 3014 C C . VAL A 1 384 ? -53.588 -27.188 102.352 1.00 81.19 384 VAL A C 1
ATOM 3016 O O . VAL A 1 384 ? -53.374 -28.396 102.441 1.00 81.19 384 VAL A O 1
ATOM 3019 N N . LEU A 1 385 ? -52.605 -26.289 102.442 1.00 76.19 385 LEU A N 1
ATOM 3020 C CA . LEU A 1 385 ? -51.199 -26.641 102.671 1.00 76.19 385 LEU A CA 1
ATOM 3021 C C . LEU A 1 385 ? -50.883 -26.964 104.142 1.00 76.19 385 LEU A C 1
ATOM 3023 O O . LEU A 1 385 ? -49.782 -27.431 104.425 1.00 76.19 385 LEU A O 1
ATOM 3027 N N . GLY A 1 386 ? -51.825 -26.737 105.065 1.00 71.69 386 GLY A N 1
ATOM 3028 C CA . GLY A 1 386 ? -51.668 -27.058 106.485 1.00 71.69 386 GLY A CA 1
ATOM 3029 C C . GLY A 1 386 ? -50.580 -26.242 107.190 1.00 71.69 386 GLY A C 1
ATOM 3030 O O . GLY A 1 386 ? -49.889 -26.774 108.056 1.00 71.69 386 GLY A O 1
ATOM 3031 N N . VAL A 1 387 ? -50.393 -24.976 106.801 1.00 71.06 387 VAL A N 1
ATOM 3032 C CA . VAL A 1 387 ? -49.362 -24.088 107.371 1.00 71.06 387 VAL A CA 1
ATOM 3033 C C . VAL A 1 387 ? -49.715 -23.733 108.823 1.00 71.06 387 VAL A C 1
ATOM 3035 O O . VAL A 1 387 ? -50.840 -23.316 109.101 1.00 71.06 387 VAL A O 1
ATOM 3038 N N . GLY A 1 388 ? -48.772 -23.923 109.754 1.00 65.31 388 GLY A N 1
ATOM 3039 C CA . GLY A 1 388 ? -48.972 -23.673 111.184 1.00 65.31 388 GLY A CA 1
ATOM 3040 C C . GLY A 1 388 ? -48.800 -22.199 111.568 1.00 65.31 388 GLY A C 1
ATOM 3041 O O . GLY A 1 388 ? -48.048 -21.464 110.931 1.00 65.31 388 GLY A O 1
ATOM 3042 N N . GLN A 1 389 ? -49.475 -21.765 112.639 1.00 60.12 389 GLN A N 1
ATOM 3043 C CA . GLN A 1 389 ? -49.370 -20.388 113.135 1.00 60.12 389 GLN A CA 1
ATOM 3044 C C . GLN A 1 389 ? -47.934 -20.051 113.567 1.00 60.12 389 GLN A C 1
ATOM 3046 O O . GLN A 1 389 ? -47.366 -20.733 114.422 1.00 60.12 389 GLN A O 1
ATOM 3051 N N . GLY A 1 390 ? -47.371 -18.978 112.999 1.00 63.28 390 GLY A N 1
ATOM 3052 C CA . GLY A 1 390 ? -46.011 -18.497 113.289 1.00 63.28 390 GLY A CA 1
ATOM 3053 C C . GLY A 1 390 ? -44.917 -18.951 112.311 1.00 63.28 390 GLY A C 1
ATOM 3054 O O . GLY A 1 390 ? -43.770 -18.520 112.452 1.00 63.28 390 GLY A O 1
ATOM 3055 N N . ASP A 1 391 ? -45.251 -19.764 111.303 1.00 67.88 391 ASP A N 1
ATOM 3056 C CA . ASP A 1 391 ? -44.340 -20.072 110.196 1.00 67.88 391 ASP A CA 1
ATOM 3057 C C . ASP A 1 391 ? -44.125 -18.848 109.294 1.00 67.88 391 ASP A C 1
ATOM 3059 O O . ASP A 1 391 ? -45.018 -18.027 109.084 1.00 67.88 391 ASP A O 1
ATOM 3063 N N . ALA A 1 392 ? -42.951 -18.748 108.662 1.00 68.44 392 ALA A N 1
ATOM 3064 C CA . ALA A 1 392 ? -42.654 -17.649 107.734 1.00 68.44 392 ALA A CA 1
ATOM 3065 C C . ALA A 1 392 ? -43.659 -17.554 106.561 1.00 68.44 392 ALA A C 1
ATOM 3067 O O . ALA A 1 392 ? -43.855 -16.477 106.002 1.00 68.44 392 ALA A O 1
ATOM 3068 N N . LEU A 1 393 ? -44.306 -18.669 106.199 1.00 70.38 393 LEU A N 1
ATOM 3069 C CA . LEU A 1 393 ? -45.350 -18.730 105.170 1.00 70.38 393 LEU A CA 1
ATOM 3070 C C . LEU A 1 393 ? -46.724 -18.261 105.673 1.00 70.38 393 LEU A C 1
ATOM 3072 O O . LEU A 1 393 ? -47.511 -17.765 104.870 1.00 70.38 393 LEU A O 1
ATOM 3076 N N . ASP A 1 394 ? -47.003 -18.357 106.974 1.00 74.88 394 ASP A N 1
ATOM 3077 C CA . ASP A 1 394 ? -48.266 -17.918 107.583 1.00 74.88 394 ASP A CA 1
ATOM 3078 C C . ASP A 1 394 ? -48.412 -16.390 107.499 1.00 74.88 394 ASP A C 1
ATOM 3080 O O . ASP A 1 394 ? -49.421 -15.870 107.017 1.00 74.88 394 ASP A O 1
ATOM 3084 N N . ALA A 1 395 ? -47.328 -15.667 107.806 1.00 76.25 395 ALA A N 1
ATOM 3085 C CA . ALA A 1 395 ? -47.266 -14.211 107.676 1.00 76.25 395 ALA A CA 1
ATOM 3086 C C . ALA A 1 395 ? -47.516 -13.730 106.230 1.00 76.25 395 ALA A C 1
ATOM 3088 O O . ALA A 1 395 ? -48.112 -12.677 106.006 1.00 76.25 395 ALA A O 1
ATOM 3089 N N . VAL A 1 396 ? -47.076 -14.507 105.235 1.00 75.50 396 VAL A N 1
ATOM 3090 C CA . VAL A 1 396 ? -47.216 -14.187 103.804 1.00 75.50 396 VAL A CA 1
ATOM 3091 C C . VAL A 1 396 ? -48.617 -14.537 103.287 1.00 75.50 396 VAL A C 1
ATOM 3093 O O . VAL A 1 396 ? -49.179 -13.796 102.478 1.00 75.50 396 VAL A O 1
ATOM 3096 N N . LEU A 1 397 ? -49.199 -15.651 103.732 1.00 76.19 397 LEU A N 1
ATOM 3097 C CA . LEU A 1 397 ? -50.464 -16.159 103.197 1.00 76.19 397 LEU A CA 1
ATOM 3098 C C . LEU A 1 397 ? -51.709 -15.651 103.939 1.00 76.19 397 LEU A C 1
ATOM 3100 O O . LEU A 1 397 ? -52.765 -15.581 103.313 1.00 76.19 397 LEU A O 1
ATOM 3104 N N . ARG A 1 398 ? -51.608 -15.286 105.229 1.00 74.62 398 ARG A N 1
ATOM 3105 C CA . ARG A 1 398 ? -52.742 -14.813 106.049 1.00 74.62 398 ARG A CA 1
ATOM 3106 C C . ARG A 1 398 ? -52.592 -13.361 106.498 1.00 74.62 398 ARG A C 1
ATOM 3108 O O . ARG A 1 398 ? -53.417 -12.533 106.119 1.00 74.62 398 ARG A O 1
ATOM 3115 N N . ASP A 1 399 ? -51.528 -13.021 107.228 1.00 77.44 399 ASP A N 1
ATOM 3116 C CA . ASP A 1 399 ? -51.391 -11.684 107.842 1.00 77.44 399 ASP A CA 1
ATOM 3117 C C . ASP A 1 399 ? -51.161 -10.569 106.815 1.00 77.44 399 ASP A C 1
ATOM 3119 O O . ASP A 1 399 ? -51.664 -9.453 106.953 1.00 77.44 399 ASP A O 1
ATOM 3123 N N . GLN A 1 400 ? -50.405 -10.870 105.758 1.00 82.44 400 GLN A N 1
ATOM 3124 C CA . GLN A 1 400 ? -50.102 -9.937 104.673 1.00 82.44 400 GLN A CA 1
ATOM 3125 C C . GLN A 1 400 ? -50.774 -10.321 103.350 1.00 82.44 400 GLN A C 1
ATOM 3127 O O . GLN A 1 400 ? -50.376 -9.805 102.306 1.00 82.44 400 GLN A O 1
ATOM 3132 N N . ALA A 1 401 ? -51.817 -11.161 103.381 1.00 77.50 401 ALA A N 1
ATOM 3133 C CA . ALA A 1 401 ? -52.510 -11.675 102.193 1.00 77.50 401 ALA A CA 1
ATOM 3134 C C . ALA A 1 401 ? -52.858 -10.605 101.123 1.00 77.50 401 ALA A C 1
ATOM 3136 O O . ALA A 1 401 ? -52.647 -10.858 99.935 1.00 77.50 401 ALA A O 1
ATOM 3137 N N . PRO A 1 402 ? -53.321 -9.383 101.476 1.00 81.25 402 PRO A N 1
ATOM 3138 C CA . PRO A 1 402 ? -53.573 -8.321 100.494 1.00 81.25 402 PRO A CA 1
ATOM 3139 C C . PRO A 1 402 ? -52.300 -7.816 99.805 1.00 81.25 402 PRO A C 1
ATOM 3141 O O . PRO A 1 402 ? -52.282 -7.594 98.593 1.00 81.25 402 PRO A O 1
ATOM 3144 N N . TRP A 1 403 ? -51.218 -7.655 100.567 1.00 83.19 403 TRP A N 1
ATOM 3145 C CA . TRP A 1 403 ? -49.931 -7.176 100.063 1.00 83.19 403 TRP A CA 1
ATOM 3146 C C . TRP A 1 403 ? -49.207 -8.238 99.241 1.00 83.19 403 TRP A C 1
ATOM 3148 O O . TRP A 1 403 ? -48.577 -7.918 98.231 1.00 83.19 403 TRP A O 1
ATOM 3158 N N . THR A 1 404 ? -49.334 -9.507 99.618 1.00 83.94 404 THR A N 1
ATOM 3159 C CA . THR A 1 404 ? -48.740 -10.626 98.886 1.00 83.94 404 THR A CA 1
ATOM 3160 C C . THR A 1 404 ? -49.514 -10.929 97.607 1.00 83.94 404 THR A C 1
ATOM 3162 O O . THR A 1 404 ? -48.884 -11.139 96.571 1.00 83.94 404 THR A O 1
ATOM 3165 N N . ALA A 1 405 ? -50.847 -10.810 97.608 1.00 84.00 405 ALA A N 1
ATOM 3166 C CA . ALA A 1 405 ? -51.663 -10.835 96.392 1.00 84.00 405 ALA A CA 1
ATOM 3167 C C . ALA A 1 405 ? -51.338 -9.668 95.439 1.00 84.00 405 ALA A C 1
ATOM 3169 O O . ALA A 1 405 ? -51.199 -9.883 94.233 1.00 84.00 405 ALA A O 1
ATOM 3170 N N . PHE A 1 406 ? -51.138 -8.450 95.960 1.00 87.50 406 PHE A N 1
ATOM 3171 C CA . PHE A 1 406 ? -50.673 -7.305 95.167 1.00 87.50 406 PHE A CA 1
ATOM 3172 C C . PHE A 1 406 ? -49.286 -7.555 94.554 1.00 87.50 406 PHE A C 1
ATOM 3174 O O . PHE A 1 406 ? -49.081 -7.310 93.361 1.00 87.50 406 PHE A O 1
ATOM 3181 N N . GLY A 1 407 ? -48.341 -8.076 95.344 1.00 86.25 407 GLY A N 1
ATOM 3182 C CA . GLY A 1 407 ? -46.997 -8.432 94.888 1.00 86.25 407 GLY A CA 1
ATOM 3183 C C . GLY A 1 407 ? -47.014 -9.507 93.798 1.00 86.25 407 GLY A C 1
ATOM 3184 O O . GLY A 1 407 ? -46.414 -9.315 92.741 1.00 86.25 407 GLY A O 1
ATOM 3185 N N . LEU A 1 408 ? -47.763 -10.596 94.004 1.00 86.38 408 LEU A N 1
ATOM 3186 C CA . LEU A 1 408 ? -47.937 -11.679 93.029 1.00 86.38 408 LEU A CA 1
ATOM 3187 C C . LEU A 1 408 ? -48.632 -11.201 91.751 1.00 86.38 408 LEU A C 1
ATOM 3189 O O . LEU A 1 408 ? -48.155 -11.499 90.658 1.00 86.38 408 LEU A O 1
ATOM 3193 N N . GLY A 1 409 ? -49.705 -10.416 91.868 1.00 84.94 409 GLY A N 1
ATOM 3194 C CA . GLY A 1 409 ? -50.404 -9.826 90.727 1.00 84.94 409 GLY A CA 1
ATOM 3195 C C . GLY A 1 409 ? -49.506 -8.884 89.926 1.00 84.94 409 GLY A C 1
ATOM 3196 O O . GLY A 1 409 ? -49.467 -8.956 88.699 1.00 84.94 409 GLY A O 1
ATOM 3197 N N . THR A 1 410 ? -48.709 -8.057 90.606 1.00 87.12 410 THR A N 1
ATOM 3198 C CA . THR A 1 410 ? -47.739 -7.159 89.964 1.00 87.12 410 THR A CA 1
ATOM 3199 C C . THR A 1 410 ? -46.644 -7.945 89.244 1.00 87.12 410 THR A C 1
ATOM 3201 O O . THR A 1 410 ? -46.355 -7.666 88.081 1.00 87.12 410 THR A O 1
ATOM 3204 N N . VAL A 1 411 ? -46.070 -8.971 89.882 1.00 89.19 411 VAL A N 1
ATOM 3205 C CA . VAL A 1 411 ? -45.063 -9.851 89.262 1.00 89.19 411 VAL A CA 1
ATOM 3206 C C . VAL A 1 411 ? -45.650 -10.614 88.074 1.00 89.19 411 VAL A C 1
ATOM 3208 O O . VAL A 1 411 ? -44.994 -10.710 87.040 1.00 89.19 411 VAL A O 1
ATOM 3211 N N . PHE A 1 412 ? -46.888 -11.100 88.168 1.00 87.81 412 PHE A N 1
ATOM 3212 C CA . PHE A 1 412 ? -47.578 -11.791 87.079 1.00 87.81 412 PHE A CA 1
ATOM 3213 C C . PHE A 1 412 ? -47.844 -10.861 85.888 1.00 87.81 412 PHE A C 1
ATOM 3215 O O . PHE A 1 412 ? -47.523 -11.194 84.745 1.00 87.81 412 PHE A O 1
ATOM 3222 N N . VAL A 1 413 ? -48.378 -9.664 86.134 1.00 86.94 413 VAL A N 1
ATOM 3223 C CA . VAL A 1 413 ? -48.675 -8.670 85.092 1.00 86.94 413 VAL A CA 1
ATOM 3224 C C . VAL A 1 413 ? -47.389 -8.166 84.431 1.00 86.94 413 VAL A C 1
ATOM 3226 O O . VAL A 1 413 ? -47.300 -8.143 83.203 1.00 86.94 413 VAL A O 1
ATOM 3229 N N . ILE A 1 414 ? -46.351 -7.838 85.208 1.00 85.94 414 ILE A N 1
ATOM 3230 C CA . ILE A 1 414 ? -45.041 -7.445 84.664 1.00 85.94 414 ILE A CA 1
ATOM 3231 C C . ILE A 1 414 ? -44.403 -8.621 83.913 1.00 85.94 414 ILE A C 1
ATOM 3233 O O . ILE A 1 414 ? -43.955 -8.451 82.780 1.00 85.94 414 ILE A O 1
ATOM 3237 N N . GLY A 1 415 ? -44.403 -9.819 84.500 1.00 85.62 415 GLY A N 1
ATOM 3238 C CA . GLY A 1 415 ? -43.817 -11.030 83.925 1.00 85.62 415 GLY A CA 1
ATOM 3239 C C . GLY A 1 415 ? -44.480 -11.479 82.622 1.00 85.62 415 GLY A C 1
ATOM 3240 O O . GLY A 1 415 ? -43.811 -12.049 81.766 1.00 85.62 415 GLY A O 1
ATOM 3241 N N . THR A 1 416 ? -45.763 -11.171 82.417 1.00 85.31 416 THR A N 1
ATOM 3242 C CA . THR A 1 416 ? -46.500 -11.522 81.191 1.00 85.31 416 THR A CA 1
ATOM 3243 C C . THR A 1 416 ? -46.496 -10.408 80.143 1.00 85.31 416 THR A C 1
ATOM 3245 O O . THR A 1 416 ? -46.342 -10.686 78.949 1.00 85.31 416 THR A O 1
ATOM 3248 N N . LEU A 1 417 ? -46.644 -9.142 80.547 1.00 84.50 417 LEU A N 1
ATOM 3249 C CA . LEU A 1 417 ? -46.786 -8.019 79.616 1.00 84.50 417 LEU A CA 1
ATOM 3250 C C . LEU A 1 417 ? -45.453 -7.373 79.232 1.00 84.50 417 LEU A C 1
ATOM 3252 O O . LEU A 1 417 ? -45.272 -7.022 78.065 1.00 84.50 417 LEU A O 1
ATOM 3256 N N . ALA A 1 418 ? -44.498 -7.242 80.160 1.00 84.38 418 ALA A N 1
ATOM 3257 C CA . ALA A 1 418 ? -43.205 -6.622 79.868 1.00 84.38 418 ALA A CA 1
ATOM 3258 C C . ALA A 1 418 ? -42.408 -7.355 78.770 1.00 84.38 418 ALA A C 1
ATOM 3260 O O . ALA A 1 418 ? -41.915 -6.673 77.866 1.00 84.38 418 ALA A O 1
ATOM 3261 N N . PRO A 1 419 ? -42.284 -8.702 78.756 1.00 86.81 419 PRO A N 1
ATOM 3262 C CA . PRO A 1 419 ? -41.585 -9.384 77.668 1.00 86.81 419 PRO A CA 1
ATOM 3263 C C . PRO A 1 419 ? -42.319 -9.258 76.327 1.00 86.81 419 PRO A C 1
ATOM 3265 O O . PRO A 1 419 ? -41.664 -9.087 75.300 1.00 86.81 419 PRO A O 1
ATOM 3268 N N . ARG A 1 420 ? -43.660 -9.255 76.318 1.00 85.19 420 ARG A N 1
ATOM 3269 C CA . ARG A 1 420 ? -44.459 -9.039 75.096 1.00 85.19 420 ARG A CA 1
ATOM 3270 C C . ARG A 1 420 ? -44.278 -7.626 74.538 1.00 85.19 420 ARG A C 1
ATOM 3272 O O . ARG A 1 420 ? -44.023 -7.475 73.346 1.00 85.19 420 ARG A O 1
ATOM 3279 N N . PHE A 1 421 ? -44.327 -6.606 75.396 1.00 86.69 421 PHE A N 1
ATOM 3280 C CA . PHE A 1 421 ? -44.093 -5.213 75.007 1.00 86.69 421 PHE A CA 1
ATOM 3281 C C . PHE A 1 421 ? -42.658 -4.996 74.515 1.00 86.69 421 PHE A C 1
ATOM 3283 O O . PHE A 1 421 ? -42.455 -4.423 73.446 1.00 86.69 421 PHE A O 1
ATOM 3290 N N . ARG A 1 422 ? -41.651 -5.516 75.234 1.00 87.44 422 ARG A N 1
ATOM 3291 C CA . ARG A 1 422 ? -40.242 -5.453 74.805 1.00 87.44 422 ARG A CA 1
ATOM 3292 C C . ARG A 1 422 ? -40.027 -6.137 73.457 1.00 87.44 422 ARG A C 1
ATOM 3294 O O . ARG A 1 422 ? -39.352 -5.566 72.605 1.00 87.44 422 ARG A O 1
ATOM 3301 N N . LYS A 1 423 ? -40.622 -7.316 73.240 1.00 89.12 423 LYS A N 1
ATOM 3302 C CA . LYS A 1 423 ? -40.554 -8.037 71.959 1.00 89.12 423 LYS A CA 1
ATOM 3303 C C . LYS A 1 423 ? -41.177 -7.223 70.822 1.00 89.12 423 LYS A C 1
ATOM 3305 O O . LYS A 1 423 ? -40.567 -7.120 69.765 1.00 89.12 423 LYS A O 1
ATOM 3310 N N . ALA A 1 424 ? -42.334 -6.599 71.048 1.00 86.38 424 ALA A N 1
ATOM 3311 C CA . ALA A 1 424 ? -42.992 -5.754 70.051 1.00 86.38 424 ALA A CA 1
ATOM 3312 C C . ALA A 1 424 ? -42.192 -4.477 69.732 1.00 86.38 424 ALA A C 1
ATOM 3314 O O . ALA A 1 424 ? -42.010 -4.142 68.566 1.00 86.38 424 ALA A O 1
ATOM 3315 N N . VAL A 1 425 ? -41.655 -3.785 70.745 1.00 88.62 425 VAL A N 1
ATOM 3316 C CA . VAL A 1 425 ? -40.798 -2.598 70.547 1.00 88.62 425 VAL A CA 1
ATOM 3317 C C . VAL A 1 425 ? -39.530 -2.955 69.776 1.00 88.62 425 VAL A C 1
ATOM 3319 O O . VAL A 1 425 ? -39.153 -2.233 68.856 1.00 88.62 425 VAL A O 1
ATOM 3322 N N . ARG A 1 426 ? -38.887 -4.073 70.130 1.00 90.38 426 ARG A N 1
ATOM 3323 C CA . ARG A 1 426 ? -37.701 -4.568 69.429 1.00 90.38 426 ARG A CA 1
ATOM 3324 C C . ARG A 1 426 ? -38.017 -4.908 67.974 1.00 90.38 426 ARG A C 1
ATOM 3326 O O . ARG A 1 426 ? -37.291 -4.455 67.102 1.00 90.38 426 ARG A O 1
ATOM 3333 N N . ALA A 1 427 ? -39.128 -5.599 67.715 1.00 88.81 427 ALA A N 1
ATOM 3334 C CA . ALA A 1 427 ? -39.563 -5.920 66.359 1.00 88.81 427 ALA A CA 1
ATOM 3335 C C . ALA A 1 427 ? -39.813 -4.657 65.516 1.00 88.81 427 ALA A C 1
ATOM 3337 O O . ALA A 1 427 ? -39.343 -4.578 64.388 1.00 88.81 427 ALA A O 1
ATOM 3338 N N . VAL A 1 428 ? -40.487 -3.639 66.065 1.00 89.38 428 VAL A N 1
ATOM 3339 C CA . VAL A 1 428 ? -40.710 -2.362 65.359 1.00 89.38 428 VAL A CA 1
ATOM 3340 C C . VAL A 1 428 ? -39.392 -1.670 65.021 1.00 89.38 428 VAL A C 1
ATOM 3342 O O . VAL A 1 428 ? -39.238 -1.172 63.912 1.00 89.38 428 VAL A O 1
ATOM 3345 N N . ARG A 1 429 ? -38.429 -1.652 65.949 1.00 91.06 429 ARG A N 1
ATOM 3346 C CA . ARG A 1 429 ? -37.100 -1.073 65.704 1.00 91.06 429 ARG A CA 1
ATOM 3347 C C . ARG A 1 429 ? -36.332 -1.860 64.651 1.00 91.06 429 ARG A C 1
ATOM 3349 O O . ARG A 1 429 ? -35.864 -1.275 63.686 1.00 91.06 429 ARG A O 1
ATOM 3356 N N . GLU A 1 430 ? -36.262 -3.180 64.772 1.00 92.38 430 GLU A N 1
ATOM 3357 C CA . GLU A 1 430 ? -35.600 -4.039 63.782 1.00 92.38 430 GLU A CA 1
ATOM 3358 C C . GLU A 1 430 ? -36.188 -3.834 62.376 1.00 92.38 430 GLU A C 1
ATOM 3360 O O . GLU A 1 430 ? -35.433 -3.638 61.425 1.00 92.38 430 GLU A O 1
ATOM 3365 N N . ARG A 1 431 ? -37.521 -3.766 62.243 1.00 92.12 431 ARG A N 1
ATOM 3366 C CA . ARG A 1 431 ? -38.184 -3.505 60.952 1.00 92.12 431 ARG A CA 1
ATOM 3367 C C . ARG A 1 431 ? -38.018 -2.066 60.463 1.00 92.12 431 ARG A C 1
ATOM 3369 O O . ARG A 1 431 ? -37.888 -1.855 59.267 1.00 92.12 431 ARG A O 1
ATOM 3376 N N . PHE A 1 432 ? -37.932 -1.087 61.362 1.00 91.06 432 PHE A N 1
ATOM 3377 C CA . PHE A 1 432 ? -37.586 0.293 61.009 1.00 91.06 432 PHE A CA 1
ATOM 3378 C C . PHE A 1 432 ? -36.178 0.383 60.404 1.00 91.06 432 PHE A C 1
ATOM 3380 O O . PHE A 1 432 ? -35.981 1.004 59.363 1.00 91.06 432 PHE A O 1
ATOM 3387 N N . HIS A 1 433 ? -35.199 -0.284 61.025 1.00 91.56 433 HIS A N 1
ATOM 3388 C CA . HIS A 1 433 ? -33.849 -0.394 60.473 1.00 91.56 433 HIS A CA 1
ATOM 3389 C C . HIS A 1 433 ? -33.851 -1.132 59.127 1.00 91.56 433 HIS A C 1
ATOM 3391 O O . HIS A 1 433 ? -33.187 -0.673 58.201 1.00 91.56 433 HIS A O 1
ATOM 3397 N N . ALA A 1 434 ? -34.615 -2.221 58.998 1.00 90.25 434 ALA A N 1
ATOM 3398 C CA . ALA A 1 434 ? -34.727 -2.980 57.753 1.00 90.25 434 ALA A CA 1
ATOM 3399 C C . ALA A 1 434 ? -35.352 -2.162 56.609 1.00 90.25 434 ALA A C 1
ATOM 3401 O O . ALA A 1 434 ? -34.864 -2.229 55.488 1.00 90.25 434 ALA A O 1
ATOM 3402 N N . MET A 1 435 ? -36.370 -1.344 56.890 1.00 90.62 435 MET A N 1
ATOM 3403 C CA . MET A 1 435 ? -37.016 -0.467 55.908 1.00 90.62 435 MET A CA 1
ATOM 3404 C C . MET A 1 435 ? -36.042 0.565 55.324 1.00 90.62 435 MET A C 1
ATOM 3406 O O . MET A 1 435 ? -35.938 0.689 54.105 1.00 90.62 435 MET A O 1
ATOM 3410 N N . PHE A 1 436 ? -35.299 1.283 56.175 1.00 89.19 436 PHE A N 1
ATOM 3411 C CA . PHE A 1 436 ? -34.298 2.252 55.709 1.00 89.19 436 PHE A CA 1
ATOM 3412 C C . PHE A 1 436 ? -33.102 1.572 55.034 1.00 89.19 436 PHE A C 1
ATOM 3414 O O . PHE A 1 436 ? -32.624 2.066 54.019 1.00 89.19 436 PHE A O 1
ATOM 3421 N N . ALA A 1 437 ? -32.668 0.408 55.528 1.00 88.81 437 ALA A N 1
ATOM 3422 C CA . ALA A 1 437 ? -31.622 -0.374 54.874 1.00 88.81 437 ALA A CA 1
ATOM 3423 C C . ALA A 1 437 ? -32.055 -0.862 53.482 1.00 88.81 437 ALA A C 1
ATOM 3425 O O . ALA A 1 437 ? -31.268 -0.787 52.545 1.00 88.81 437 ALA A O 1
ATOM 3426 N N . ALA A 1 438 ? -33.303 -1.313 53.317 1.00 87.50 438 ALA A N 1
ATOM 3427 C CA . ALA A 1 438 ? -33.850 -1.693 52.016 1.00 87.50 438 ALA A CA 1
ATOM 3428 C C . ALA A 1 438 ? -33.900 -0.487 51.065 1.00 87.50 438 ALA A C 1
ATOM 3430 O O . ALA A 1 438 ? -33.515 -0.603 49.904 1.00 87.50 438 ALA A O 1
ATOM 3431 N N . LEU A 1 439 ? -34.291 0.690 51.564 1.00 86.56 439 LEU A N 1
ATOM 3432 C CA . LEU A 1 439 ? -34.289 1.933 50.792 1.00 86.56 439 LEU A CA 1
ATOM 3433 C C . LEU A 1 439 ? -32.869 2.321 50.334 1.00 86.56 439 LEU A C 1
ATOM 3435 O O . LEU A 1 439 ? -32.655 2.571 49.152 1.00 86.56 439 LEU A O 1
ATOM 3439 N N . GLU A 1 440 ? -31.875 2.289 51.221 1.00 86.19 440 GLU A N 1
ATOM 3440 C CA . GLU A 1 440 ? -30.467 2.530 50.864 1.00 86.19 440 GLU A CA 1
ATOM 3441 C C . GLU A 1 440 ? -29.937 1.481 49.868 1.00 86.19 440 GLU A C 1
ATOM 3443 O O . GLU A 1 440 ? -29.261 1.825 48.893 1.00 86.19 440 GLU A O 1
ATOM 3448 N N . GLN A 1 441 ? -30.295 0.206 50.052 1.00 85.56 441 GLN A N 1
ATOM 3449 C CA . GLN A 1 441 ? -29.917 -0.889 49.154 1.00 85.56 441 GLN A CA 1
ATOM 3450 C C . GLN A 1 441 ? -30.517 -0.741 47.751 1.00 85.56 441 GLN A C 1
ATOM 3452 O O . GLN A 1 441 ? -29.851 -1.108 46.782 1.00 85.56 441 GLN A O 1
ATOM 3457 N N . THR A 1 442 ? -31.709 -0.153 47.595 1.00 82.62 442 THR A N 1
ATOM 3458 C CA . THR A 1 442 ? -32.255 0.125 46.251 1.00 82.62 442 THR A CA 1
ATOM 3459 C C . THR A 1 442 ? -31.395 1.119 45.464 1.00 82.62 442 THR A C 1
ATOM 3461 O O . THR A 1 442 ? -31.281 1.003 44.243 1.00 82.62 442 THR A O 1
ATOM 3464 N N . VAL A 1 443 ? -30.726 2.059 46.144 1.00 77.94 443 VAL A N 1
ATOM 3465 C CA . VAL A 1 443 ? -29.893 3.088 45.503 1.00 77.94 443 VAL A CA 1
ATOM 3466 C C . VAL A 1 443 ? -28.442 2.620 45.324 1.00 77.94 443 VAL A C 1
ATOM 3468 O O . VAL A 1 443 ? -27.910 2.718 44.218 1.00 77.94 443 VAL A O 1
ATOM 3471 N N . VAL A 1 444 ? -27.809 2.087 46.379 1.00 78.50 444 VAL A N 1
ATOM 3472 C CA . VAL A 1 444 ? -26.350 1.819 46.437 1.00 78.50 444 VAL A CA 1
ATOM 3473 C C . VAL A 1 444 ? -26.015 0.327 46.634 1.00 78.50 444 VAL A C 1
ATOM 3475 O O . VAL A 1 444 ? -24.849 -0.043 46.739 1.00 78.50 444 VAL A O 1
ATOM 3478 N N . GLY A 1 445 ? -27.011 -0.562 46.685 1.00 74.88 445 GLY A N 1
ATOM 3479 C CA . GLY A 1 445 ? -26.806 -1.998 46.920 1.00 74.88 445 GLY A CA 1
ATOM 3480 C C . GLY A 1 445 ? -26.004 -2.718 45.826 1.00 74.88 445 GLY A C 1
ATOM 3481 O O . GLY A 1 445 ? -25.763 -2.181 44.748 1.00 74.88 445 GLY A O 1
ATOM 3482 N N . ALA A 1 446 ? -25.593 -3.959 46.098 1.00 67.81 446 ALA A N 1
ATOM 3483 C CA . ALA A 1 446 ? -24.730 -4.722 45.191 1.00 67.81 446 ALA A CA 1
ATOM 3484 C C . ALA A 1 446 ? -25.469 -5.332 43.985 1.00 67.81 446 ALA A C 1
ATOM 3486 O O . ALA A 1 446 ? -24.939 -5.281 42.883 1.00 67.81 446 ALA A O 1
ATOM 3487 N N . ASN A 1 447 ? -26.678 -5.873 44.183 1.00 70.00 447 ASN A N 1
ATOM 3488 C CA . ASN A 1 447 ? -27.439 -6.574 43.142 1.00 70.00 447 ASN A CA 1
ATOM 3489 C C . ASN A 1 447 ? -28.814 -5.924 42.956 1.00 70.00 447 ASN A C 1
ATOM 3491 O O . ASN A 1 447 ? -29.552 -5.766 43.928 1.00 70.00 447 ASN A O 1
ATOM 3495 N N . GLY A 1 448 ? -29.164 -5.577 41.713 1.00 71.25 448 GLY A N 1
ATOM 3496 C CA . GLY A 1 448 ? -30.487 -5.025 41.375 1.00 71.25 448 GLY A CA 1
ATOM 3497 C C . GLY A 1 448 ? -30.722 -3.577 41.826 1.00 71.25 448 GLY A C 1
ATOM 3498 O O . GLY A 1 448 ? -31.856 -3.099 41.790 1.00 71.25 448 GLY A O 1
ATOM 3499 N N . SER A 1 449 ? -29.664 -2.879 42.247 1.00 82.62 449 SER A N 1
ATOM 3500 C CA . SER A 1 449 ? -29.705 -1.466 42.631 1.00 82.62 449 SER A CA 1
ATOM 3501 C C . SER A 1 449 ? -29.583 -0.531 41.422 1.00 82.62 449 SER A C 1
ATOM 3503 O O . SER A 1 449 ? -29.188 -0.937 40.323 1.00 82.62 449 SER A O 1
ATOM 3505 N N . LEU A 1 450 ? -29.860 0.760 41.637 1.00 82.50 450 LEU A N 1
ATOM 3506 C CA . LEU A 1 450 ? -29.604 1.805 40.637 1.00 82.50 450 LEU A CA 1
ATOM 3507 C C . LEU A 1 450 ? -28.119 1.863 40.234 1.00 82.50 450 LEU A C 1
ATOM 3509 O O . LEU A 1 450 ? -27.813 2.037 39.051 1.00 82.50 450 LEU A O 1
ATOM 3513 N N . LEU A 1 451 ? -27.208 1.706 41.203 1.00 85.00 451 LEU A N 1
ATOM 3514 C CA . LEU A 1 451 ? -25.763 1.655 40.970 1.00 85.00 451 LEU A CA 1
ATOM 3515 C C . LEU A 1 451 ? -25.390 0.494 40.049 1.00 85.00 451 LEU A C 1
ATOM 3517 O O . LEU A 1 451 ? -24.711 0.713 39.048 1.00 85.00 451 LEU A O 1
ATOM 3521 N N . ASP A 1 452 ? -25.854 -0.716 40.354 1.00 85.94 452 ASP A N 1
ATOM 3522 C CA . ASP A 1 452 ? -25.531 -1.908 39.569 1.00 85.94 452 ASP A CA 1
ATOM 3523 C C . ASP A 1 452 ? -26.080 -1.812 38.136 1.00 85.94 452 ASP A C 1
ATOM 3525 O O . ASP A 1 452 ? -25.376 -2.113 37.165 1.00 85.94 452 ASP A O 1
ATOM 3529 N N . TYR A 1 453 ? -27.294 -1.273 37.984 1.00 87.75 453 TYR A N 1
ATOM 3530 C CA . TYR A 1 453 ? -27.899 -1.020 36.679 1.00 87.75 453 TYR A CA 1
ATOM 3531 C C . TYR A 1 453 ? -27.093 -0.026 35.831 1.00 87.75 453 TYR A C 1
ATOM 3533 O O . TYR A 1 453 ? -26.744 -0.324 34.682 1.00 87.75 453 TYR A O 1
ATOM 3541 N N . PHE A 1 454 ? -26.779 1.160 36.364 1.00 87.00 454 PHE A N 1
ATOM 3542 C CA . PHE A 1 454 ? -26.048 2.176 35.601 1.00 87.00 454 PHE A CA 1
ATOM 3543 C C . PHE A 1 454 ? -24.591 1.779 35.360 1.00 87.00 454 PHE A C 1
ATOM 3545 O O . PHE A 1 454 ? -24.085 2.013 34.262 1.00 87.00 454 PHE A O 1
ATOM 3552 N N . ARG A 1 455 ? -23.936 1.130 36.330 1.00 88.19 455 ARG A N 1
ATOM 3553 C CA . ARG A 1 455 ? -22.579 0.585 36.179 1.00 88.19 455 ARG A CA 1
ATOM 3554 C C . ARG A 1 455 ? -22.527 -0.430 35.045 1.00 88.19 455 ARG A C 1
ATOM 3556 O O . ARG A 1 455 ? -21.709 -0.287 34.141 1.00 88.19 455 ARG A O 1
ATOM 3563 N N . SER A 1 456 ? -23.438 -1.404 35.042 1.00 89.12 456 SER A N 1
ATOM 3564 C CA . SER A 1 456 ? -23.497 -2.439 34.004 1.00 89.12 456 SER A CA 1
ATOM 3565 C C . SER A 1 456 ? -23.764 -1.845 32.620 1.00 89.12 456 SER A C 1
ATOM 3567 O O . SER A 1 456 ? -23.116 -2.229 31.647 1.00 89.12 456 SER A O 1
ATOM 3569 N N . ARG A 1 457 ? -24.652 -0.844 32.514 1.00 89.31 457 ARG A N 1
ATOM 3570 C CA . ARG A 1 457 ? -24.891 -0.134 31.246 1.00 89.31 457 ARG A CA 1
ATOM 3571 C C . ARG A 1 457 ? -23.701 0.699 30.788 1.00 89.31 457 ARG A C 1
ATOM 3573 O O . ARG A 1 457 ? -23.440 0.736 29.589 1.00 89.31 457 ARG A O 1
ATOM 3580 N N . LEU A 1 458 ? -22.994 1.361 31.703 1.00 88.81 458 LEU A N 1
ATOM 3581 C CA . LEU A 1 458 ? -21.817 2.161 31.363 1.00 88.81 458 LEU A CA 1
ATOM 3582 C C . LEU A 1 458 ? -20.688 1.252 30.882 1.00 88.81 458 LEU A C 1
ATOM 3584 O O . LEU A 1 458 ? -20.085 1.514 29.844 1.00 88.81 458 LEU A O 1
ATOM 3588 N N . ARG A 1 459 ? -20.469 0.138 31.588 1.00 88.94 459 ARG A N 1
ATOM 3589 C CA . ARG A 1 459 ? -19.512 -0.899 31.203 1.00 88.94 459 ARG A CA 1
ATOM 3590 C C . ARG A 1 459 ? -19.847 -1.481 29.830 1.00 88.94 459 ARG A C 1
ATOM 3592 O O . ARG A 1 459 ? -18.965 -1.555 28.980 1.00 88.94 459 ARG A O 1
ATOM 3599 N N . LEU A 1 460 ? -21.117 -1.810 29.573 1.00 90.38 460 LEU A N 1
ATOM 3600 C CA . LEU A 1 460 ? -21.565 -2.275 28.257 1.00 90.38 460 LEU A CA 1
ATOM 3601 C C . LEU A 1 460 ? -21.315 -1.219 27.173 1.00 90.38 460 LEU A C 1
ATOM 3603 O O . LEU A 1 460 ? -20.779 -1.541 26.118 1.00 90.38 460 LEU A O 1
ATOM 3607 N N . ALA A 1 461 ? -21.659 0.046 27.426 1.00 89.62 461 ALA A N 1
ATOM 3608 C CA . ALA A 1 461 ? -21.461 1.127 26.464 1.00 89.62 461 ALA A CA 1
ATOM 3609 C C . ALA A 1 461 ? -19.977 1.354 26.126 1.00 89.62 461 ALA A C 1
ATOM 3611 O O . ALA A 1 461 ? -19.656 1.550 24.953 1.00 89.62 461 ALA A O 1
ATOM 3612 N N . ARG A 1 462 ? -19.084 1.278 27.124 1.00 88.62 462 ARG A N 1
ATOM 3613 C CA . ARG A 1 462 ? -17.624 1.325 26.938 1.00 88.62 462 ARG A CA 1
ATOM 3614 C C . ARG A 1 462 ? -17.127 0.155 26.091 1.00 88.62 462 ARG A C 1
ATOM 3616 O O . ARG A 1 462 ? -16.382 0.372 25.143 1.00 88.62 462 ARG A O 1
ATOM 3623 N N . GLN A 1 463 ? -17.577 -1.066 26.383 1.00 90.25 463 GLN A N 1
ATOM 3624 C CA . GLN A 1 463 ? -17.162 -2.251 25.624 1.00 90.25 463 GLN A CA 1
ATOM 3625 C C . GLN A 1 463 ? -17.675 -2.231 24.181 1.00 90.25 463 GLN A C 1
ATOM 3627 O O . GLN A 1 463 ? -16.939 -2.575 23.262 1.00 90.25 463 GLN A O 1
ATOM 3632 N N . VAL A 1 464 ? -18.901 -1.754 23.947 1.00 91.81 464 VAL A N 1
ATOM 3633 C CA . VAL A 1 464 ? -19.413 -1.528 22.586 1.00 91.81 464 VAL A CA 1
ATOM 3634 C C . VAL A 1 464 ? -18.539 -0.518 21.840 1.00 91.81 464 VAL A C 1
ATOM 3636 O O . VAL A 1 464 ? -18.121 -0.803 20.722 1.00 91.81 464 VAL A O 1
ATOM 3639 N N . ALA A 1 465 ? -18.197 0.611 22.469 1.00 90.69 465 ALA A N 1
ATOM 3640 C CA . ALA A 1 465 ? -17.328 1.620 21.861 1.00 90.69 465 ALA A CA 1
ATOM 3641 C C . ALA A 1 465 ? -15.924 1.067 21.551 1.00 90.69 465 ALA A C 1
ATOM 3643 O O . ALA A 1 465 ? -15.374 1.335 20.485 1.00 90.69 465 ALA A O 1
ATOM 3644 N N . ARG A 1 466 ? -15.359 0.248 22.450 1.00 90.62 466 ARG A N 1
ATOM 3645 C CA . ARG A 1 466 ? -14.072 -0.438 22.248 1.00 90.62 466 ARG A CA 1
ATOM 3646 C C . ARG A 1 466 ? -14.126 -1.394 21.057 1.00 90.62 466 ARG A C 1
ATOM 3648 O O . ARG A 1 466 ? -13.223 -1.375 20.226 1.00 90.62 466 ARG A O 1
ATOM 3655 N N . VAL A 1 467 ? -15.191 -2.188 20.933 1.00 93.38 467 VAL A N 1
ATOM 3656 C CA . VAL A 1 467 ? -15.400 -3.076 19.778 1.00 93.38 467 VAL A CA 1
ATOM 3657 C C . VAL A 1 467 ? -15.507 -2.270 18.480 1.00 93.38 467 VAL A C 1
ATOM 3659 O O . VAL A 1 467 ? -14.841 -2.608 17.505 1.00 93.38 467 VAL A O 1
ATOM 3662 N N . GLU A 1 468 ? -16.285 -1.186 18.457 1.00 93.12 468 GLU A N 1
ATOM 3663 C CA . GLU A 1 468 ? -16.401 -0.299 17.287 1.00 93.12 468 GLU A CA 1
ATOM 3664 C C . GLU A 1 468 ? -15.047 0.322 16.899 1.00 93.12 468 GLU A C 1
ATOM 3666 O O . GLU A 1 468 ? -14.687 0.350 15.719 1.00 93.12 468 GLU A O 1
ATOM 3671 N N . ALA A 1 469 ? -14.259 0.761 17.884 1.00 91.50 469 ALA A N 1
ATOM 3672 C CA . ALA A 1 469 ? -12.918 1.291 17.667 1.00 91.50 469 ALA A CA 1
ATOM 3673 C C . ALA A 1 469 ? -11.950 0.244 17.097 1.00 91.50 469 ALA A C 1
ATOM 3675 O O . ALA A 1 469 ? -11.252 0.525 16.119 1.00 91.50 469 ALA A O 1
ATOM 3676 N N . LEU A 1 470 ? -11.937 -0.969 17.657 1.00 92.12 470 LEU A N 1
ATOM 3677 C CA . LEU A 1 470 ? -11.096 -2.071 17.185 1.00 92.12 470 LEU A CA 1
ATOM 3678 C C . LEU A 1 470 ? -11.499 -2.545 15.783 1.00 92.12 470 LEU A C 1
ATOM 3680 O O . LEU A 1 470 ? -10.624 -2.838 14.973 1.00 92.12 470 LEU A O 1
ATOM 3684 N N . LEU A 1 471 ? -12.793 -2.548 15.447 1.00 94.75 471 LEU A N 1
ATOM 3685 C CA . LEU A 1 471 ? -13.271 -2.838 14.088 1.00 94.75 471 LEU A CA 1
ATOM 3686 C C . LEU A 1 471 ? -12.783 -1.796 13.072 1.00 94.75 471 LEU A C 1
ATOM 3688 O O . LEU A 1 471 ? -12.332 -2.151 11.982 1.00 94.75 471 LEU A O 1
ATOM 3692 N N . ALA A 1 472 ? -12.830 -0.509 13.422 1.00 91.88 472 ALA A N 1
ATOM 3693 C CA . ALA A 1 472 ? -12.315 0.559 12.564 1.00 91.88 472 ALA A CA 1
ATOM 3694 C C . ALA A 1 472 ? -10.786 0.473 12.379 1.00 91.88 472 ALA A C 1
ATOM 3696 O O . ALA A 1 472 ? -10.274 0.677 11.270 1.00 91.88 472 ALA A O 1
ATOM 3697 N N . LEU A 1 473 ? -10.059 0.121 13.445 1.00 91.38 473 LEU A N 1
ATOM 3698 C CA . LEU A 1 473 ? -8.622 -0.139 13.393 1.00 91.38 473 LEU A CA 1
ATOM 3699 C C . LEU A 1 473 ? -8.309 -1.340 12.490 1.00 91.38 473 LEU A C 1
ATOM 3701 O O . LEU A 1 473 ? -7.502 -1.215 11.570 1.00 91.38 473 LEU A O 1
ATOM 3705 N N . GLN A 1 474 ? -9.015 -2.458 12.672 1.00 94.19 474 GLN A N 1
ATOM 3706 C CA . GLN A 1 474 ? -8.891 -3.666 11.851 1.00 94.19 474 GLN A CA 1
ATOM 3707 C C . GLN A 1 474 ? -9.116 -3.364 10.364 1.00 94.19 474 GLN A C 1
ATOM 3709 O O . GLN A 1 474 ? -8.318 -3.777 9.523 1.00 94.19 474 GLN A O 1
ATOM 3714 N N . ALA A 1 475 ? -10.173 -2.619 10.028 1.00 94.25 475 ALA A N 1
ATOM 3715 C CA . ALA A 1 475 ? -10.473 -2.246 8.648 1.00 94.25 475 ALA A CA 1
ATOM 3716 C C . ALA A 1 475 ? -9.341 -1.421 8.013 1.00 94.25 475 ALA A C 1
ATOM 3718 O O . ALA A 1 475 ? -8.976 -1.646 6.858 1.00 94.25 475 ALA A O 1
ATOM 3719 N N . THR A 1 476 ? -8.749 -0.497 8.775 1.00 91.75 476 THR A N 1
ATOM 3720 C CA . THR A 1 476 ? -7.636 0.332 8.292 1.00 91.75 476 THR A CA 1
ATOM 3721 C C . THR A 1 476 ? -6.368 -0.493 8.085 1.00 91.75 476 THR A C 1
ATOM 3723 O O . THR A 1 476 ? -5.752 -0.411 7.024 1.00 91.75 476 THR A O 1
ATOM 3726 N N . VAL A 1 477 ? -6.004 -1.333 9.056 1.00 91.88 477 VAL A N 1
ATOM 3727 C CA . VAL A 1 477 ? -4.811 -2.191 8.978 1.00 91.88 477 VAL A CA 1
ATOM 3728 C C . VAL A 1 477 ? -4.934 -3.196 7.829 1.00 91.88 477 VAL A C 1
ATOM 3730 O O . VAL A 1 477 ? -3.979 -3.396 7.080 1.00 91.88 477 VAL A O 1
ATOM 3733 N N . ARG A 1 478 ? -6.119 -3.786 7.619 1.00 92.69 478 ARG A N 1
ATOM 3734 C CA . ARG A 1 478 ? -6.377 -4.675 6.474 1.00 92.69 478 ARG A CA 1
ATOM 3735 C C . ARG A 1 478 ? -6.246 -3.952 5.140 1.00 92.69 478 ARG A C 1
ATOM 3737 O O . ARG A 1 478 ? -5.652 -4.505 4.220 1.00 92.69 478 ARG A O 1
ATOM 3744 N N . ARG A 1 479 ? -6.727 -2.711 5.041 1.00 92.81 479 ARG A N 1
ATOM 3745 C CA . ARG A 1 479 ? -6.557 -1.894 3.832 1.00 92.81 479 ARG A CA 1
ATOM 3746 C C . ARG A 1 479 ? -5.080 -1.629 3.532 1.00 92.81 479 ARG A C 1
ATOM 3748 O O . ARG A 1 479 ? -4.673 -1.755 2.380 1.00 92.81 479 ARG A O 1
ATOM 3755 N N . ASP A 1 480 ? -4.273 -1.315 4.543 1.00 92.06 480 ASP A N 1
ATOM 3756 C CA . ASP A 1 480 ? -2.824 -1.146 4.372 1.00 92.06 480 ASP A CA 1
ATOM 3757 C C . ASP A 1 480 ? -2.151 -2.477 3.968 1.00 92.06 480 ASP A C 1
ATOM 3759 O O . ASP A 1 480 ? -1.315 -2.492 3.064 1.00 92.06 480 ASP A O 1
ATOM 3763 N N . ALA A 1 481 ? -2.579 -3.613 4.534 1.00 91.62 481 ALA A N 1
ATOM 3764 C CA . ALA A 1 481 ? -2.093 -4.942 4.148 1.00 91.62 481 ALA A CA 1
ATOM 3765 C C . ALA A 1 481 ? -2.405 -5.274 2.678 1.00 91.62 481 ALA A C 1
ATOM 3767 O O . ALA A 1 481 ? -1.539 -5.740 1.934 1.00 91.62 481 ALA A O 1
ATOM 3768 N N . GLU A 1 482 ? -3.633 -4.997 2.234 1.00 93.19 482 GLU A N 1
ATOM 3769 C CA . GLU A 1 482 ? -4.048 -5.152 0.839 1.00 93.19 482 GLU A CA 1
ATOM 3770 C C . GLU A 1 482 ? -3.225 -4.257 -0.091 1.00 93.19 482 GLU A C 1
ATOM 3772 O O . GLU A 1 482 ? -2.793 -4.704 -1.155 1.00 93.19 482 GLU A O 1
ATOM 3777 N N . ARG A 1 483 ? -2.955 -3.008 0.310 1.00 92.31 483 ARG A N 1
ATOM 3778 C CA . ARG A 1 483 ? -2.119 -2.081 -0.465 1.00 92.31 483 ARG A CA 1
ATOM 3779 C C . ARG A 1 483 ? -0.684 -2.572 -0.608 1.00 92.31 483 ARG A C 1
ATOM 3781 O O . ARG A 1 483 ? -0.157 -2.538 -1.719 1.00 92.31 483 ARG A O 1
ATOM 3788 N N . LEU A 1 484 ? -0.082 -3.088 0.458 1.00 91.38 484 LEU A N 1
ATOM 3789 C CA . LEU A 1 484 ? 1.254 -3.687 0.404 1.00 91.38 484 LEU A CA 1
ATOM 3790 C C . LEU A 1 484 ? 1.286 -4.941 -0.483 1.00 91.38 484 LEU A C 1
ATOM 3792 O O . LEU A 1 484 ? 2.209 -5.118 -1.279 1.00 91.38 484 LEU A O 1
ATOM 3796 N N . ALA A 1 485 ? 0.242 -5.773 -0.439 1.00 91.62 485 ALA A N 1
ATOM 3797 C CA . ALA A 1 485 ? 0.118 -6.918 -1.339 1.00 91.62 485 ALA A CA 1
ATOM 3798 C C . ALA A 1 485 ? -0.036 -6.495 -2.813 1.00 91.62 485 ALA A C 1
ATOM 3800 O O . ALA A 1 485 ? 0.535 -7.125 -3.707 1.00 91.62 485 ALA A O 1
ATOM 3801 N N . LEU A 1 486 ? -0.788 -5.424 -3.090 1.00 93.25 486 LEU A N 1
ATOM 3802 C CA . LEU A 1 486 ? -0.899 -4.848 -4.433 1.00 93.25 486 LEU A CA 1
ATOM 3803 C C . LEU A 1 486 ? 0.433 -4.276 -4.921 1.00 93.25 486 LEU A C 1
ATOM 3805 O O . LEU A 1 486 ? 0.744 -4.416 -6.101 1.00 93.25 486 LEU A O 1
ATOM 3809 N N . LEU A 1 487 ? 1.227 -3.686 -4.030 1.00 91.69 487 LEU A N 1
ATOM 3810 C CA . LEU A 1 487 ? 2.568 -3.197 -4.333 1.00 91.69 487 LEU A CA 1
ATOM 3811 C C . LEU A 1 487 ? 3.510 -4.341 -4.735 1.00 91.69 487 LEU A C 1
ATOM 3813 O O . LEU A 1 487 ? 4.148 -4.235 -5.782 1.00 91.69 487 LEU A O 1
ATOM 3817 N N . ASP A 1 488 ? 3.537 -5.458 -3.997 1.00 91.62 488 ASP A N 1
ATOM 3818 C CA . ASP A 1 488 ? 4.331 -6.647 -4.371 1.00 91.62 488 ASP A CA 1
ATOM 3819 C C . ASP A 1 488 ? 3.892 -7.206 -5.739 1.00 91.62 488 ASP A C 1
ATOM 3821 O O . ASP A 1 488 ? 4.726 -7.490 -6.602 1.00 91.62 488 ASP A O 1
ATOM 3825 N N . ARG A 1 489 ? 2.578 -7.281 -5.999 1.00 94.31 489 ARG A N 1
ATOM 3826 C CA . ARG A 1 489 ? 2.052 -7.707 -7.311 1.00 94.31 489 ARG A CA 1
ATOM 3827 C C . ARG A 1 489 ? 2.430 -6.744 -8.434 1.00 94.31 489 ARG A C 1
ATOM 3829 O O . ARG A 1 489 ? 2.796 -7.200 -9.515 1.00 94.31 489 ARG A O 1
ATOM 3836 N N . ALA A 1 490 ? 2.341 -5.437 -8.196 1.00 94.06 490 ALA A N 1
ATOM 3837 C CA . ALA A 1 490 ? 2.721 -4.420 -9.169 1.00 94.06 490 ALA A CA 1
ATOM 3838 C C . ALA A 1 490 ? 4.216 -4.500 -9.493 1.00 94.06 490 ALA A C 1
ATOM 3840 O O . ALA A 1 490 ? 4.571 -4.496 -10.667 1.00 94.06 490 ALA A O 1
ATOM 3841 N N . ALA A 1 491 ? 5.072 -4.684 -8.482 1.00 93.88 491 ALA A N 1
ATOM 3842 C CA . ALA A 1 491 ? 6.505 -4.880 -8.676 1.00 93.88 491 ALA A CA 1
ATOM 3843 C C . ALA A 1 491 ? 6.800 -6.119 -9.537 1.00 93.88 491 ALA A C 1
ATOM 3845 O O . ALA A 1 491 ? 7.557 -6.041 -10.503 1.00 93.88 491 ALA A O 1
ATOM 3846 N N . ARG A 1 492 ? 6.151 -7.258 -9.252 1.00 95.19 492 ARG A N 1
ATOM 3847 C CA . ARG A 1 492 ? 6.289 -8.489 -10.055 1.00 95.19 492 ARG A CA 1
ATOM 3848 C C . ARG A 1 492 ? 5.806 -8.313 -11.493 1.00 95.19 492 ARG A C 1
ATOM 3850 O O . ARG A 1 492 ? 6.436 -8.837 -12.407 1.00 95.19 492 ARG A O 1
ATOM 3857 N N . ARG A 1 493 ? 4.702 -7.589 -11.695 1.00 95.44 493 ARG A N 1
ATOM 3858 C CA . ARG A 1 493 ? 4.161 -7.308 -13.029 1.00 95.44 493 ARG A CA 1
ATOM 3859 C C . ARG A 1 493 ? 5.094 -6.401 -13.826 1.00 95.44 493 ARG A C 1
ATOM 3861 O O . ARG A 1 493 ? 5.491 -6.781 -14.919 1.00 95.44 493 ARG A O 1
ATOM 3868 N N . ALA A 1 494 ? 5.512 -5.275 -13.250 1.00 94.50 494 ALA A N 1
ATOM 3869 C CA . ALA A 1 494 ? 6.472 -4.370 -13.875 1.00 94.50 494 ALA A CA 1
ATOM 3870 C C . ALA A 1 494 ? 7.791 -5.090 -14.203 1.00 94.50 494 ALA A C 1
ATOM 3872 O O . ALA A 1 494 ? 8.357 -4.892 -15.275 1.00 94.50 494 ALA A O 1
ATOM 3873 N N . ARG A 1 495 ? 8.248 -5.992 -13.323 1.00 95.31 495 ARG A N 1
ATOM 3874 C CA . ARG A 1 495 ? 9.425 -6.841 -13.557 1.00 95.31 495 ARG A CA 1
ATOM 3875 C C . ARG A 1 495 ? 9.238 -7.740 -14.780 1.00 95.31 495 ARG A C 1
ATOM 3877 O O . ARG A 1 495 ? 10.154 -7.851 -15.588 1.00 95.31 495 ARG A O 1
ATOM 3884 N N . ALA A 1 496 ? 8.086 -8.395 -14.915 1.00 94.44 496 ALA A N 1
ATOM 3885 C CA . ALA A 1 496 ? 7.788 -9.236 -16.073 1.00 94.44 496 ALA A CA 1
ATOM 3886 C C . ALA A 1 496 ? 7.738 -8.409 -17.368 1.00 94.44 496 ALA A C 1
ATOM 3888 O O . ALA A 1 496 ? 8.417 -8.757 -18.332 1.00 94.44 496 ALA A O 1
ATOM 3889 N N . ASP A 1 497 ? 7.034 -7.274 -17.345 1.00 94.31 497 ASP A N 1
ATOM 3890 C CA . ASP A 1 497 ? 6.893 -6.377 -18.496 1.00 94.31 497 ASP A CA 1
ATOM 3891 C C . ASP A 1 497 ? 8.262 -5.848 -18.975 1.00 94.31 497 ASP A C 1
ATOM 3893 O O . ASP A 1 497 ? 8.544 -5.835 -20.175 1.00 94.31 497 ASP A O 1
ATOM 3897 N N . LEU A 1 498 ? 9.149 -5.471 -18.046 1.00 94.06 498 LEU A N 1
ATOM 3898 C CA . LEU A 1 498 ? 10.506 -5.015 -18.367 1.00 94.06 498 LEU A CA 1
ATOM 3899 C C . LEU A 1 498 ? 11.413 -6.153 -18.861 1.00 94.06 498 LEU A C 1
ATOM 3901 O O . LEU A 1 498 ? 12.225 -5.931 -19.757 1.00 94.06 498 LEU A O 1
ATOM 3905 N N . LYS A 1 499 ? 11.276 -7.379 -18.335 1.00 93.69 499 LYS A N 1
ATOM 3906 C CA . LYS A 1 499 ? 12.000 -8.550 -18.868 1.00 93.69 499 LYS A CA 1
ATOM 3907 C C . LYS A 1 499 ? 11.574 -8.864 -20.302 1.00 93.69 499 LYS A C 1
ATOM 3909 O O . LYS A 1 499 ? 12.430 -9.139 -21.140 1.00 93.69 499 LYS A O 1
ATOM 3914 N N . ASP A 1 500 ? 10.281 -8.786 -20.601 1.00 93.19 500 ASP A N 1
ATOM 3915 C CA . ASP A 1 500 ? 9.767 -8.980 -21.960 1.00 93.19 500 ASP A CA 1
ATOM 3916 C C . ASP A 1 500 ? 10.213 -7.865 -22.909 1.00 93.19 500 ASP A C 1
ATOM 3918 O O . ASP A 1 500 ? 10.535 -8.131 -24.067 1.00 93.19 500 ASP A O 1
ATOM 3922 N N . GLU A 1 501 ? 10.296 -6.624 -22.430 1.00 91.69 501 GLU A N 1
ATOM 3923 C CA . GLU A 1 501 ? 10.886 -5.528 -23.198 1.00 91.69 501 GLU A CA 1
ATOM 3924 C C . GLU A 1 501 ? 12.365 -5.780 -23.509 1.00 91.69 501 GLU A C 1
ATOM 3926 O O . GLU A 1 501 ? 12.759 -5.638 -24.665 1.00 91.69 501 GLU A O 1
ATOM 3931 N N . LEU A 1 502 ? 13.171 -6.201 -22.527 1.00 91.62 502 LEU A N 1
ATOM 3932 C CA . LEU A 1 502 ? 14.578 -6.532 -22.762 1.00 91.62 502 LEU A CA 1
ATOM 3933 C C . LEU A 1 502 ? 14.738 -7.659 -23.793 1.00 91.62 502 LEU A C 1
ATOM 3935 O O . LEU A 1 502 ? 15.567 -7.539 -24.693 1.00 91.62 502 LEU A O 1
ATOM 3939 N N . ARG A 1 503 ? 13.896 -8.698 -23.739 1.00 91.00 503 ARG A N 1
ATOM 3940 C CA . ARG A 1 503 ? 13.874 -9.761 -24.760 1.00 91.00 503 ARG A CA 1
ATOM 3941 C C . ARG A 1 503 ? 13.562 -9.215 -26.153 1.00 91.00 503 ARG A C 1
ATOM 3943 O O . ARG A 1 503 ? 14.250 -9.556 -27.106 1.00 91.00 503 ARG A O 1
ATOM 3950 N N . ARG A 1 504 ? 12.571 -8.321 -26.280 1.00 88.62 504 ARG A N 1
ATOM 3951 C CA . ARG A 1 504 ? 12.232 -7.660 -27.560 1.00 88.62 504 ARG A CA 1
ATOM 3952 C C . ARG A 1 504 ? 13.344 -6.749 -28.081 1.00 88.62 504 ARG A C 1
ATOM 3954 O O . ARG A 1 504 ? 13.402 -6.499 -29.279 1.00 88.62 504 ARG A O 1
ATOM 3961 N N . LEU A 1 505 ? 14.198 -6.232 -27.199 1.00 87.06 505 LEU A N 1
ATOM 3962 C CA . LEU A 1 505 ? 15.391 -5.475 -27.578 1.00 87.06 505 LEU A CA 1
ATOM 3963 C C . LEU A 1 505 ? 16.567 -6.377 -27.989 1.00 87.06 505 LEU A C 1
ATOM 3965 O O . LEU A 1 505 ? 17.577 -5.844 -28.435 1.00 87.06 505 LEU A O 1
ATOM 3969 N N . GLY A 1 506 ? 16.443 -7.703 -27.866 1.00 85.44 506 GLY A N 1
ATOM 3970 C CA . GLY A 1 506 ? 17.481 -8.666 -28.237 1.00 85.44 506 GLY A CA 1
ATOM 3971 C C . GLY A 1 506 ? 18.360 -9.136 -27.076 1.00 85.44 506 GLY A C 1
ATOM 3972 O O . GLY A 1 506 ? 19.432 -9.676 -27.324 1.00 85.44 506 GLY A O 1
ATOM 3973 N N . VAL A 1 507 ? 17.946 -8.936 -25.819 1.00 87.81 507 VAL A N 1
ATOM 3974 C CA . VAL A 1 507 ? 18.673 -9.466 -24.653 1.00 87.81 507 VAL A CA 1
ATOM 3975 C C . VAL A 1 507 ? 18.289 -10.929 -24.415 1.00 87.81 507 VAL A C 1
ATOM 3977 O O . VAL A 1 507 ? 17.125 -11.221 -24.126 1.00 87.81 507 VAL A O 1
ATOM 3980 N N . VAL A 1 508 ? 19.264 -11.837 -24.484 1.00 84.56 508 VAL A N 1
ATOM 3981 C CA . VAL A 1 508 ? 19.096 -13.283 -24.236 1.00 84.56 508 VAL A CA 1
ATOM 3982 C C . VAL A 1 508 ? 20.034 -13.689 -23.104 1.00 84.56 508 VAL A C 1
ATOM 3984 O O . VAL A 1 508 ? 21.206 -13.353 -23.157 1.00 84.56 508 VAL A O 1
ATOM 3987 N N . ASP A 1 509 ? 19.533 -14.353 -22.058 1.00 82.75 509 ASP A N 1
ATOM 3988 C CA . ASP A 1 509 ? 20.341 -14.805 -20.906 1.00 82.75 509 ASP A CA 1
ATOM 3989 C C . ASP A 1 509 ? 21.285 -13.727 -20.316 1.00 82.75 509 ASP A C 1
ATOM 3991 O O . ASP A 1 509 ? 22.452 -13.978 -20.030 1.00 82.75 509 ASP A O 1
ATOM 3995 N N . ASP A 1 510 ? 20.774 -12.499 -20.140 1.00 81.19 510 ASP A N 1
ATOM 3996 C CA . ASP A 1 510 ? 21.529 -11.313 -19.685 1.00 81.19 510 ASP A CA 1
ATOM 3997 C C . ASP A 1 510 ? 22.680 -10.860 -20.620 1.00 81.19 510 ASP A C 1
ATOM 3999 O O . ASP A 1 510 ? 23.533 -10.056 -20.225 1.00 81.19 510 ASP A O 1
ATOM 4003 N N . ASP A 1 511 ? 22.717 -11.323 -21.872 1.00 85.81 511 ASP A N 1
ATOM 4004 C CA . ASP A 1 511 ? 23.595 -10.814 -22.932 1.00 85.81 511 ASP A CA 1
ATOM 4005 C C . ASP A 1 511 ? 22.947 -9.644 -23.696 1.00 85.81 511 ASP A C 1
ATOM 4007 O O . ASP A 1 511 ? 21.958 -9.849 -24.404 1.00 85.81 511 ASP A O 1
ATOM 4011 N N . PRO A 1 512 ? 23.473 -8.405 -23.577 1.00 86.75 512 PRO A N 1
ATOM 4012 C CA . PRO A 1 512 ? 22.935 -7.243 -24.275 1.00 86.75 512 PRO A CA 1
ATOM 4013 C C . PRO A 1 512 ? 23.435 -7.099 -25.719 1.00 86.75 512 PRO A C 1
ATOM 4015 O O . PRO A 1 512 ? 23.102 -6.104 -26.363 1.00 86.75 512 PRO A O 1
ATOM 4018 N N . SER A 1 513 ? 24.207 -8.051 -26.252 1.00 83.81 513 SER A N 1
ATOM 4019 C CA . SER A 1 513 ? 24.759 -7.979 -27.614 1.00 83.81 513 SER A CA 1
ATOM 4020 C C . SER A 1 513 ? 23.690 -7.738 -28.691 1.00 83.81 513 SER A C 1
ATOM 4022 O O . SER A 1 513 ? 23.911 -6.959 -29.620 1.00 83.81 513 SER A O 1
ATOM 4024 N N . GLY A 1 514 ? 22.488 -8.307 -28.538 1.00 82.06 514 GLY A N 1
ATOM 4025 C CA . GLY A 1 514 ? 21.383 -8.087 -29.478 1.00 82.06 514 GLY A CA 1
ATOM 4026 C C . GLY A 1 514 ? 20.837 -6.652 -29.497 1.00 82.06 514 GLY A C 1
ATOM 4027 O O . GLY A 1 514 ? 20.334 -6.213 -30.533 1.00 82.06 514 GLY A O 1
ATOM 4028 N N . VAL A 1 515 ? 21.020 -5.873 -28.419 1.00 84.81 515 VAL A N 1
ATOM 4029 C CA . VAL A 1 515 ? 20.609 -4.453 -28.345 1.00 84.81 515 VAL A CA 1
ATOM 4030 C C . VAL A 1 515 ? 21.353 -3.607 -29.374 1.00 84.81 515 VAL A C 1
ATOM 4032 O O . VAL A 1 515 ? 20.792 -2.637 -29.890 1.00 84.81 515 VAL A O 1
ATOM 4035 N N . LEU A 1 516 ? 22.597 -3.983 -29.689 1.00 83.69 516 LEU A N 1
ATOM 4036 C CA . LEU A 1 516 ? 23.464 -3.260 -30.616 1.00 83.69 516 LEU A CA 1
ATOM 4037 C C . LEU A 1 516 ? 23.095 -3.472 -32.086 1.00 83.69 516 LEU A C 1
ATOM 4039 O O . LEU A 1 516 ? 23.465 -2.631 -32.896 1.00 83.69 516 LEU A O 1
ATOM 4043 N N . GLY A 1 517 ? 22.300 -4.496 -32.422 1.00 68.81 517 GLY A N 1
ATOM 4044 C CA . GLY A 1 517 ? 21.739 -4.647 -33.770 1.00 68.81 517 GLY A CA 1
ATOM 4045 C C . GLY A 1 517 ? 22.164 -5.891 -34.548 1.00 68.81 517 GLY A C 1
ATOM 4046 O O . GLY A 1 517 ? 22.313 -5.813 -35.757 1.00 68.81 517 GLY A O 1
ATOM 4047 N N . ALA A 1 518 ? 22.293 -7.053 -33.907 1.00 58.75 518 ALA A N 1
ATOM 4048 C CA . ALA A 1 518 ? 22.423 -8.337 -34.613 1.00 58.75 518 ALA A CA 1
ATOM 4049 C C . ALA A 1 518 ? 21.052 -8.970 -34.969 1.00 58.75 518 ALA A C 1
ATOM 4051 O O . ALA A 1 518 ? 20.890 -10.184 -34.874 1.00 58.75 518 ALA A O 1
ATOM 4052 N N . GLY A 1 519 ? 20.040 -8.148 -35.274 1.00 55.50 519 GLY A N 1
ATOM 4053 C CA . GLY A 1 519 ? 18.665 -8.591 -35.557 1.00 55.50 519 GLY A CA 1
ATOM 4054 C C . GLY A 1 519 ? 18.364 -8.726 -37.053 1.00 55.50 519 GLY A C 1
ATOM 4055 O O . GLY A 1 519 ? 19.210 -8.394 -37.874 1.00 55.50 519 GLY A O 1
ATOM 4056 N N . ASP A 1 520 ? 17.141 -9.154 -37.383 1.00 53.94 520 ASP A N 1
ATOM 4057 C CA . ASP A 1 520 ? 16.615 -9.496 -38.726 1.00 53.94 520 ASP A CA 1
ATOM 4058 C C . ASP A 1 520 ? 16.736 -8.406 -39.833 1.00 53.94 520 ASP A C 1
ATOM 4060 O O . ASP A 1 520 ? 16.238 -8.589 -40.943 1.00 53.94 520 ASP A O 1
ATOM 4064 N N . GLU A 1 521 ? 17.370 -7.258 -39.565 1.00 60.44 521 GLU A N 1
ATOM 4065 C CA . GLU A 1 521 ? 17.582 -6.152 -40.509 1.00 60.44 521 GLU A CA 1
ATOM 4066 C C . GLU A 1 521 ? 18.897 -6.360 -41.293 1.00 60.44 521 GLU A C 1
ATOM 4068 O O . GLU A 1 521 ? 19.979 -6.041 -40.807 1.00 60.44 521 GLU A O 1
ATOM 4073 N N . SER A 1 522 ? 18.835 -6.857 -42.534 1.00 62.34 522 SER A N 1
ATOM 4074 C CA . SER A 1 522 ? 20.035 -7.230 -43.317 1.00 62.34 522 SER A CA 1
ATOM 4075 C C . SER A 1 522 ? 20.928 -6.056 -43.771 1.00 62.34 522 SER A C 1
ATOM 4077 O O . SER A 1 522 ? 22.063 -6.274 -44.198 1.00 62.34 522 SER A O 1
ATOM 4079 N N . LEU A 1 523 ? 20.450 -4.808 -43.662 1.00 66.88 523 LEU A N 1
ATOM 4080 C CA . LEU A 1 523 ? 21.125 -3.588 -44.148 1.00 66.88 523 LEU A CA 1
ATOM 4081 C C . LEU A 1 523 ? 21.427 -2.552 -43.052 1.00 66.88 523 LEU A C 1
ATOM 4083 O O . LEU A 1 523 ? 21.776 -1.404 -43.362 1.00 66.88 523 LEU A O 1
ATOM 4087 N N . VAL A 1 524 ? 21.270 -2.941 -41.785 1.00 75.31 524 VAL A N 1
ATOM 4088 C CA . VAL A 1 524 ? 21.694 -2.157 -40.621 1.00 75.31 524 VAL A CA 1
ATOM 4089 C C . VAL A 1 524 ? 22.672 -2.990 -39.819 1.00 75.31 524 VAL A C 1
ATOM 4091 O O . VAL A 1 524 ? 22.348 -4.085 -39.376 1.00 75.31 524 VAL A O 1
ATOM 4094 N N . GLU A 1 525 ? 23.876 -2.466 -39.624 1.00 81.06 525 GLU A N 1
ATOM 4095 C CA . GLU A 1 525 ? 24.912 -3.160 -38.866 1.00 81.06 525 GLU A CA 1
ATOM 4096 C C . GLU A 1 525 ? 25.264 -2.417 -37.577 1.00 81.06 525 GLU A C 1
ATOM 4098 O O . GLU A 1 525 ? 25.230 -1.184 -37.535 1.00 81.06 525 GLU A O 1
ATOM 4103 N N . PRO A 1 526 ? 25.653 -3.132 -36.512 1.00 84.31 526 PRO A N 1
ATOM 4104 C CA . PRO A 1 526 ? 26.192 -2.483 -35.334 1.00 84.31 526 PRO A CA 1
ATOM 4105 C C . PRO A 1 526 ? 27.548 -1.846 -35.670 1.00 84.31 526 PRO A C 1
ATOM 4107 O O . PRO A 1 526 ? 28.438 -2.490 -36.235 1.00 84.31 526 PRO A O 1
ATOM 4110 N N . LEU A 1 527 ? 27.744 -0.590 -35.256 1.00 83.81 527 LEU A N 1
ATOM 4111 C CA . LEU A 1 527 ? 29.060 0.072 -35.321 1.00 83.81 527 LEU A CA 1
ATOM 4112 C C . LEU A 1 527 ? 30.112 -0.575 -34.410 1.00 83.81 527 LEU A C 1
ATOM 4114 O O . LEU A 1 527 ? 31.306 -0.319 -34.558 1.00 83.81 527 LEU A O 1
ATOM 4118 N N . VAL A 1 528 ? 29.676 -1.403 -33.464 1.00 83.31 528 VAL A N 1
ATOM 4119 C CA . VAL A 1 528 ? 30.534 -2.093 -32.503 1.00 83.31 528 VAL A CA 1
ATOM 4120 C C . VAL A 1 528 ? 30.459 -3.596 -32.756 1.00 83.31 528 VAL A C 1
ATOM 4122 O O . VAL A 1 528 ? 29.397 -4.128 -33.064 1.00 83.31 528 VAL A O 1
ATOM 4125 N N . GLY A 1 529 ? 31.593 -4.284 -32.636 1.00 76.88 529 GLY A N 1
ATOM 4126 C CA . GLY A 1 529 ? 31.656 -5.741 -32.742 1.00 76.88 529 GLY A CA 1
ATOM 4127 C C . GLY A 1 529 ? 31.002 -6.475 -31.554 1.00 76.88 529 GLY A C 1
ATOM 4128 O O . GLY A 1 529 ? 30.447 -5.837 -30.657 1.00 76.88 529 GLY A O 1
ATOM 4129 N N . PRO A 1 530 ? 31.112 -7.816 -31.499 1.00 76.06 530 PRO A N 1
ATOM 4130 C CA . PRO A 1 530 ? 30.500 -8.643 -30.449 1.00 76.06 530 PRO A CA 1
ATOM 4131 C C . PRO A 1 530 ? 30.978 -8.287 -29.029 1.00 76.06 530 PRO A C 1
ATOM 4133 O O . PRO A 1 530 ? 30.209 -8.376 -28.079 1.00 76.06 530 PRO A O 1
ATOM 4136 N N . GLU A 1 531 ? 32.202 -7.769 -28.884 1.00 80.19 531 GLU A N 1
ATOM 4137 C CA . GLU A 1 531 ? 32.738 -7.247 -27.613 1.00 80.19 531 GLU A CA 1
ATOM 4138 C C . GLU A 1 531 ? 31.923 -6.070 -27.037 1.00 80.19 531 GLU A C 1
ATOM 4140 O O . GLU A 1 531 ? 32.046 -5.728 -25.859 1.00 80.19 531 GLU A O 1
ATOM 4145 N N . GLY A 1 532 ? 31.086 -5.424 -27.856 1.00 82.62 532 GLY A N 1
ATOM 4146 C CA . GLY A 1 532 ? 30.215 -4.334 -27.428 1.00 82.62 532 GLY A CA 1
ATOM 4147 C C . GLY A 1 532 ? 29.227 -4.752 -26.339 1.00 82.62 532 GLY A C 1
ATOM 4148 O O . GLY A 1 532 ? 28.945 -3.947 -25.453 1.00 82.62 532 GLY A O 1
ATOM 4149 N N . GLY A 1 533 ? 28.751 -6.003 -26.352 1.00 84.75 533 GLY A N 1
ATOM 4150 C CA . GLY A 1 533 ? 27.853 -6.524 -25.319 1.00 84.75 533 GLY A CA 1
ATOM 4151 C C . GLY A 1 533 ? 28.511 -6.571 -23.937 1.00 84.75 533 GLY A C 1
ATOM 4152 O O . GLY A 1 533 ? 27.945 -6.085 -22.955 1.00 84.75 533 GLY A O 1
ATOM 4153 N N . ASP A 1 534 ? 29.749 -7.060 -23.865 1.00 86.44 534 ASP A N 1
ATOM 4154 C CA . ASP A 1 534 ? 30.514 -7.102 -22.615 1.00 86.44 534 ASP A CA 1
ATOM 4155 C C . ASP A 1 534 ? 30.845 -5.699 -22.100 1.00 86.44 534 ASP A C 1
ATOM 4157 O O . ASP A 1 534 ? 30.728 -5.433 -20.900 1.00 86.44 534 ASP A O 1
ATOM 4161 N N . ARG A 1 535 ? 31.169 -4.762 -23.003 1.00 87.38 535 ARG A N 1
ATOM 4162 C CA . ARG A 1 535 ? 31.369 -3.351 -22.640 1.00 87.38 535 ARG A CA 1
ATOM 4163 C C . ARG A 1 535 ? 30.090 -2.729 -22.089 1.00 87.38 535 ARG A C 1
ATOM 4165 O O . ARG A 1 535 ? 30.146 -2.104 -21.037 1.00 87.38 535 ARG A O 1
ATOM 4172 N N . LEU A 1 536 ? 28.938 -2.952 -22.729 1.00 88.19 536 LEU A N 1
ATOM 4173 C CA . LEU A 1 536 ? 27.643 -2.486 -22.222 1.00 88.19 536 LEU A CA 1
ATOM 4174 C C . LEU A 1 536 ? 27.326 -3.042 -20.830 1.00 88.19 536 LEU A C 1
ATOM 4176 O O . LEU A 1 536 ? 26.787 -2.322 -19.990 1.00 88.19 536 LEU A O 1
ATOM 4180 N N . ARG A 1 537 ? 27.659 -4.311 -20.573 1.00 86.62 537 ARG A N 1
ATOM 4181 C CA . ARG A 1 537 ? 27.486 -4.934 -19.255 1.00 86.62 537 ARG A CA 1
ATOM 4182 C C . ARG A 1 537 ? 28.412 -4.300 -18.210 1.00 86.62 537 ARG A C 1
ATOM 4184 O O . ARG A 1 537 ? 27.983 -4.074 -17.082 1.00 86.62 537 ARG A O 1
ATOM 4191 N N . ALA A 1 538 ? 29.647 -3.971 -18.587 1.00 89.12 538 ALA A N 1
ATOM 4192 C CA . ALA A 1 538 ? 30.624 -3.335 -17.705 1.00 89.12 538 ALA A CA 1
ATOM 4193 C C . ALA A 1 538 ? 30.250 -1.895 -17.297 1.00 89.12 538 ALA A C 1
ATOM 4195 O O . ALA A 1 538 ? 30.663 -1.452 -16.228 1.00 89.12 538 ALA A O 1
ATOM 4196 N N . LEU A 1 539 ? 29.441 -1.183 -18.095 1.00 90.50 539 LEU A N 1
ATOM 4197 C CA . LEU A 1 539 ? 28.974 0.180 -17.783 1.00 90.50 539 LEU A CA 1
ATOM 4198 C C . LEU A 1 539 ? 28.036 0.253 -16.570 1.00 90.50 539 LEU A C 1
ATOM 4200 O O . LEU A 1 539 ? 27.862 1.328 -16.003 1.00 90.50 539 LEU A O 1
ATOM 4204 N N . LEU A 1 540 ? 27.423 -0.867 -16.176 1.00 90.31 540 LEU A N 1
ATOM 4205 C CA . LEU A 1 540 ? 26.583 -0.971 -14.982 1.00 90.31 540 LEU A CA 1
ATOM 4206 C C . LEU A 1 540 ? 27.200 -1.987 -14.011 1.00 90.31 540 LEU A C 1
ATOM 4208 O O . LEU A 1 540 ? 26.719 -3.120 -13.907 1.00 90.31 540 LEU A O 1
ATOM 4212 N N . PRO A 1 541 ? 28.267 -1.615 -13.281 1.00 89.44 541 PRO A N 1
ATOM 4213 C CA . PRO A 1 541 ? 28.980 -2.551 -12.424 1.00 89.44 541 PRO A CA 1
ATOM 4214 C C . PRO A 1 541 ? 28.084 -3.045 -11.282 1.00 89.44 541 PRO A C 1
ATOM 4216 O O . PRO A 1 541 ? 27.253 -2.306 -10.738 1.00 89.44 541 PRO A O 1
ATOM 4219 N N . SER A 1 542 ? 28.265 -4.312 -10.899 1.00 87.88 542 SER A N 1
ATOM 4220 C CA . SER A 1 542 ? 27.501 -4.954 -9.823 1.00 87.88 542 SER A CA 1
ATOM 4221 C C . SER A 1 542 ? 27.818 -4.381 -8.438 1.00 87.88 542 SER A C 1
ATOM 4223 O O . SER A 1 542 ? 26.951 -4.403 -7.566 1.00 87.88 542 SER A O 1
ATOM 4225 N N . SER A 1 543 ? 29.017 -3.820 -8.245 1.00 90.12 543 SER A N 1
ATOM 4226 C CA . SER A 1 543 ? 29.453 -3.165 -7.002 1.00 90.12 543 SER A CA 1
ATOM 4227 C C . SER A 1 543 ? 28.593 -1.955 -6.629 1.00 90.12 543 SER A C 1
ATOM 4229 O O . SER A 1 543 ? 28.335 -1.722 -5.451 1.00 90.12 543 SER A O 1
ATOM 4231 N N . GLU A 1 544 ? 28.102 -1.213 -7.621 1.00 91.56 544 GLU A N 1
ATOM 4232 C CA . GLU A 1 544 ? 27.288 -0.006 -7.429 1.00 91.56 544 GLU A CA 1
ATOM 4233 C C . GLU A 1 544 ? 25.781 -0.289 -7.401 1.00 91.56 544 GLU A C 1
ATOM 4235 O O . GLU A 1 544 ? 24.986 0.604 -7.107 1.00 91.56 544 GLU A O 1
ATOM 4240 N N . ARG A 1 545 ? 25.368 -1.538 -7.665 1.00 92.06 545 ARG A N 1
ATOM 4241 C CA . ARG A 1 545 ? 23.954 -1.934 -7.730 1.00 92.06 545 ARG A CA 1
ATOM 4242 C C . ARG A 1 545 ? 23.185 -1.516 -6.479 1.00 92.06 545 ARG A C 1
ATOM 4244 O O . ARG A 1 545 ? 22.087 -0.985 -6.589 1.00 92.06 545 ARG A O 1
ATOM 4251 N N . ARG A 1 546 ? 23.743 -1.742 -5.284 1.00 91.69 546 ARG A N 1
ATOM 4252 C CA . ARG A 1 546 ? 23.055 -1.407 -4.025 1.00 91.69 546 ARG A CA 1
ATOM 4253 C C . ARG A 1 546 ? 22.798 0.096 -3.907 1.00 91.69 546 ARG A C 1
ATOM 4255 O O . ARG A 1 546 ? 21.696 0.473 -3.530 1.00 91.69 546 ARG A O 1
ATOM 4262 N N . THR A 1 547 ? 23.779 0.924 -4.254 1.00 92.69 547 THR A N 1
ATOM 4263 C CA . THR A 1 547 ? 23.656 2.387 -4.221 1.00 92.69 547 THR A CA 1
ATOM 4264 C C . THR A 1 547 ? 22.589 2.861 -5.202 1.00 92.69 547 THR A C 1
ATOM 4266 O O . THR A 1 547 ? 21.643 3.511 -4.775 1.00 92.69 547 THR A O 1
ATOM 4269 N N . ARG A 1 548 ? 22.641 2.406 -6.467 1.00 94.25 548 ARG A N 1
ATOM 4270 C CA . ARG A 1 548 ? 21.607 2.716 -7.474 1.00 94.25 548 ARG A CA 1
ATOM 4271 C C . ARG A 1 548 ? 20.204 2.358 -6.992 1.00 94.25 548 ARG A C 1
ATOM 4273 O O . ARG A 1 548 ? 19.265 3.118 -7.192 1.00 94.25 548 ARG A O 1
ATOM 4280 N N . VAL A 1 549 ? 20.049 1.193 -6.362 1.00 94.19 549 VAL A N 1
ATOM 4281 C CA . VAL A 1 549 ? 18.744 0.752 -5.861 1.00 94.19 549 VAL A CA 1
ATOM 4282 C C . VAL A 1 549 ? 18.217 1.679 -4.768 1.00 94.19 549 VAL A C 1
ATOM 4284 O O . VAL A 1 549 ? 17.048 2.055 -4.814 1.00 94.19 549 VAL A O 1
ATOM 4287 N N . LEU A 1 550 ? 19.057 2.051 -3.802 1.00 93.50 550 LEU A N 1
ATOM 4288 C CA . LEU A 1 550 ? 18.664 2.948 -2.713 1.00 93.50 550 LEU A CA 1
ATOM 4289 C C . LEU A 1 550 ? 18.327 4.350 -3.228 1.00 93.50 550 LEU A C 1
ATOM 4291 O O . LEU A 1 550 ? 17.301 4.903 -2.838 1.00 93.50 550 LEU A O 1
ATOM 4295 N N . ASP A 1 551 ? 19.136 4.884 -4.141 1.00 93.69 551 ASP A N 1
ATOM 4296 C CA . ASP A 1 551 ? 18.938 6.216 -4.710 1.00 93.69 551 ASP A CA 1
ATOM 4297 C C . ASP A 1 551 ? 17.643 6.280 -5.530 1.00 93.69 551 ASP A C 1
ATOM 4299 O O . ASP A 1 551 ? 16.803 7.140 -5.273 1.00 93.69 551 ASP A O 1
ATOM 4303 N N . VAL A 1 552 ? 17.394 5.307 -6.419 1.00 93.56 552 VAL A N 1
ATOM 4304 C CA . VAL A 1 552 ? 16.145 5.246 -7.205 1.00 93.56 552 VAL A CA 1
ATOM 4305 C C . VAL A 1 552 ? 14.918 5.115 -6.300 1.00 93.56 552 VAL A C 1
ATOM 4307 O O . VAL A 1 552 ? 13.901 5.770 -6.544 1.00 93.56 552 VAL A O 1
ATOM 4310 N N . LEU A 1 553 ? 14.980 4.288 -5.250 1.00 93.00 553 LEU A N 1
ATOM 4311 C CA . LEU A 1 553 ? 13.887 4.191 -4.277 1.00 93.00 553 LEU A CA 1
ATOM 4312 C C . LEU A 1 553 ? 13.693 5.511 -3.513 1.00 93.00 553 LEU A C 1
ATOM 4314 O O . LEU A 1 553 ? 12.550 5.903 -3.269 1.00 93.00 553 LEU A O 1
ATOM 4318 N N . GLY A 1 554 ? 14.780 6.218 -3.194 1.00 91.62 554 GLY A N 1
ATOM 4319 C CA . GLY A 1 554 ? 14.770 7.571 -2.640 1.00 91.62 554 GLY A CA 1
ATOM 4320 C C . GLY A 1 554 ? 14.065 8.571 -3.553 1.00 91.62 554 GLY A C 1
ATOM 4321 O O . GLY A 1 554 ? 13.124 9.232 -3.117 1.00 91.62 554 GLY A O 1
ATOM 4322 N N . THR A 1 555 ? 14.440 8.621 -4.831 1.00 91.62 555 THR A N 1
ATOM 4323 C CA . THR A 1 555 ? 13.824 9.474 -5.860 1.00 91.62 555 THR A CA 1
ATOM 4324 C C . THR A 1 555 ? 12.334 9.174 -6.040 1.00 91.62 555 THR A C 1
ATOM 4326 O O . THR A 1 555 ? 11.512 10.085 -6.149 1.00 91.62 555 THR A O 1
ATOM 4329 N N . LEU A 1 556 ? 11.937 7.898 -6.025 1.00 90.25 556 LEU A N 1
ATOM 4330 C CA . LEU A 1 556 ? 10.521 7.519 -6.065 1.00 90.25 556 LEU A CA 1
ATOM 4331 C C . LEU A 1 556 ? 9.767 7.995 -4.815 1.00 90.25 556 LEU A C 1
ATOM 4333 O O . LEU A 1 556 ? 8.629 8.460 -4.918 1.00 90.25 556 LEU A O 1
ATOM 4337 N N . ALA A 1 557 ? 10.393 7.915 -3.641 1.00 89.62 557 ALA A N 1
ATOM 4338 C CA . ALA A 1 557 ? 9.797 8.370 -2.392 1.00 89.62 557 ALA A CA 1
ATOM 4339 C C . ALA A 1 557 ? 9.553 9.888 -2.394 1.00 89.62 557 ALA A C 1
ATOM 4341 O O . ALA A 1 557 ? 8.460 10.331 -2.028 1.00 89.62 557 ALA A O 1
ATOM 4342 N N . THR A 1 558 ? 10.553 10.669 -2.815 1.00 89.06 558 THR A N 1
ATOM 4343 C CA . THR A 1 558 ? 10.575 12.134 -2.707 1.00 89.06 558 THR A CA 1
ATOM 4344 C C . THR A 1 558 ? 9.988 12.827 -3.934 1.00 89.06 558 THR A C 1
ATOM 4346 O O . THR A 1 558 ? 8.984 13.526 -3.815 1.00 89.06 558 THR A O 1
ATOM 4349 N N . GLU A 1 559 ? 10.562 12.620 -5.118 1.00 85.62 559 GLU A N 1
ATOM 4350 C CA . GLU A 1 559 ? 10.214 13.360 -6.338 1.00 85.62 559 GLU A CA 1
ATOM 4351 C C . GLU A 1 559 ? 8.901 12.885 -6.957 1.00 85.62 559 GLU A C 1
ATOM 4353 O O . GLU A 1 559 ? 8.110 13.692 -7.444 1.00 85.62 559 GLU A O 1
ATOM 4358 N N . SER A 1 560 ? 8.631 11.576 -6.906 1.00 83.94 560 SER A N 1
ATOM 4359 C CA . SER A 1 560 ? 7.338 11.030 -7.353 1.00 83.94 560 SER A CA 1
ATOM 4360 C C . SER A 1 560 ? 6.254 11.111 -6.267 1.00 83.94 560 SER A C 1
ATOM 4362 O O . SER A 1 560 ? 5.085 10.833 -6.536 1.00 83.94 560 SER A O 1
ATOM 4364 N N . GLY A 1 561 ? 6.616 11.515 -5.043 1.00 84.75 561 GLY A N 1
ATOM 4365 C CA . GLY A 1 561 ? 5.689 11.717 -3.927 1.00 84.75 561 GLY A CA 1
ATOM 4366 C C . GLY A 1 561 ? 5.086 10.431 -3.354 1.00 84.75 561 GLY A C 1
ATOM 4367 O O . GLY A 1 561 ? 4.091 10.493 -2.621 1.00 84.75 561 GLY A O 1
ATOM 4368 N N . PHE A 1 562 ? 5.655 9.257 -3.657 1.00 86.06 562 PHE A N 1
ATOM 4369 C CA . PHE A 1 562 ? 5.103 7.987 -3.179 1.00 86.06 562 PHE A CA 1
ATOM 4370 C C . PHE A 1 562 ? 5.177 7.839 -1.659 1.00 86.06 562 PHE A C 1
ATOM 4372 O O . PHE A 1 562 ? 4.315 7.169 -1.093 1.00 86.06 562 PHE A O 1
ATOM 4379 N N . ALA A 1 563 ? 6.088 8.549 -0.982 1.00 85.88 563 ALA A N 1
ATOM 4380 C CA . ALA A 1 563 ? 6.117 8.596 0.479 1.00 85.88 563 ALA A CA 1
ATOM 4381 C C . ALA A 1 563 ? 4.779 9.047 1.095 1.00 85.88 563 ALA A C 1
ATOM 4383 O O . ALA A 1 563 ? 4.414 8.596 2.176 1.00 85.88 563 ALA A O 1
ATOM 4384 N N . GLN A 1 564 ? 4.025 9.898 0.392 1.00 86.19 564 GLN A N 1
ATOM 4385 C CA . GLN A 1 564 ? 2.739 10.430 0.856 1.00 86.19 564 GLN A CA 1
ATOM 4386 C C . GLN A 1 564 ? 1.542 9.733 0.196 1.00 86.19 564 GLN A C 1
ATOM 4388 O O . GLN A 1 564 ? 0.491 9.583 0.815 1.00 86.19 564 GLN A O 1
ATOM 4393 N N . ARG A 1 565 ? 1.693 9.290 -1.059 1.00 89.31 565 ARG A N 1
ATOM 4394 C CA . ARG A 1 565 ? 0.579 8.828 -1.906 1.00 89.31 565 ARG A CA 1
ATOM 4395 C C . ARG A 1 565 ? 0.435 7.317 -2.033 1.00 89.31 565 ARG A C 1
ATOM 4397 O O . ARG A 1 565 ? -0.540 6.876 -2.634 1.00 89.31 565 ARG A O 1
ATOM 4404 N N . TRP A 1 566 ? 1.335 6.502 -1.474 1.00 88.94 566 TRP A N 1
ATOM 4405 C CA . TRP A 1 566 ? 1.331 5.046 -1.713 1.00 88.94 566 TRP A CA 1
ATOM 4406 C C . TRP A 1 566 ? 0.019 4.325 -1.318 1.00 88.94 566 TRP A C 1
ATOM 4408 O O . TRP A 1 566 ? -0.289 3.250 -1.839 1.00 88.94 566 TRP A O 1
ATOM 4418 N N . ARG A 1 567 ? -0.786 4.910 -0.414 1.00 88.56 567 ARG A N 1
ATOM 4419 C CA . ARG A 1 567 ? -2.122 4.396 -0.038 1.00 88.56 567 ARG A CA 1
ATOM 4420 C C . ARG A 1 567 ? -3.211 4.692 -1.078 1.00 88.56 567 ARG A C 1
ATOM 4422 O O . ARG A 1 567 ? -4.240 4.002 -1.118 1.00 88.56 567 ARG A O 1
ATOM 4429 N N . GLU A 1 568 ? -3.002 5.702 -1.912 1.00 89.25 568 GLU A N 1
ATOM 4430 C CA . GLU A 1 568 ? -3.891 6.117 -3.000 1.00 89.25 568 GLU A CA 1
ATOM 4431 C C . GLU A 1 568 ? -3.458 5.467 -4.317 1.00 89.25 568 GLU A C 1
ATOM 4433 O O . GLU A 1 568 ? -4.280 4.844 -4.995 1.00 89.25 568 GLU A O 1
ATOM 4438 N N . GLU A 1 569 ? -2.157 5.512 -4.610 1.00 87.19 569 GLU A N 1
ATOM 4439 C CA . GLU A 1 569 ? -1.541 5.049 -5.852 1.00 87.19 569 GLU A CA 1
ATOM 4440 C C . GLU A 1 569 ? -0.403 4.066 -5.591 1.00 87.19 569 GLU A C 1
ATOM 4442 O O . GLU A 1 569 ? 0.460 4.294 -4.751 1.00 87.19 569 GLU A O 1
ATOM 4447 N N . VAL A 1 570 ? -0.374 2.963 -6.341 1.00 86.12 570 VAL A N 1
ATOM 4448 C CA . VAL A 1 570 ? 0.614 1.899 -6.132 1.00 86.12 570 VAL A CA 1
ATOM 4449 C C . VAL A 1 570 ? 1.938 2.259 -6.837 1.00 86.12 570 VAL A C 1
ATOM 4451 O O . VAL A 1 570 ? 1.939 2.318 -8.070 1.00 86.12 570 VAL A O 1
ATOM 4454 N N . PRO A 1 571 ? 3.072 2.413 -6.117 1.00 82.06 571 PRO A N 1
ATOM 4455 C CA . PRO A 1 571 ? 4.319 2.982 -6.653 1.00 82.06 571 PRO A CA 1
ATOM 4456 C C . PRO A 1 571 ? 4.850 2.350 -7.944 1.00 82.06 571 PRO A C 1
ATOM 4458 O O . PRO A 1 571 ? 5.306 3.043 -8.845 1.00 82.06 571 PRO A O 1
ATOM 4461 N N . PHE A 1 572 ? 4.750 1.026 -8.071 1.00 88.50 572 PHE A N 1
ATOM 4462 C CA . PHE A 1 572 ? 5.315 0.289 -9.207 1.00 88.50 572 PHE A CA 1
ATOM 4463 C C . PHE A 1 572 ? 4.354 0.096 -10.386 1.00 88.50 572 PHE A C 1
ATOM 4465 O O . PHE A 1 572 ? 4.692 -0.598 -11.340 1.00 88.50 572 PHE A O 1
ATOM 4472 N N . THR A 1 573 ? 3.153 0.681 -10.341 1.00 88.06 573 THR A N 1
ATOM 4473 C CA . THR A 1 573 ? 2.234 0.630 -11.492 1.00 88.06 573 THR A CA 1
ATOM 4474 C C . THR A 1 573 ? 2.584 1.635 -12.590 1.00 88.06 573 THR A C 1
ATOM 4476 O O . THR A 1 573 ? 2.335 1.347 -13.760 1.00 88.06 573 THR A O 1
ATOM 4479 N N . ASP A 1 574 ? 3.205 2.770 -12.254 1.00 88.12 574 ASP A N 1
ATOM 4480 C CA . ASP A 1 574 ? 3.685 3.739 -13.243 1.00 88.12 574 ASP A CA 1
ATOM 4481 C C . ASP A 1 574 ? 5.130 3.416 -13.659 1.00 88.12 574 ASP A C 1
ATOM 4483 O O . ASP A 1 574 ? 6.110 3.907 -13.094 1.00 88.12 574 ASP A O 1
ATOM 4487 N N . VAL A 1 575 ? 5.265 2.594 -14.702 1.00 88.25 575 VAL A N 1
ATOM 4488 C CA . VAL A 1 575 ? 6.571 2.251 -15.291 1.00 88.25 575 VAL A CA 1
ATOM 4489 C C . VAL A 1 575 ? 7.279 3.494 -15.851 1.00 88.25 575 VAL A C 1
ATOM 4491 O O . VAL A 1 575 ? 8.509 3.531 -15.901 1.00 88.25 575 VAL A O 1
ATOM 4494 N N . ALA A 1 576 ? 6.548 4.541 -16.249 1.00 89.25 576 ALA A N 1
ATOM 4495 C CA . ALA A 1 576 ? 7.163 5.773 -16.729 1.00 89.25 576 ALA A CA 1
ATOM 4496 C C . ALA A 1 576 ? 7.807 6.568 -15.583 1.00 89.25 576 ALA A C 1
ATOM 4498 O O . ALA A 1 576 ? 8.905 7.092 -15.774 1.00 89.25 576 ALA A O 1
ATOM 4499 N N . ALA A 1 577 ? 7.183 6.622 -14.400 1.00 88.56 577 ALA A N 1
ATOM 4500 C CA . ALA A 1 577 ? 7.804 7.191 -13.199 1.00 88.56 577 ALA A CA 1
ATOM 4501 C C . ALA A 1 577 ? 9.069 6.428 -12.800 1.00 88.56 577 ALA A C 1
ATOM 4503 O O . ALA A 1 577 ? 10.112 7.052 -12.604 1.00 88.56 577 ALA A O 1
ATOM 4504 N N . LEU A 1 578 ? 9.010 5.091 -12.792 1.00 90.81 578 LEU A N 1
ATOM 4505 C CA . LEU A 1 578 ? 10.180 4.251 -12.529 1.00 90.81 578 LEU A CA 1
ATOM 4506 C C . LEU A 1 578 ? 11.317 4.550 -13.517 1.00 90.81 578 LEU A C 1
ATOM 4508 O O . LEU A 1 578 ? 12.443 4.806 -13.106 1.00 90.81 578 LEU A O 1
ATOM 4512 N N . ARG A 1 579 ? 11.025 4.620 -14.821 1.00 90.06 579 ARG A N 1
ATOM 4513 C CA . ARG A 1 579 ? 12.034 4.944 -15.844 1.00 90.06 579 ARG A CA 1
ATOM 4514 C C . ARG A 1 579 ? 12.640 6.336 -15.670 1.00 90.06 579 ARG A C 1
ATOM 4516 O O . ARG A 1 579 ? 13.850 6.490 -15.842 1.00 90.06 579 ARG A O 1
ATOM 4523 N N . ARG A 1 580 ? 11.830 7.342 -15.322 1.00 90.75 580 ARG A N 1
ATOM 4524 C CA . ARG A 1 580 ? 12.328 8.697 -15.028 1.00 90.75 580 ARG A CA 1
ATOM 4525 C C . ARG A 1 580 ? 13.323 8.662 -13.868 1.00 90.75 580 ARG A C 1
ATOM 4527 O O . ARG A 1 580 ? 14.440 9.128 -14.054 1.00 90.75 580 ARG A O 1
ATOM 4534 N N . ALA A 1 581 ? 12.970 8.005 -12.762 1.00 92.06 581 ALA A N 1
ATOM 4535 C CA . ALA A 1 581 ? 13.850 7.860 -11.601 1.00 92.06 581 ALA A CA 1
ATOM 4536 C C . ALA A 1 581 ? 15.157 7.107 -11.923 1.00 92.06 581 ALA A C 1
ATOM 4538 O O . ALA A 1 581 ? 16.194 7.381 -11.337 1.00 92.06 581 ALA A O 1
ATOM 4539 N N . THR A 1 582 ? 15.146 6.192 -12.899 1.00 93.62 582 THR A N 1
ATOM 4540 C CA . THR A 1 582 ? 16.358 5.459 -13.319 1.00 93.62 582 THR A CA 1
ATOM 4541 C C . THR A 1 582 ? 17.238 6.189 -14.335 1.00 93.62 582 THR A C 1
ATOM 4543 O O . THR A 1 582 ? 18.308 5.686 -14.668 1.00 93.62 582 THR A O 1
ATOM 4546 N N . THR A 1 583 ? 16.800 7.327 -14.884 1.00 91.44 583 THR A N 1
ATOM 4547 C CA . THR A 1 583 ? 17.466 7.947 -16.046 1.00 91.44 583 THR A CA 1
ATOM 4548 C C . THR A 1 583 ? 18.894 8.390 -15.731 1.00 91.44 583 THR A C 1
ATOM 4550 O O . THR A 1 583 ? 19.778 8.148 -16.547 1.00 91.44 583 THR A O 1
ATOM 4553 N N . GLU A 1 584 ? 19.131 8.965 -14.552 1.00 91.88 584 GLU A N 1
ATOM 4554 C CA . GLU A 1 584 ? 20.465 9.402 -14.119 1.00 91.88 584 GLU A CA 1
ATOM 4555 C C . GLU A 1 584 ? 21.433 8.219 -13.988 1.00 91.88 584 GLU A C 1
ATOM 4557 O O . GLU A 1 584 ? 22.506 8.212 -14.583 1.00 91.88 584 GLU A O 1
ATOM 4562 N N . HIS A 1 585 ? 21.015 7.146 -13.317 1.00 93.44 585 HIS A N 1
ATOM 4563 C CA . HIS A 1 585 ? 21.840 5.944 -13.165 1.00 93.44 585 HIS A CA 1
ATOM 4564 C C . HIS A 1 585 ? 22.001 5.131 -14.459 1.00 93.44 585 HIS A C 1
ATOM 4566 O O . HIS A 1 585 ? 22.915 4.317 -14.566 1.00 93.44 585 HIS A O 1
ATOM 4572 N N . ALA A 1 586 ? 21.123 5.333 -15.444 1.00 93.88 586 ALA A N 1
ATOM 4573 C CA . ALA A 1 586 ? 21.246 4.754 -16.777 1.00 93.88 586 ALA A CA 1
ATOM 4574 C C . ALA A 1 586 ? 22.122 5.600 -17.722 1.00 93.88 586 ALA A C 1
ATOM 4576 O O . ALA A 1 586 ? 22.422 5.134 -18.826 1.00 93.88 586 ALA A O 1
ATOM 4577 N N . ALA A 1 587 ? 22.548 6.807 -17.320 1.00 93.38 587 ALA A N 1
ATOM 4578 C CA . ALA A 1 587 ? 23.354 7.711 -18.142 1.00 93.38 587 ALA A CA 1
ATOM 4579 C C . ALA A 1 587 ? 24.618 7.057 -18.733 1.00 93.38 587 ALA A C 1
ATOM 4581 O O . ALA A 1 587 ? 24.816 7.216 -19.938 1.00 93.38 587 ALA A O 1
ATOM 4582 N N . PRO A 1 588 ? 25.395 6.224 -17.998 1.00 92.56 588 PRO A N 1
ATOM 4583 C CA . PRO A 1 588 ? 26.574 5.558 -18.561 1.00 92.56 588 PRO A CA 1
ATOM 4584 C C . PRO A 1 588 ? 26.276 4.717 -19.807 1.00 92.56 588 PRO A C 1
ATOM 4586 O O . PRO A 1 588 ? 27.114 4.615 -20.695 1.00 92.56 588 PRO A O 1
ATOM 4589 N N . VAL A 1 589 ? 25.076 4.133 -19.892 1.00 92.00 589 VAL A N 1
ATOM 4590 C CA . VAL A 1 589 ? 24.620 3.332 -21.039 1.00 92.00 589 VAL A CA 1
ATOM 4591 C C . VAL A 1 589 ? 24.011 4.210 -22.133 1.00 92.00 589 VAL A C 1
ATOM 4593 O O . VAL A 1 589 ? 24.205 3.947 -23.318 1.00 92.00 589 VAL A O 1
ATOM 4596 N N . ILE A 1 590 ? 23.258 5.247 -21.754 1.00 90.38 590 ILE A N 1
ATOM 4597 C CA . ILE A 1 590 ? 22.598 6.172 -22.691 1.00 90.38 590 ILE A CA 1
ATOM 4598 C C . ILE A 1 590 ? 23.641 6.962 -23.492 1.00 90.38 590 ILE A C 1
ATOM 4600 O O . ILE A 1 590 ? 23.547 7.078 -24.718 1.00 90.38 590 ILE A O 1
ATOM 4604 N N . GLU A 1 591 ? 24.635 7.486 -22.785 1.00 90.44 591 GLU A N 1
ATOM 4605 C CA . GLU A 1 591 ? 25.681 8.369 -23.302 1.00 90.44 591 GLU A CA 1
ATOM 4606 C C . GLU A 1 591 ? 26.932 7.599 -23.729 1.00 90.44 591 GLU A C 1
ATOM 4608 O O . GLU A 1 591 ? 27.933 8.204 -24.099 1.00 90.44 591 GLU A O 1
ATOM 4613 N N . TRP A 1 592 ? 26.876 6.262 -23.714 1.00 90.75 592 TRP A N 1
ATOM 4614 C CA . TRP A 1 592 ? 28.015 5.417 -24.043 1.00 90.75 592 TRP A CA 1
ATOM 4615 C C . TRP A 1 592 ? 28.602 5.766 -25.411 1.00 90.75 592 TRP A C 1
ATOM 4617 O O . TRP A 1 592 ? 27.933 5.639 -26.439 1.00 90.75 592 TRP A O 1
ATOM 4627 N N . ASP A 1 593 ? 29.859 6.188 -25.425 1.00 88.62 593 ASP A N 1
ATOM 4628 C CA . ASP A 1 593 ? 30.608 6.441 -26.646 1.00 88.62 593 ASP A CA 1
ATOM 4629 C C . ASP A 1 593 ? 31.694 5.3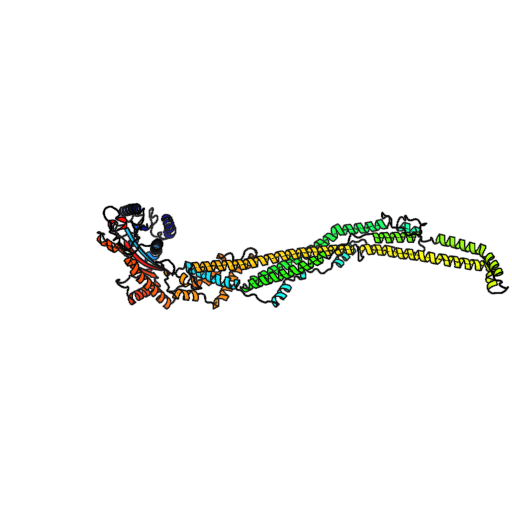63 -26.807 1.00 88.62 593 ASP A C 1
ATOM 4631 O O . ASP A 1 593 ? 32.664 5.342 -26.040 1.00 88.62 593 ASP A O 1
ATOM 4635 N N . PRO A 1 594 ? 31.568 4.453 -27.793 1.00 85.62 594 PRO A N 1
ATOM 4636 C CA . PRO A 1 594 ? 32.566 3.417 -28.024 1.00 85.62 594 PRO A CA 1
ATOM 4637 C C . PRO A 1 594 ? 33.892 3.973 -28.570 1.00 85.62 594 PRO A C 1
ATOM 4639 O O . PRO A 1 594 ? 34.876 3.235 -28.602 1.00 85.62 594 PRO A O 1
ATOM 4642 N N . THR A 1 595 ? 33.936 5.246 -28.978 1.00 86.38 595 THR A N 1
ATOM 4643 C CA . THR A 1 595 ? 35.119 5.922 -29.534 1.00 86.38 595 THR A CA 1
ATOM 4644 C C . THR A 1 595 ? 35.880 6.776 -28.518 1.00 86.38 595 THR A C 1
ATOM 4646 O O . THR A 1 595 ? 36.938 7.312 -28.842 1.00 86.38 595 THR A O 1
ATOM 4649 N N . ALA A 1 596 ? 35.397 6.862 -27.273 1.00 86.19 596 ALA A N 1
ATOM 4650 C CA . ALA A 1 596 ? 36.013 7.680 -26.228 1.00 86.19 596 ALA A CA 1
ATOM 4651 C C . ALA A 1 596 ? 37.445 7.240 -25.857 1.00 86.19 596 ALA A C 1
ATOM 4653 O O . ALA A 1 596 ? 38.243 8.058 -25.399 1.00 86.19 596 ALA A O 1
ATOM 4654 N N . THR A 1 597 ? 37.788 5.959 -26.046 1.00 86.06 597 THR A N 1
ATOM 4655 C CA . THR A 1 597 ? 39.146 5.433 -25.831 1.00 86.06 597 THR A CA 1
ATOM 4656 C C . THR A 1 597 ? 39.856 5.169 -27.162 1.00 86.06 597 THR A C 1
ATOM 4658 O O . THR A 1 597 ? 39.196 4.772 -28.123 1.00 86.06 597 THR A O 1
ATOM 4661 N N . PRO A 1 598 ? 41.197 5.302 -27.240 1.00 84.56 598 PRO A N 1
ATOM 4662 C CA . PRO A 1 598 ? 41.947 5.007 -28.466 1.00 84.56 598 PRO A CA 1
ATOM 4663 C C . PRO A 1 598 ? 41.721 3.579 -28.984 1.00 84.56 598 PRO A C 1
ATOM 4665 O O . PRO A 1 598 ? 41.429 3.380 -30.158 1.00 84.56 598 PRO A O 1
ATOM 4668 N N . GLU A 1 599 ? 41.755 2.586 -28.090 1.00 84.44 599 GLU A N 1
ATOM 4669 C CA . GLU A 1 599 ? 41.490 1.180 -28.429 1.00 84.44 599 GLU A CA 1
ATOM 4670 C C . GLU A 1 599 ? 40.054 0.962 -28.929 1.00 84.44 599 GLU A C 1
ATOM 4672 O O . GLU A 1 599 ? 39.809 0.143 -29.818 1.00 84.44 599 GLU A O 1
ATOM 4677 N N . GLY A 1 600 ? 39.090 1.693 -28.358 1.00 84.75 600 GLY A N 1
ATOM 4678 C CA . GLY A 1 600 ? 37.699 1.682 -28.791 1.00 84.75 600 GLY A CA 1
ATOM 4679 C C . GLY A 1 600 ? 37.515 2.309 -30.168 1.00 84.75 600 GLY A C 1
ATOM 4680 O O . GLY A 1 600 ? 36.898 1.688 -31.030 1.00 84.75 600 GLY A O 1
ATOM 4681 N N . ALA A 1 601 ? 38.119 3.474 -30.410 1.00 86.62 601 ALA A N 1
ATOM 4682 C CA . ALA A 1 601 ? 38.114 4.137 -31.709 1.00 86.62 601 ALA A CA 1
ATOM 4683 C C . ALA A 1 601 ? 38.728 3.250 -32.804 1.00 86.62 601 ALA A C 1
ATOM 4685 O O . ALA A 1 601 ? 38.139 3.117 -33.876 1.00 86.62 601 ALA A O 1
ATOM 4686 N N . ASP A 1 602 ? 39.843 2.572 -32.520 1.00 87.25 602 ASP A N 1
ATOM 4687 C CA . ASP A 1 602 ? 40.468 1.628 -33.452 1.00 87.25 602 ASP A CA 1
ATOM 4688 C C . ASP A 1 602 ? 39.580 0.401 -33.721 1.00 87.25 602 ASP A C 1
ATOM 4690 O O . ASP A 1 602 ? 39.470 -0.057 -34.861 1.00 87.25 602 ASP A O 1
ATOM 4694 N N . ALA A 1 603 ? 38.913 -0.138 -32.695 1.00 86.88 603 ALA A N 1
ATOM 4695 C CA . ALA A 1 603 ? 37.989 -1.261 -32.853 1.00 86.88 603 ALA A CA 1
ATOM 4696 C C . ALA A 1 603 ? 36.756 -0.884 -33.691 1.00 86.88 603 ALA A C 1
ATOM 4698 O O . ALA A 1 603 ? 36.394 -1.618 -34.613 1.00 86.88 603 ALA A O 1
ATOM 4699 N N . VAL A 1 604 ? 36.150 0.278 -33.423 1.00 89.25 604 VAL A N 1
ATOM 4700 C CA . VAL A 1 604 ? 35.032 0.815 -34.215 1.00 89.25 604 VAL A CA 1
ATOM 4701 C C . VAL A 1 604 ? 35.488 1.106 -35.645 1.00 89.25 604 VAL A C 1
ATOM 4703 O O . VAL A 1 604 ? 34.789 0.756 -36.592 1.00 89.25 604 VAL A O 1
ATOM 4706 N N . ALA A 1 605 ? 36.684 1.665 -35.842 1.00 89.44 605 ALA A N 1
ATOM 4707 C CA . ALA A 1 605 ? 37.232 1.913 -37.173 1.00 89.44 605 ALA A CA 1
ATOM 4708 C C . ALA A 1 605 ? 37.427 0.618 -37.979 1.00 89.44 605 ALA A C 1
ATOM 4710 O O . ALA A 1 605 ? 37.043 0.565 -39.149 1.00 89.44 605 ALA A O 1
ATOM 4711 N N . ARG A 1 606 ? 37.949 -0.451 -37.359 1.00 88.50 606 ARG A N 1
ATOM 4712 C CA . ARG A 1 606 ? 38.047 -1.784 -37.984 1.00 88.50 606 ARG A CA 1
ATOM 4713 C C . ARG A 1 606 ? 36.675 -2.372 -38.316 1.00 88.50 606 ARG A C 1
ATOM 4715 O O . ARG A 1 606 ? 36.515 -2.988 -39.374 1.00 88.50 606 ARG A O 1
ATOM 4722 N N . GLN A 1 607 ? 35.682 -2.168 -37.451 1.00 88.69 607 GLN A N 1
ATOM 4723 C CA . GLN A 1 607 ? 34.310 -2.614 -37.691 1.00 88.69 607 GLN A CA 1
ATOM 4724 C C . GLN A 1 607 ? 33.683 -1.865 -38.875 1.00 88.69 607 GLN A C 1
ATOM 4726 O O . GLN A 1 607 ? 33.178 -2.506 -39.794 1.00 88.69 607 GLN A O 1
ATOM 4731 N N . ILE A 1 608 ? 33.807 -0.535 -38.924 1.00 89.19 608 ILE A N 1
ATOM 4732 C CA . ILE A 1 608 ? 33.359 0.291 -40.056 1.00 89.19 608 ILE A CA 1
ATOM 4733 C C . ILE A 1 608 ? 34.079 -0.118 -41.345 1.00 89.19 608 ILE A C 1
ATOM 4735 O O . ILE A 1 608 ? 33.439 -0.275 -42.380 1.00 89.19 608 ILE A O 1
ATOM 4739 N N . ALA A 1 609 ? 35.395 -0.337 -41.309 1.00 88.25 609 ALA A N 1
ATOM 4740 C CA . ALA A 1 609 ? 36.145 -0.792 -42.477 1.00 88.25 609 ALA A CA 1
ATOM 4741 C C . ALA A 1 609 ? 35.666 -2.174 -42.960 1.00 88.25 609 ALA A C 1
ATOM 4743 O O . ALA A 1 609 ? 35.581 -2.434 -44.160 1.00 88.25 609 ALA A O 1
ATOM 4744 N N . THR A 1 610 ? 35.314 -3.073 -42.040 1.00 87.38 610 THR A N 1
ATOM 4745 C CA . THR A 1 610 ? 34.742 -4.390 -42.360 1.00 87.38 610 THR A CA 1
ATOM 4746 C C . THR A 1 610 ? 33.351 -4.272 -42.973 1.00 87.38 610 THR A C 1
ATOM 4748 O O . THR A 1 610 ? 33.103 -4.884 -44.013 1.00 87.38 610 THR A O 1
ATOM 4751 N N . PHE A 1 611 ? 32.493 -3.431 -42.396 1.00 87.94 611 PHE A N 1
ATOM 4752 C CA . PHE A 1 611 ? 31.195 -3.051 -42.947 1.00 87.94 611 PHE A CA 1
ATOM 4753 C C . PHE A 1 611 ? 31.338 -2.516 -44.378 1.00 87.94 611 PHE A C 1
ATOM 4755 O O . PHE A 1 611 ? 30.793 -3.099 -45.312 1.00 87.94 611 PHE A O 1
ATOM 4762 N N . VAL A 1 612 ? 32.161 -1.484 -44.587 1.00 86.88 612 VAL A N 1
ATOM 4763 C CA . VAL A 1 612 ? 32.399 -0.866 -45.901 1.00 86.88 612 VAL A CA 1
ATOM 4764 C C . VAL A 1 612 ? 32.905 -1.891 -46.916 1.00 86.88 612 VAL A C 1
ATOM 4766 O O . VAL A 1 612 ? 32.416 -1.926 -48.041 1.00 86.88 612 VAL A O 1
ATOM 4769 N N . ARG A 1 613 ? 33.842 -2.772 -46.540 1.00 82.62 613 ARG A N 1
ATOM 4770 C CA . ARG A 1 613 ? 34.336 -3.836 -47.432 1.00 82.62 613 ARG A CA 1
ATOM 4771 C C . ARG A 1 613 ? 33.246 -4.832 -47.806 1.00 82.62 613 ARG A C 1
ATOM 4773 O O . ARG A 1 613 ? 33.152 -5.215 -48.971 1.00 82.62 613 ARG A O 1
ATOM 4780 N N . ARG A 1 614 ? 32.438 -5.266 -46.838 1.00 80.62 614 ARG A N 1
ATOM 4781 C CA . ARG A 1 614 ? 31.331 -6.199 -47.077 1.00 80.62 614 ARG A CA 1
ATOM 4782 C C . ARG A 1 614 ? 30.287 -5.579 -47.998 1.00 80.62 614 ARG A C 1
ATOM 4784 O O . ARG A 1 614 ? 29.914 -6.196 -48.992 1.00 80.62 614 ARG A O 1
ATOM 4791 N N . GLN A 1 615 ? 29.884 -4.344 -47.719 1.00 81.25 615 GLN A N 1
ATOM 4792 C CA . GLN A 1 615 ? 28.907 -3.626 -48.531 1.00 81.25 615 GLN A CA 1
ATOM 4793 C C . GLN A 1 615 ? 29.453 -3.284 -49.923 1.00 81.25 615 GLN A C 1
ATOM 4795 O O . GLN A 1 615 ? 28.724 -3.393 -50.904 1.00 81.25 615 GLN A O 1
ATOM 4800 N N . ALA A 1 616 ? 30.750 -2.999 -50.057 1.00 76.81 616 ALA A N 1
ATOM 4801 C CA . ALA A 1 616 ? 31.389 -2.813 -51.358 1.00 76.81 616 ALA A CA 1
ATOM 4802 C C . ALA A 1 616 ? 31.370 -4.074 -52.236 1.00 76.81 616 ALA A C 1
ATOM 4804 O O . ALA A 1 616 ? 31.283 -3.949 -53.458 1.00 76.81 616 ALA A O 1
ATOM 4805 N N . ARG A 1 617 ? 31.427 -5.270 -51.629 1.00 72.94 617 ARG A N 1
ATOM 4806 C CA . ARG A 1 617 ? 31.265 -6.554 -52.335 1.00 72.94 617 ARG A CA 1
ATOM 4807 C C . ARG A 1 617 ? 29.804 -6.856 -52.671 1.00 72.94 617 ARG A C 1
ATOM 4809 O O . ARG A 1 617 ? 29.546 -7.408 -53.729 1.00 72.94 617 ARG A O 1
ATOM 4816 N N . SER A 1 618 ? 28.880 -6.505 -51.777 1.00 69.25 618 SER A N 1
ATOM 4817 C CA . SER A 1 618 ? 27.459 -6.864 -51.882 1.00 69.25 618 SER A CA 1
ATOM 4818 C C . SER A 1 618 ? 26.649 -5.858 -52.712 1.00 69.25 618 SER A C 1
ATOM 4820 O O . SER A 1 618 ? 26.133 -6.182 -53.779 1.00 69.25 618 SER A O 1
ATOM 4822 N N . LEU A 1 619 ? 26.601 -4.591 -52.291 1.00 65.88 619 LEU A N 1
ATOM 4823 C CA . LEU A 1 619 ? 25.765 -3.556 -52.916 1.00 65.88 619 LEU A CA 1
ATOM 4824 C C . LEU A 1 619 ? 26.296 -3.091 -54.273 1.00 65.88 619 LEU A C 1
ATOM 4826 O O . LEU A 1 619 ? 25.535 -2.651 -55.128 1.00 65.88 619 LEU A O 1
ATOM 4830 N N . GLY A 1 620 ? 27.608 -3.215 -54.483 1.00 55.94 620 GLY A N 1
ATOM 4831 C CA . GLY A 1 620 ? 28.248 -2.935 -55.764 1.00 55.94 620 GLY A CA 1
ATOM 4832 C C . GLY A 1 620 ? 27.882 -3.903 -56.892 1.00 55.94 620 GLY A C 1
ATOM 4833 O O . GLY A 1 620 ? 28.117 -3.564 -58.048 1.00 55.94 620 GLY A O 1
ATOM 4834 N N . VAL A 1 621 ? 27.352 -5.078 -56.540 1.00 50.19 621 VAL A N 1
ATOM 4835 C CA . VAL A 1 621 ? 26.850 -6.119 -57.452 1.00 50.19 621 VAL A CA 1
ATOM 4836 C C . VAL A 1 621 ? 25.313 -6.109 -57.480 1.00 50.19 621 VAL A C 1
ATOM 4838 O O . VAL A 1 621 ? 24.719 -6.410 -58.507 1.00 50.19 621 VAL A O 1
ATOM 4841 N N . ALA A 1 622 ? 24.661 -5.689 -56.387 1.00 50.16 622 ALA A N 1
ATOM 4842 C CA . ALA A 1 622 ? 23.201 -5.638 -56.285 1.00 50.16 622 ALA A CA 1
ATOM 4843 C C . ALA A 1 622 ? 22.528 -4.566 -57.172 1.00 50.16 622 ALA A C 1
ATOM 4845 O O . ALA A 1 622 ? 21.374 -4.726 -57.550 1.00 50.16 622 ALA A O 1
ATOM 4846 N N . LEU A 1 623 ? 23.226 -3.483 -57.533 1.00 57.41 623 LEU A N 1
ATOM 4847 C CA . LEU A 1 623 ? 22.706 -2.467 -58.457 1.00 57.41 623 LEU A CA 1
ATOM 4848 C C . LEU A 1 623 ? 23.060 -2.830 -59.909 1.00 57.41 623 LEU A C 1
ATOM 4850 O O . LEU A 1 623 ? 24.077 -2.383 -60.442 1.00 57.41 623 LEU A O 1
ATOM 4854 N N . GLY A 1 624 ? 22.208 -3.629 -60.553 1.00 51.75 624 GLY A N 1
ATOM 4855 C CA . GLY A 1 624 ? 22.355 -4.146 -61.924 1.00 51.75 624 GLY A CA 1
ATOM 4856 C C . GLY A 1 624 ? 22.305 -3.115 -63.067 1.00 51.75 624 GLY A C 1
ATOM 4857 O O . GLY A 1 624 ? 22.068 -3.488 -64.211 1.00 51.75 624 GLY A O 1
ATOM 4858 N N . TYR A 1 625 ? 22.557 -1.825 -62.820 1.00 51.44 625 TYR A N 1
ATOM 4859 C CA . TYR A 1 625 ? 22.566 -0.808 -63.884 1.00 51.44 625 TYR A CA 1
ATOM 4860 C C . TYR A 1 625 ? 23.761 -0.931 -64.845 1.00 51.44 625 TYR A C 1
ATOM 4862 O O . TYR A 1 625 ? 23.696 -0.457 -65.979 1.00 51.44 625 TYR A O 1
ATOM 4870 N N . ARG A 1 626 ? 24.840 -1.618 -64.444 1.00 46.41 626 ARG A N 1
ATOM 4871 C CA . ARG A 1 626 ? 26.047 -1.778 -65.277 1.00 46.41 626 ARG A CA 1
ATOM 4872 C C . ARG A 1 626 ? 25.837 -2.619 -66.536 1.00 46.41 626 ARG A C 1
ATOM 4874 O O . ARG A 1 626 ? 26.495 -2.358 -67.538 1.00 46.41 626 ARG A O 1
ATOM 4881 N N . ALA A 1 627 ? 24.908 -3.574 -66.529 1.00 45.34 627 ALA A N 1
ATOM 4882 C CA . ALA A 1 627 ? 24.601 -4.378 -67.715 1.00 45.34 627 ALA A CA 1
ATOM 4883 C C . ALA A 1 627 ? 23.872 -3.573 -68.817 1.00 45.34 627 ALA A C 1
ATOM 4885 O O . ALA A 1 627 ? 23.825 -3.999 -69.973 1.00 45.34 627 ALA A O 1
ATOM 4886 N N . HIS A 1 628 ? 23.324 -2.395 -68.484 1.00 52.84 628 HIS A N 1
ATOM 4887 C CA . HIS A 1 628 ? 22.541 -1.551 -69.391 1.00 52.84 628 HIS A CA 1
ATOM 4888 C C . HIS A 1 628 ? 23.178 -0.188 -69.699 1.00 52.84 628 HIS A C 1
ATOM 4890 O O . HIS A 1 628 ? 22.639 0.529 -70.538 1.00 52.84 628 HIS A O 1
ATOM 4896 N N . GLU A 1 629 ? 24.358 0.131 -69.146 1.00 54.75 629 GLU A N 1
ATOM 4897 C CA . GLU A 1 629 ? 25.152 1.323 -69.517 1.00 54.75 629 GLU A CA 1
ATOM 4898 C C . GLU A 1 629 ? 25.387 1.405 -71.039 1.00 54.75 629 GLU A C 1
ATOM 4900 O O . GLU A 1 629 ? 25.401 2.487 -71.610 1.00 54.75 629 GLU A O 1
ATOM 4905 N N . ALA A 1 630 ? 25.489 0.260 -71.727 1.00 56.00 630 ALA A N 1
ATOM 4906 C CA . ALA A 1 630 ? 25.642 0.203 -73.184 1.00 56.00 630 ALA A CA 1
ATOM 4907 C C . ALA A 1 630 ? 24.406 0.685 -73.976 1.00 56.00 630 ALA A C 1
ATOM 4909 O O . ALA A 1 630 ? 24.517 0.949 -75.173 1.00 56.00 630 ALA A O 1
ATOM 4910 N N . ARG A 1 631 ? 23.229 0.765 -73.337 1.00 57.00 631 ARG A N 1
ATOM 4911 C CA . ARG A 1 631 ? 21.982 1.293 -73.922 1.00 57.00 631 ARG A CA 1
ATOM 4912 C C . ARG A 1 631 ? 21.794 2.785 -73.651 1.00 57.00 631 ARG A C 1
ATOM 4914 O O . ARG A 1 631 ? 20.910 3.390 -74.252 1.00 57.00 631 ARG A O 1
ATOM 4921 N N . ASP A 1 632 ? 22.608 3.359 -72.772 1.00 65.50 632 ASP A N 1
ATOM 4922 C CA . ASP A 1 632 ? 22.581 4.775 -72.449 1.00 65.50 632 ASP A CA 1
ATOM 4923 C C . ASP A 1 632 ? 23.550 5.544 -73.365 1.00 65.50 632 ASP A C 1
ATOM 4925 O O . ASP A 1 632 ? 24.771 5.423 -73.268 1.00 65.50 632 ASP A O 1
ATOM 4929 N N . THR A 1 633 ? 23.007 6.295 -74.325 1.00 59.12 633 THR A N 1
ATOM 4930 C CA . THR A 1 633 ? 23.805 7.028 -75.324 1.00 59.12 633 THR A CA 1
ATOM 4931 C C . THR A 1 633 ? 24.375 8.352 -74.812 1.00 59.12 633 THR A C 1
ATOM 4933 O O . THR A 1 633 ? 25.274 8.906 -75.447 1.00 59.12 633 THR A O 1
ATOM 4936 N N . THR A 1 634 ? 23.830 8.880 -73.717 1.00 62.88 634 THR A N 1
ATOM 4937 C CA . THR A 1 634 ? 24.189 10.163 -73.084 1.00 62.88 634 THR A CA 1
ATOM 4938 C C . THR A 1 634 ? 25.155 9.944 -71.921 1.00 62.88 634 THR A C 1
ATOM 4940 O O . THR A 1 634 ? 26.109 10.708 -71.767 1.00 62.88 634 THR A O 1
ATOM 4943 N N . GLY A 1 635 ? 25.022 8.802 -71.243 1.00 68.19 635 GLY A N 1
ATOM 4944 C CA . GLY A 1 635 ? 25.987 8.272 -70.289 1.00 68.19 635 GLY A CA 1
ATOM 4945 C C . GLY A 1 635 ? 25.647 8.620 -68.841 1.00 68.19 635 GLY A C 1
ATOM 4946 O O . GLY A 1 635 ? 25.246 9.727 -68.522 1.00 68.19 635 GLY A O 1
ATOM 4947 N N . VAL A 1 636 ? 25.886 7.671 -67.933 1.00 73.56 636 VAL A N 1
ATOM 4948 C CA . VAL A 1 636 ? 25.454 7.780 -66.532 1.00 73.56 636 VAL A CA 1
ATOM 4949 C C . VAL A 1 636 ? 26.390 8.663 -65.698 1.00 73.56 636 VAL A C 1
ATOM 4951 O O . VAL A 1 636 ? 27.587 8.376 -65.538 1.00 73.56 636 VAL A O 1
ATOM 4954 N N . SER A 1 637 ? 25.833 9.678 -65.034 1.00 76.44 637 SER A N 1
ATOM 4955 C CA . SER A 1 637 ? 26.551 10.437 -64.010 1.00 76.44 637 SER A CA 1
ATOM 4956 C C . SER A 1 637 ? 26.708 9.623 -62.735 1.00 76.44 637 SER A C 1
ATOM 4958 O O . SER A 1 637 ? 25.745 9.211 -62.086 1.00 76.44 637 SER A O 1
ATOM 4960 N N . THR A 1 638 ? 27.956 9.444 -62.298 1.00 76.56 638 THR A N 1
ATOM 4961 C CA . THR A 1 638 ? 28.206 8.886 -60.967 1.00 76.56 638 THR A CA 1
ATOM 4962 C C . THR A 1 638 ? 28.310 9.974 -59.907 1.00 76.56 638 THR A C 1
ATOM 4964 O O . THR A 1 638 ? 29.197 10.830 -59.983 1.00 76.56 638 THR A O 1
ATOM 4967 N N . PHE A 1 639 ? 27.452 9.896 -58.888 1.00 75.75 639 PHE A N 1
ATOM 4968 C CA . PHE A 1 639 ? 27.475 10.802 -57.738 1.00 75.75 639 PHE A CA 1
ATOM 4969 C C . PHE A 1 639 ? 28.224 10.211 -56.545 1.00 75.75 639 PHE A C 1
ATOM 4971 O O . PHE A 1 639 ? 28.945 10.954 -55.881 1.00 75.75 639 PHE A O 1
ATOM 4978 N N . ALA A 1 640 ? 28.097 8.896 -56.321 1.00 78.62 640 ALA A N 1
ATOM 4979 C CA . ALA A 1 640 ? 28.852 8.135 -55.325 1.00 78.62 640 ALA A CA 1
ATOM 4980 C C . ALA A 1 640 ? 29.199 6.742 -55.878 1.00 78.62 640 ALA A C 1
ATOM 4982 O O . ALA A 1 640 ? 28.308 5.993 -56.281 1.00 78.62 640 ALA A O 1
ATOM 4983 N N . ARG A 1 641 ? 30.490 6.375 -55.899 1.00 73.44 641 ARG A N 1
ATOM 4984 C CA . ARG A 1 641 ? 30.998 5.121 -56.510 1.00 73.44 641 ARG A CA 1
ATOM 4985 C C . ARG A 1 641 ? 31.092 3.964 -55.511 1.00 73.44 641 ARG A C 1
ATOM 4987 O O . ARG A 1 641 ? 31.796 2.981 -55.754 1.00 73.44 641 ARG A O 1
ATOM 4994 N N . GLY A 1 642 ? 30.376 4.075 -54.395 1.00 78.56 642 GLY A N 1
ATOM 4995 C CA . GLY A 1 642 ? 30.618 3.277 -53.200 1.00 78.56 642 GLY A CA 1
ATOM 4996 C C . GLY A 1 642 ? 31.422 4.066 -52.180 1.00 78.56 642 GLY A C 1
ATOM 4997 O O . GLY A 1 642 ? 32.455 3.589 -51.717 1.00 78.56 642 GLY A O 1
ATOM 4998 N N . ASP A 1 643 ? 30.959 5.277 -51.893 1.00 86.81 643 ASP A N 1
ATOM 4999 C CA . ASP A 1 643 ? 31.601 6.221 -50.992 1.00 86.81 643 ASP A CA 1
ATOM 5000 C C . ASP A 1 643 ? 31.181 5.902 -49.552 1.00 86.81 643 ASP A C 1
ATOM 5002 O O . ASP A 1 643 ? 30.013 5.606 -49.275 1.00 86.81 643 ASP A O 1
ATOM 5006 N N . ALA A 1 644 ? 32.137 5.958 -48.627 1.00 89.44 644 ALA A N 1
ATOM 5007 C CA . ALA A 1 644 ? 31.885 5.754 -47.208 1.00 89.44 644 ALA A CA 1
ATOM 5008 C C . ALA A 1 644 ? 31.800 7.107 -46.499 1.00 89.44 644 ALA A C 1
ATOM 5010 O O . ALA A 1 644 ? 32.746 7.890 -46.537 1.00 89.44 644 ALA A O 1
ATOM 5011 N N . VAL A 1 645 ? 30.693 7.380 -45.817 1.00 91.06 645 VAL A N 1
ATOM 5012 C CA . VAL A 1 645 ? 30.533 8.577 -44.980 1.00 91.06 645 VAL A CA 1
ATOM 5013 C C . VAL A 1 645 ? 30.590 8.131 -43.530 1.00 91.06 645 VAL A C 1
ATOM 5015 O O . VAL A 1 645 ? 29.706 7.413 -43.076 1.00 91.06 645 VAL A O 1
ATOM 5018 N N . VAL A 1 646 ? 31.643 8.508 -42.811 1.00 91.88 646 VAL A N 1
ATOM 5019 C CA . VAL A 1 646 ? 31.934 7.989 -41.461 1.00 91.88 646 VAL A CA 1
ATOM 5020 C C . VAL A 1 646 ? 32.038 9.129 -40.447 1.00 91.88 646 VAL A C 1
ATOM 5022 O O . VAL A 1 646 ? 32.302 10.263 -40.856 1.00 91.88 646 VAL A O 1
ATOM 5025 N N . PRO A 1 647 ? 31.885 8.871 -39.136 1.00 90.81 647 PRO A N 1
ATOM 5026 C CA . PRO A 1 647 ? 32.046 9.900 -38.112 1.00 90.81 647 PRO A CA 1
ATOM 5027 C C . PRO A 1 647 ? 33.375 10.650 -38.254 1.00 90.81 647 PRO A C 1
ATOM 5029 O O . PRO A 1 647 ? 34.419 10.026 -38.456 1.00 90.81 647 PRO A O 1
ATOM 5032 N N . ARG A 1 648 ? 33.363 11.986 -38.114 1.00 89.56 648 ARG A N 1
ATOM 5033 C CA . ARG A 1 648 ? 34.559 12.835 -38.336 1.00 89.56 648 ARG A CA 1
ATOM 5034 C C . ARG A 1 648 ? 35.799 12.360 -37.580 1.00 89.56 648 ARG A C 1
ATOM 5036 O O . ARG A 1 648 ? 36.895 12.391 -38.131 1.00 89.56 648 ARG A O 1
ATOM 5043 N N . ALA A 1 649 ? 35.619 11.911 -36.340 1.00 86.81 649 ALA A N 1
ATOM 5044 C CA . ALA A 1 649 ? 36.701 11.429 -35.485 1.00 86.81 649 ALA A CA 1
ATOM 5045 C C . ALA A 1 649 ? 37.374 10.144 -36.011 1.00 86.81 649 ALA A C 1
ATOM 5047 O O . ALA A 1 649 ? 38.519 9.867 -35.668 1.00 86.81 649 ALA A O 1
ATOM 5048 N N . LEU A 1 650 ? 36.685 9.375 -36.861 1.00 89.69 650 LEU A N 1
ATOM 5049 C CA . LEU A 1 650 ? 37.112 8.056 -37.330 1.00 89.69 650 LEU A CA 1
ATOM 5050 C C . LEU A 1 650 ? 37.590 8.040 -38.787 1.00 89.69 650 LEU A C 1
ATOM 5052 O O . LEU A 1 650 ? 37.988 6.986 -39.273 1.00 89.69 650 LEU A O 1
ATOM 5056 N N . VAL A 1 651 ? 37.603 9.180 -39.485 1.00 89.75 651 VAL A N 1
ATOM 5057 C CA . VAL A 1 651 ? 37.973 9.251 -40.912 1.00 89.75 651 VAL A CA 1
ATOM 5058 C C . VAL A 1 651 ? 39.369 8.681 -41.172 1.00 89.75 651 VAL A C 1
ATOM 5060 O O . VAL A 1 651 ? 39.520 7.777 -41.992 1.00 89.75 651 VAL A O 1
ATOM 5063 N N . GLU A 1 652 ? 40.386 9.171 -40.460 1.00 89.31 652 GLU A N 1
ATOM 5064 C CA . GLU A 1 652 ? 41.771 8.715 -40.642 1.00 89.31 652 GLU A CA 1
ATOM 5065 C C . GLU A 1 652 ? 41.996 7.264 -40.168 1.00 89.31 652 GLU A C 1
ATOM 5067 O O . GLU A 1 652 ? 42.584 6.486 -40.925 1.00 89.31 652 GLU A O 1
ATOM 5072 N N . PRO A 1 653 ? 41.492 6.836 -38.990 1.00 88.69 653 PRO A N 1
ATOM 5073 C CA . PRO A 1 653 ? 41.525 5.429 -38.584 1.00 88.69 653 PRO A CA 1
ATOM 5074 C C . PRO A 1 653 ? 40.872 4.471 -39.591 1.00 88.69 653 PRO A C 1
ATOM 5076 O O . PRO A 1 653 ? 41.450 3.434 -39.915 1.00 88.69 653 PRO A O 1
ATOM 5079 N N . VAL A 1 654 ? 39.699 4.819 -40.134 1.00 88.50 654 VAL A N 1
ATOM 5080 C CA . VAL A 1 654 ? 38.990 3.986 -41.119 1.00 88.50 654 VAL A CA 1
ATOM 5081 C C . VAL A 1 654 ? 39.749 3.936 -42.443 1.00 88.50 654 VAL A C 1
ATOM 5083 O O . VAL A 1 654 ? 39.893 2.858 -43.016 1.00 88.50 654 VAL A O 1
ATOM 5086 N N . ARG A 1 655 ? 40.281 5.071 -42.921 1.00 88.44 655 ARG A N 1
ATOM 5087 C CA . ARG A 1 655 ? 41.130 5.110 -44.126 1.00 88.44 655 ARG A CA 1
ATOM 5088 C C . ARG A 1 655 ? 42.344 4.198 -43.983 1.00 88.44 655 ARG A C 1
ATOM 5090 O O . ARG A 1 655 ? 42.635 3.437 -44.903 1.00 88.44 655 ARG A O 1
ATOM 5097 N N . ARG A 1 656 ? 43.015 4.239 -42.827 1.00 85.56 656 ARG A N 1
ATOM 5098 C CA . ARG A 1 656 ? 44.156 3.366 -42.527 1.00 85.56 656 ARG A CA 1
ATOM 5099 C C . ARG A 1 656 ? 43.751 1.891 -42.540 1.00 85.56 656 ARG A C 1
ATOM 5101 O O . ARG A 1 656 ? 44.364 1.114 -43.263 1.00 85.56 656 ARG A O 1
ATOM 5108 N N . ALA A 1 657 ? 42.676 1.530 -41.839 1.00 85.31 657 ALA A N 1
ATOM 5109 C CA . ALA A 1 657 ? 42.181 0.152 -41.786 1.00 85.31 657 ALA A CA 1
ATOM 5110 C C . ALA A 1 657 ? 41.756 -0.390 -43.168 1.00 85.31 657 ALA A C 1
ATOM 5112 O O . ALA A 1 657 ? 41.982 -1.556 -43.484 1.00 85.31 657 ALA A O 1
ATOM 5113 N N . LEU A 1 658 ? 41.169 0.452 -44.028 1.00 83.75 658 LEU A N 1
ATOM 5114 C CA . LEU A 1 658 ? 40.827 0.082 -45.407 1.00 83.75 658 LEU A CA 1
ATOM 5115 C C . LEU A 1 658 ? 42.063 -0.099 -46.305 1.00 83.75 658 LEU A C 1
ATOM 5117 O O . LEU A 1 658 ? 42.015 -0.898 -47.243 1.00 83.75 658 LEU A O 1
ATOM 5121 N N . ALA A 1 659 ? 43.148 0.634 -46.036 1.00 80.25 659 ALA A N 1
ATOM 5122 C CA . ALA A 1 659 ? 44.402 0.546 -46.781 1.00 80.25 659 ALA A CA 1
ATOM 5123 C C . ALA A 1 659 ? 45.247 -0.679 -46.387 1.00 80.25 659 ALA A C 1
ATOM 5125 O O . ALA A 1 659 ? 45.846 -1.296 -47.263 1.00 80.25 659 ALA A O 1
ATOM 5126 N N . GLU A 1 660 ? 45.275 -1.038 -45.100 1.00 74.38 660 GLU A N 1
ATOM 5127 C CA . GLU A 1 660 ? 46.059 -2.165 -44.568 1.00 74.38 660 GLU A CA 1
ATOM 5128 C C . GLU A 1 660 ? 45.567 -3.524 -45.084 1.00 74.38 660 GLU A C 1
ATOM 5130 O O . GLU A 1 660 ? 46.367 -4.357 -45.503 1.00 74.38 660 GLU A O 1
ATOM 5135 N N . ASP A 1 661 ? 44.252 -3.730 -45.123 1.00 63.97 661 ASP A N 1
ATOM 5136 C CA . ASP A 1 661 ? 43.679 -5.036 -45.455 1.00 63.97 661 ASP A CA 1
ATOM 5137 C C . ASP A 1 661 ? 43.212 -5.174 -46.921 1.00 63.97 661 ASP A C 1
ATOM 5139 O O . ASP A 1 661 ? 42.737 -6.238 -47.322 1.00 63.97 661 ASP A O 1
ATOM 5143 N N . GLY A 1 662 ? 43.294 -4.102 -47.717 1.00 57.19 662 GLY A N 1
ATOM 5144 C CA . GLY A 1 662 ? 42.873 -4.059 -49.120 1.00 57.19 662 GLY A CA 1
ATOM 5145 C C . GLY A 1 662 ? 41.357 -4.209 -49.347 1.00 57.19 662 GLY A C 1
ATOM 5146 O O . GLY A 1 662 ? 40.718 -5.209 -49.006 1.00 57.19 662 GLY A O 1
ATOM 5147 N N . ALA A 1 663 ? 40.738 -3.239 -50.024 1.00 53.16 663 ALA A N 1
ATOM 5148 C CA . ALA A 1 663 ? 39.384 -3.405 -50.554 1.00 53.16 663 ALA A CA 1
ATOM 5149 C C . ALA A 1 663 ? 39.423 -4.357 -51.764 1.00 53.16 663 ALA A C 1
ATOM 5151 O O . ALA A 1 663 ? 39.657 -3.925 -52.888 1.00 53.16 663 ALA A O 1
ATOM 5152 N N . ALA A 1 664 ? 39.250 -5.661 -51.518 1.00 50.47 664 ALA A N 1
ATOM 5153 C CA . ALA A 1 664 ? 39.272 -6.741 -52.513 1.00 50.47 664 ALA A CA 1
ATOM 5154 C C . ALA A 1 664 ? 38.687 -6.338 -53.888 1.00 50.47 664 ALA A C 1
ATOM 5156 O O . ALA A 1 664 ? 37.472 -6.328 -54.076 1.00 50.47 664 ALA A O 1
ATOM 5157 N N . GLY A 1 665 ? 39.568 -6.010 -54.841 1.00 53.28 665 GLY A N 1
ATOM 5158 C CA . GLY A 1 665 ? 39.229 -5.754 -56.244 1.00 53.28 665 GLY A CA 1
ATOM 5159 C C . GLY A 1 665 ? 38.733 -4.346 -56.616 1.00 53.28 665 GLY A C 1
ATOM 5160 O O . GLY A 1 665 ? 38.511 -4.112 -57.801 1.00 53.28 665 GLY A O 1
ATOM 5161 N N . ARG A 1 666 ? 38.585 -3.389 -55.683 1.00 56.12 666 ARG A N 1
ATOM 5162 C CA . ARG A 1 666 ? 38.239 -1.985 -56.010 1.00 56.12 666 ARG A CA 1
ATOM 5163 C C . ARG A 1 666 ? 39.416 -1.040 -55.771 1.00 56.12 666 ARG A C 1
ATOM 5165 O O . ARG A 1 666 ? 40.050 -1.072 -54.721 1.00 56.12 666 ARG A O 1
ATOM 5172 N N . ALA A 1 667 ? 39.671 -0.159 -56.740 1.00 54.50 667 ALA A N 1
ATOM 5173 C CA . ALA A 1 667 ? 40.609 0.946 -56.586 1.00 54.50 667 ALA A CA 1
ATOM 5174 C C . ALA A 1 667 ? 40.031 1.958 -55.583 1.00 54.50 667 ALA A C 1
ATOM 5176 O O . ALA A 1 667 ? 39.087 2.656 -55.921 1.00 54.50 667 ALA A O 1
ATOM 5177 N N . VAL A 1 668 ? 40.581 1.973 -54.362 1.00 68.25 668 VAL A N 1
ATOM 5178 C CA . VAL A 1 668 ? 40.439 2.998 -53.304 1.00 68.25 668 VAL A CA 1
ATOM 5179 C C . VAL A 1 668 ? 38.996 3.469 -53.024 1.00 68.25 668 VAL A C 1
ATOM 5181 O O . VAL A 1 668 ? 38.429 4.271 -53.756 1.00 68.25 668 VAL A O 1
ATOM 5184 N N . VAL A 1 669 ? 38.414 3.035 -51.898 1.00 78.31 669 VAL A N 1
ATOM 5185 C CA . VAL A 1 669 ? 37.131 3.576 -51.407 1.00 78.31 669 VAL A CA 1
ATOM 5186 C C . VAL A 1 669 ? 37.335 4.993 -50.866 1.00 78.31 669 VAL A C 1
ATOM 5188 O O . VAL A 1 669 ? 38.129 5.195 -49.946 1.00 78.31 669 VAL A O 1
ATOM 5191 N N . THR A 1 670 ? 36.597 5.968 -51.401 1.00 85.75 670 THR A N 1
ATOM 5192 C CA . THR A 1 670 ? 36.607 7.345 -50.890 1.00 85.75 670 THR A CA 1
ATOM 5193 C C . THR A 1 670 ? 35.887 7.411 -49.545 1.00 85.75 670 THR A C 1
ATOM 5195 O O . THR A 1 670 ? 34.744 6.970 -49.423 1.00 85.75 670 THR A O 1
ATOM 5198 N N . VAL A 1 671 ? 36.557 7.967 -48.532 1.00 88.31 671 VAL A N 1
ATOM 5199 C CA . VAL A 1 671 ? 36.008 8.143 -47.179 1.00 88.31 671 VAL A CA 1
ATOM 5200 C C . VAL A 1 671 ? 35.797 9.627 -46.902 1.00 88.31 671 VAL A C 1
ATOM 5202 O O . VAL A 1 671 ? 36.762 10.397 -46.929 1.00 88.31 671 VAL A O 1
ATOM 5205 N N . HIS A 1 672 ? 34.562 10.007 -46.587 1.00 90.31 672 HIS A N 1
ATOM 5206 C CA . HIS A 1 672 ? 34.134 11.372 -46.287 1.00 90.31 672 HIS A CA 1
ATOM 5207 C C . HIS A 1 672 ? 33.818 11.556 -44.802 1.00 90.31 672 HIS A C 1
ATOM 5209 O O . HIS A 1 672 ? 33.401 10.624 -44.111 1.00 90.31 672 HIS A O 1
ATOM 5215 N N . ALA A 1 673 ? 33.988 12.787 -44.319 1.00 89.56 673 ALA A N 1
ATOM 5216 C CA . ALA A 1 673 ? 33.727 13.165 -42.935 1.00 89.56 673 ALA A CA 1
ATOM 5217 C C . ALA A 1 673 ? 32.236 13.486 -42.718 1.00 89.56 673 ALA A C 1
ATOM 5219 O O . ALA A 1 673 ? 31.782 14.608 -42.954 1.00 89.56 673 ALA A O 1
ATOM 5220 N N . GLY A 1 674 ? 31.481 12.504 -42.232 1.00 86.19 674 GLY A N 1
ATOM 5221 C CA . GLY A 1 674 ? 30.075 12.634 -41.859 1.00 86.19 674 GLY A CA 1
ATOM 5222 C C . GLY A 1 674 ? 29.872 13.478 -40.594 1.00 86.19 674 GLY A C 1
ATOM 5223 O O . GLY A 1 674 ? 30.707 13.431 -39.690 1.00 86.19 674 GLY A O 1
ATOM 5224 N N . PRO A 1 675 ? 28.786 14.264 -40.495 1.00 80.06 675 PRO A N 1
ATOM 5225 C CA . PRO A 1 675 ? 28.499 15.083 -39.316 1.00 80.06 675 PRO A CA 1
ATOM 5226 C C . PRO A 1 675 ? 27.897 14.291 -38.142 1.00 80.06 675 PRO A C 1
ATOM 5228 O O . PRO A 1 675 ? 27.903 14.794 -37.022 1.00 80.06 675 PRO A O 1
ATOM 5231 N N . GLU A 1 676 ? 27.388 13.077 -38.372 1.00 84.75 676 GLU A N 1
ATOM 5232 C CA . GLU A 1 676 ? 26.821 12.228 -37.320 1.00 84.75 676 GLU A CA 1
ATOM 5233 C C . GLU A 1 676 ? 27.918 11.419 -36.601 1.00 84.75 676 GLU A C 1
ATOM 5235 O O . GLU A 1 676 ? 28.713 10.751 -37.264 1.00 84.75 676 GLU A O 1
ATOM 5240 N N . PRO A 1 677 ? 27.968 11.435 -35.255 1.00 83.75 677 PRO A N 1
ATOM 5241 C CA . PRO A 1 677 ? 28.936 10.645 -34.492 1.00 83.75 677 PRO A CA 1
ATOM 5242 C C . PRO A 1 677 ? 28.554 9.159 -34.389 1.00 83.75 677 PRO A C 1
ATOM 5244 O O . PRO A 1 677 ? 29.424 8.309 -34.231 1.00 83.75 677 PRO A O 1
ATOM 5247 N N . ASP A 1 678 ? 27.263 8.843 -34.519 1.00 86.81 678 ASP A N 1
ATOM 5248 C CA . ASP A 1 678 ? 26.695 7.526 -34.204 1.00 86.81 678 ASP A CA 1
ATOM 5249 C C . ASP A 1 678 ? 26.367 6.678 -35.433 1.00 86.81 678 ASP A C 1
ATOM 5251 O O . ASP A 1 678 ? 25.717 5.638 -35.305 1.00 86.81 678 ASP A O 1
ATOM 5255 N N . ARG A 1 679 ? 26.737 7.139 -36.633 1.00 88.81 679 ARG A N 1
ATOM 5256 C CA . ARG A 1 679 ? 26.356 6.501 -37.895 1.00 88.81 679 ARG A CA 1
ATOM 5257 C C . ARG A 1 679 ? 27.471 6.551 -38.920 1.00 88.81 679 ARG A C 1
ATOM 5259 O O . ARG A 1 679 ? 28.152 7.562 -39.069 1.00 88.81 679 ARG A O 1
ATOM 5266 N N . ALA A 1 680 ? 27.608 5.461 -39.658 1.00 90.62 680 ALA A N 1
ATOM 5267 C CA . ALA A 1 680 ? 28.400 5.382 -40.869 1.00 90.62 680 ALA A CA 1
ATOM 5268 C C . ALA A 1 680 ? 27.515 4.893 -42.016 1.00 90.62 680 ALA A C 1
ATOM 5270 O O . ALA A 1 680 ? 26.701 3.989 -41.841 1.00 90.62 680 ALA A O 1
ATOM 5271 N N . TYR A 1 681 ? 27.699 5.466 -43.196 1.00 90.31 681 TYR A N 1
ATOM 5272 C CA . TYR A 1 681 ? 26.948 5.123 -44.393 1.00 90.31 681 TYR A CA 1
ATOM 5273 C C . TYR A 1 681 ? 27.882 4.560 -45.450 1.00 90.31 681 TYR A C 1
ATOM 5275 O O . TYR A 1 681 ? 29.002 5.043 -45.628 1.00 90.31 681 TYR A O 1
ATOM 5283 N N . TYR A 1 682 ? 27.389 3.571 -46.185 1.00 88.69 682 TYR A N 1
ATOM 5284 C CA . TYR A 1 682 ? 27.963 3.154 -47.452 1.00 88.69 682 TYR A CA 1
ATOM 5285 C C . TYR A 1 682 ? 26.953 3.449 -48.556 1.00 88.69 682 TYR A C 1
ATOM 5287 O O . TYR A 1 682 ? 25.841 2.914 -48.529 1.00 88.69 682 TYR A O 1
ATOM 5295 N N . LEU A 1 683 ? 27.326 4.322 -49.493 1.00 86.62 683 LEU A N 1
ATOM 5296 C CA . LEU A 1 683 ? 26.428 4.818 -50.530 1.00 86.62 683 LEU A CA 1
ATOM 5297 C C . LEU A 1 683 ? 26.976 4.544 -51.928 1.00 86.62 683 LEU A C 1
ATOM 5299 O O . LEU A 1 683 ? 28.090 4.941 -52.276 1.00 86.62 683 LEU A O 1
ATOM 5303 N N . VAL A 1 684 ? 26.130 3.954 -52.763 1.00 83.38 684 VAL A N 1
ATOM 5304 C CA . VAL A 1 684 ? 26.281 3.959 -54.218 1.00 83.38 684 VAL A CA 1
ATOM 5305 C C . VAL A 1 684 ? 25.115 4.754 -54.783 1.00 83.38 684 VAL A C 1
ATOM 5307 O O . VAL A 1 684 ? 23.969 4.492 -54.422 1.00 83.38 684 VAL A O 1
ATOM 5310 N N . ALA A 1 685 ? 25.397 5.740 -55.630 1.00 83.31 685 ALA A N 1
ATOM 5311 C CA . ALA A 1 685 ? 24.363 6.568 -56.234 1.00 83.31 685 ALA A CA 1
ATOM 5312 C C . ALA A 1 685 ? 24.749 7.000 -57.648 1.00 83.31 685 ALA A C 1
ATOM 5314 O O . ALA A 1 685 ? 25.842 7.533 -57.889 1.00 83.31 685 ALA A O 1
ATOM 5315 N N . HIS A 1 686 ? 23.805 6.798 -58.557 1.00 81.62 686 HIS A N 1
ATOM 5316 C CA . HIS A 1 686 ? 23.900 7.121 -59.972 1.00 81.62 686 HIS A CA 1
ATOM 5317 C C . HIS A 1 686 ? 22.689 7.964 -60.364 1.00 81.62 686 HIS A C 1
ATOM 5319 O O . HIS A 1 686 ? 21.609 7.796 -59.801 1.00 81.62 686 HIS A O 1
ATOM 5325 N N . GLY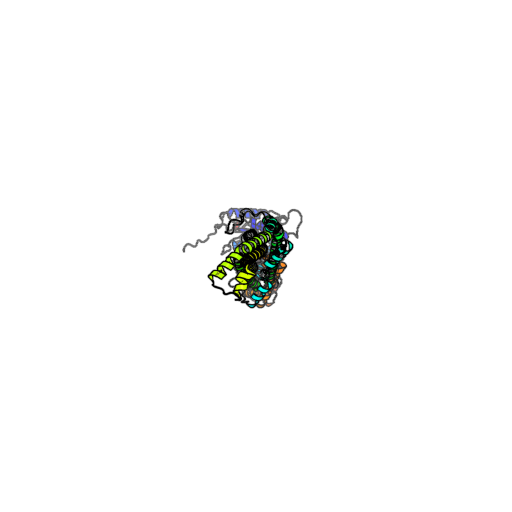 A 1 687 ? 22.852 8.862 -61.321 1.00 79.69 687 GLY A N 1
ATOM 5326 C CA . GLY A 1 687 ? 21.727 9.550 -61.940 1.00 79.69 687 GLY A CA 1
ATOM 5327 C C . GLY A 1 687 ? 22.122 10.119 -63.282 1.00 79.69 687 GLY A C 1
ATOM 5328 O O . GLY A 1 687 ? 23.149 9.707 -63.820 1.00 79.69 687 GLY A O 1
ATOM 5329 N N . ASP A 1 688 ? 21.291 11.014 -63.808 1.00 77.62 688 ASP A N 1
ATOM 5330 C CA . ASP A 1 688 ? 21.292 11.339 -65.237 1.00 77.62 688 ASP A CA 1
ATOM 5331 C C . ASP A 1 688 ? 21.203 10.033 -66.052 1.00 77.62 688 ASP A C 1
ATOM 5333 O O . ASP A 1 688 ? 22.119 9.655 -66.768 1.00 77.62 688 ASP A O 1
ATOM 5337 N N . ILE A 1 689 ? 20.160 9.244 -65.764 1.00 78.94 689 ILE A N 1
ATOM 5338 C CA . ILE A 1 689 ? 19.915 7.950 -66.407 1.00 78.94 689 ILE A CA 1
ATOM 5339 C C . ILE A 1 689 ? 18.850 8.145 -67.486 1.00 78.94 689 ILE A C 1
ATOM 5341 O O . ILE A 1 689 ? 17.743 8.627 -67.204 1.00 78.94 689 ILE A O 1
ATOM 5345 N N . ALA A 1 690 ? 19.138 7.709 -68.711 1.00 77.75 690 ALA A N 1
ATOM 5346 C CA . ALA A 1 690 ? 18.157 7.733 -69.787 1.00 77.75 690 ALA A CA 1
ATOM 5347 C C . ALA A 1 690 ? 16.958 6.800 -69.501 1.00 77.75 690 ALA A C 1
ATOM 5349 O O . ALA A 1 690 ? 17.116 5.668 -69.045 1.00 77.75 690 ALA A O 1
ATOM 5350 N N . GLU A 1 691 ? 15.736 7.224 -69.857 1.00 77.25 691 GLU A N 1
ATOM 5351 C CA . GLU A 1 691 ? 14.505 6.415 -69.692 1.00 77.25 691 GLU A CA 1
ATOM 5352 C C . GLU A 1 691 ? 14.636 5.019 -70.339 1.00 77.25 691 GLU A C 1
ATOM 5354 O O . GLU A 1 691 ? 14.158 4.031 -69.789 1.00 77.25 691 GLU A O 1
ATOM 5359 N N . ALA A 1 692 ? 15.327 4.932 -71.483 1.00 73.00 692 ALA A N 1
ATOM 5360 C CA . ALA A 1 692 ? 15.555 3.692 -72.231 1.00 73.00 692 ALA A CA 1
ATOM 5361 C C . ALA A 1 692 ? 16.583 2.742 -71.585 1.00 73.00 692 ALA A C 1
ATOM 5363 O O . ALA A 1 692 ? 16.626 1.560 -71.936 1.00 73.00 692 ALA A O 1
ATOM 5364 N N . ALA A 1 693 ? 17.405 3.240 -70.657 1.00 72.19 693 ALA A N 1
ATOM 5365 C CA . ALA A 1 693 ? 18.402 2.448 -69.942 1.00 72.19 693 ALA A CA 1
ATOM 5366 C C . ALA A 1 693 ? 17.809 1.705 -68.727 1.00 72.19 693 ALA A C 1
ATOM 5368 O O . ALA A 1 693 ? 18.441 0.789 -68.204 1.00 72.19 693 ALA A O 1
ATOM 5369 N N . VAL A 1 694 ? 16.588 2.058 -68.302 1.00 73.62 694 VAL A N 1
ATOM 5370 C CA . VAL A 1 694 ? 15.899 1.454 -67.151 1.00 73.62 694 VAL A CA 1
ATOM 5371 C C . VAL A 1 694 ? 15.065 0.245 -67.586 1.00 73.62 694 VAL A C 1
ATOM 5373 O O . VAL A 1 694 ? 14.053 0.387 -68.281 1.00 73.62 694 VAL A O 1
ATOM 5376 N N . ALA A 1 695 ? 15.448 -0.956 -67.146 1.00 68.94 695 ALA A N 1
ATOM 5377 C CA . ALA A 1 695 ? 14.815 -2.211 -67.559 1.00 68.94 695 ALA A CA 1
ATOM 5378 C C . ALA A 1 695 ? 13.328 -2.276 -67.175 1.00 68.94 695 ALA A C 1
ATOM 5380 O O . ALA A 1 695 ? 12.483 -2.664 -67.986 1.00 68.94 695 ALA A O 1
ATOM 5381 N N . SER A 1 696 ? 12.984 -1.820 -65.969 1.00 67.00 696 SER A N 1
ATOM 5382 C CA . SER A 1 696 ? 11.601 -1.780 -65.473 1.00 67.00 696 SER A CA 1
ATOM 5383 C C . SER A 1 696 ? 10.681 -0.819 -66.243 1.00 67.00 696 SER A C 1
ATOM 5385 O O . SER A 1 696 ? 9.461 -0.998 -66.236 1.00 67.00 696 SER A O 1
ATOM 5387 N N . LEU A 1 697 ? 11.235 0.169 -66.956 1.00 70.94 697 LEU A N 1
ATOM 5388 C CA . LEU A 1 697 ? 10.468 1.114 -67.772 1.00 70.94 697 LEU A CA 1
ATOM 5389 C C . LEU A 1 697 ? 10.339 0.682 -69.237 1.00 70.94 697 LEU A C 1
ATOM 5391 O O . LEU A 1 697 ? 9.430 1.164 -69.917 1.00 70.94 697 LEU A O 1
ATOM 5395 N N . ALA A 1 698 ? 11.155 -0.263 -69.709 1.00 65.50 698 ALA A N 1
ATOM 5396 C CA . ALA A 1 698 ? 11.200 -0.717 -71.102 1.00 65.50 698 ALA A CA 1
ATOM 5397 C C . ALA A 1 698 ? 10.012 -1.603 -71.542 1.00 65.50 698 ALA A C 1
ATOM 5399 O O . ALA A 1 698 ? 9.989 -2.084 -72.673 1.00 65.50 698 ALA A O 1
ATOM 5400 N N . VAL A 1 699 ? 9.008 -1.829 -70.682 1.00 55.50 699 VAL A N 1
ATOM 5401 C CA . VAL A 1 699 ? 7.833 -2.656 -71.010 1.00 55.50 699 VAL A CA 1
ATOM 5402 C C . VAL A 1 699 ? 6.929 -1.936 -72.020 1.00 55.50 699 VAL A C 1
ATOM 5404 O O . VAL A 1 699 ? 6.008 -1.196 -71.662 1.00 55.50 699 VAL A O 1
ATOM 5407 N N . GLY A 1 700 ? 7.257 -2.131 -73.294 1.00 46.69 700 GLY A N 1
ATOM 5408 C CA . GLY A 1 700 ? 6.577 -1.621 -74.477 1.00 46.69 700 GLY A CA 1
ATOM 5409 C C . GLY A 1 700 ? 7.306 -2.058 -75.752 1.00 46.69 700 GLY A C 1
ATOM 5410 O O . GLY A 1 700 ? 8.182 -1.345 -76.226 1.00 46.69 700 GLY A O 1
ATOM 5411 N N . ASP A 1 701 ? 6.885 -3.219 -76.261 1.00 41.16 701 ASP A N 1
ATOM 5412 C CA . ASP A 1 701 ? 6.978 -3.758 -77.631 1.00 41.16 701 ASP A CA 1
ATOM 5413 C C . ASP A 1 701 ? 8.077 -4.716 -78.135 1.00 41.16 701 ASP A C 1
ATOM 5415 O O . ASP A 1 701 ? 7.785 -5.314 -79.160 1.00 41.16 701 ASP A O 1
ATOM 5419 N N . ASP A 1 702 ? 9.219 -5.029 -77.488 1.00 40.72 702 ASP A N 1
ATOM 5420 C CA . ASP A 1 702 ? 10.111 -6.053 -78.122 1.00 40.72 702 ASP A CA 1
ATOM 5421 C C . ASP A 1 702 ? 11.144 -6.830 -77.270 1.00 40.72 702 ASP A C 1
ATOM 5423 O O . ASP A 1 702 ? 12.029 -7.486 -77.816 1.00 40.72 702 ASP A O 1
ATOM 5427 N N . LEU A 1 703 ? 11.064 -6.846 -75.935 1.00 40.53 703 LEU A N 1
ATOM 5428 C CA . LEU A 1 703 ? 12.017 -7.621 -75.115 1.00 40.53 703 LEU A CA 1
ATOM 5429 C C . LEU A 1 703 ? 11.317 -8.691 -74.273 1.00 40.53 703 LEU A C 1
ATOM 5431 O O . LEU A 1 703 ? 10.995 -8.487 -73.104 1.00 40.53 703 LEU A O 1
ATOM 5435 N N . ARG A 1 704 ? 11.120 -9.868 -74.879 1.00 35.69 704 ARG A N 1
ATOM 5436 C CA . ARG A 1 704 ? 11.046 -11.130 -74.132 1.00 35.69 704 ARG A CA 1
ATOM 5437 C C . ARG A 1 704 ? 12.460 -11.444 -73.655 1.00 35.69 704 ARG A C 1
ATOM 5439 O O . ARG A 1 704 ? 13.318 -11.768 -74.467 1.00 35.69 704 ARG A O 1
ATOM 5446 N N . PHE A 1 705 ? 12.711 -11.318 -72.359 1.00 37.84 705 PHE A N 1
ATOM 5447 C CA . PHE A 1 705 ? 13.868 -11.974 -71.766 1.00 37.84 705 PHE A CA 1
ATOM 5448 C C . PHE A 1 705 ? 13.590 -13.480 -71.800 1.00 37.84 705 PHE A C 1
ATOM 5450 O O . PHE A 1 705 ? 12.577 -13.928 -71.261 1.00 37.84 705 PHE A O 1
ATOM 5457 N N . GLU A 1 706 ? 14.444 -14.241 -72.484 1.00 31.39 706 GLU A N 1
ATOM 5458 C CA . GLU A 1 706 ? 14.510 -15.691 -72.319 1.00 31.39 706 GLU A CA 1
ATOM 5459 C C . GLU A 1 706 ? 14.982 -15.946 -70.888 1.00 31.39 706 GLU A C 1
ATOM 5461 O O . GLU A 1 706 ? 16.166 -15.867 -70.572 1.00 31.39 706 GLU A O 1
ATOM 5466 N N . ILE A 1 707 ? 14.028 -16.176 -69.991 1.00 34.66 707 ILE A N 1
ATOM 5467 C CA . ILE A 1 707 ? 14.310 -16.962 -68.801 1.00 34.66 707 ILE A CA 1
ATOM 5468 C C . ILE A 1 707 ? 14.547 -18.365 -69.357 1.00 34.66 707 ILE A C 1
ATOM 5470 O O . ILE A 1 707 ? 13.616 -18.964 -69.895 1.00 34.66 707 ILE A O 1
ATOM 5474 N N . GLU A 1 708 ? 15.788 -18.856 -69.304 1.00 30.88 708 GLU A N 1
ATOM 5475 C CA . GLU A 1 708 ? 16.038 -20.293 -69.404 1.00 30.88 708 GLU A CA 1
ATOM 5476 C C . GLU A 1 708 ? 15.249 -20.943 -68.262 1.00 30.88 708 GLU A C 1
ATOM 5478 O O . GLU A 1 708 ? 15.676 -20.966 -67.106 1.00 30.88 708 GLU A O 1
ATOM 5483 N N . GLU A 1 709 ? 14.044 -21.415 -68.576 1.00 31.38 709 GLU A N 1
ATOM 5484 C CA . GLU A 1 709 ? 13.399 -22.456 -67.798 1.00 31.38 709 GLU A CA 1
ATOM 5485 C C . GLU A 1 709 ? 14.329 -23.665 -67.887 1.00 31.38 709 GLU A C 1
ATOM 5487 O O . GLU A 1 709 ? 14.381 -24.366 -68.896 1.00 31.38 709 GLU A O 1
ATOM 5492 N N . GLY A 1 710 ? 15.129 -23.862 -66.840 1.00 29.14 710 GLY A N 1
ATOM 5493 C CA . GLY A 1 710 ? 15.760 -25.145 -66.595 1.00 29.14 710 GLY A CA 1
ATOM 5494 C C . GLY A 1 710 ? 14.656 -26.183 -66.440 1.00 29.14 710 GLY A C 1
ATOM 5495 O O . GLY A 1 710 ? 14.019 -26.260 -65.390 1.00 29.14 710 GLY A O 1
ATOM 5496 N N . GLU A 1 711 ? 14.404 -26.934 -67.508 1.00 30.84 711 GLU A N 1
ATOM 5497 C CA . GLU A 1 711 ? 13.655 -28.181 -67.457 1.00 30.84 711 GLU A CA 1
ATOM 5498 C C . GLU A 1 711 ? 14.389 -29.183 -66.545 1.00 30.84 711 GLU A C 1
ATOM 5500 O O . GLU A 1 711 ? 15.587 -29.431 -66.689 1.00 30.84 711 GLU A O 1
ATOM 5505 N N . ASP A 1 712 ? 13.588 -29.773 -65.656 1.00 35.75 712 ASP A N 1
ATOM 5506 C CA . ASP A 1 712 ? 13.774 -30.997 -64.872 1.00 35.75 712 ASP A CA 1
ATOM 5507 C C . ASP A 1 712 ? 14.599 -30.989 -63.557 1.00 35.75 712 ASP A C 1
ATOM 5509 O O . ASP A 1 712 ? 15.830 -30.949 -63.546 1.00 35.75 712 ASP A O 1
ATOM 5513 N N . ALA A 1 713 ? 13.834 -31.269 -62.479 1.00 32.25 713 ALA A N 1
ATOM 5514 C CA . ALA A 1 713 ? 14.150 -31.842 -61.151 1.00 32.25 713 ALA A CA 1
ATOM 5515 C C . ALA A 1 713 ? 14.259 -30.903 -59.934 1.00 32.25 713 ALA A C 1
ATOM 5517 O O . ALA A 1 713 ? 15.297 -30.229 -59.753 1.00 32.25 713 ALA A O 1
#

Secondary structure (DSSP, 8-state):
--HHHHHHHHHHHHGGGGGGG--SS--------EEEE--TTT-TTHHHHHHHHHHHHHHHHHS-GGG-SS--EEEEESB-SS-BPPHHHHHHHHHHHHHIIIIIGGG-TTHHHHHH-S-TT--EEEEEEEEEE--HHHHHHHHHHHHHHHHHHHHHTPPPP--HHHHHHHHHHTTGGGGS----HHHHHHHHHHHHSPP-PPPPPPPTTS-HHHHHHHH----S-TT--SPPPPPSS--THHHHHHHHHHHHHHHIIIIIHHHHHHHHHHHHHHHHHHHHHHHHHHHHHHHHTS--HHHHHHHHHHHHHHHHHHHHHHHHHHHHHHH--PPPSPP-HHHHHHHHHHHHHHHTS--HHHHHHHHHHHHHHHHHHHHHHHHHHHHHHTPPTTSHHHIIIIITHHHHHHHHHHHHHHHHHHHHHHHHHHHHHHHHHHHHHHHHHHHH-SSSSHHHHHHHHHHHHHHHHHHHHHHHHHHHHHHHHHHHHHHHHHHHHHHHHHHHHHHHTT-BTTBGGGGGS-SS-TTEEESS-THHHHHHHHTS-GGGHHHHHHHHHHHHHHTS-HHHHTTTS-GGG-HHHHHHHHTTTTHHHHS--TTSSHHHHHHHHHHHHHHHHHHHHHHHHH-GGGGTGGG-SS-PEEEEEEEEEEEGGGHHHHHHHHHHS--TTSS---EEEES-SSEEEEEEEEEEE-GGG-GGG--SSS-----------